Protein AF-0000000071625061 (afdb_homodimer)

Radius of gyration: 25.44 Å; Cα contacts (8 Å, |Δi|>4): 953; chains: 2; bounding box: 52×86×50 Å

Foldseek 3Di:
DQQDAAEQEAELPLVPDALVSLVVSLVVLLVLLFPPDDDVNHTDFDDPVRLDQRSQWHWYWYDYPPFIKIFTAGSHQRDTAKMAGPVQLEIEGEPPHDPCCVVRPSPVRPHYEYADADLPCVGLDDLVPAQEASVLLVVLRVVVVPDDDNYDDNSPSRNSSRCCQSGRVVSVDVVSVVVRSVRHDPFQQVVQCVVCQQVLLVQCVPDDVQFGPWDWGAGRRRHIDIDTGCVVCVVVDDDHDDPDD/DQQDAAEQEAELPLVPDALVSLVVSLVVLLVLLFPPDDDVNHTDFDDPVRLDQRSQWHWYWYDYPPFIKIFTAGSHQRDTAKMAGPVQLEIEGEPPHDPCCVVRPSPVRPHYEYADADLDCVGLDDLVPAQEASVLLVVLRVVVVPDDDNYDDNSPSRNSSRCCQSGRVVSVDVVSVVVRNVRHDPFQQVVQCVVCQQVLLVQQVPDDVQFGPWDWGAGRRRHIDIDTGCVVCVVVDDDHDDPDD

Nearest PDB structures (foldseek):
  2vlc-assembly1_A  TM=6.638E-01  e=2.719E-19  Cinnamomum camphora
  3hiw-assembly2_B  TM=6.096E-01  e=1.445E-15  Saponaria officinalis
  3hiq-assembly2_B  TM=6.136E-01  e=1.376E-14  Saponaria officinalis
  1lpd-assembly1_A  TM=6.163E-01  e=3.402E-12  Dianthus caryophyllus
  8sz2-assembly1_B  TM=5.599E-01  e=1.782E-09  Escherichia coli O104:H4

Sequence (490 aa):
MQASYSTVVFNTKFNDVSVGSYQAFMQSLRRELSSGITSYDIPLLRKKSEAIKDKQFVYVRLENQSFKITFAVSTLNCYMIAYQVDAEKRCYFFKEAPPEAKTLLFKESTRRVNVNLSTNYNNLGNRENVNLGFKSLDNSLEAFKRFDSENPTNELRRILIVVSQMVAEAARSKYIQQKIEWKGFDSGDILSYENKWEDLSKAIQNSKDGSFPKIQLQNEDYSVRYVSKVADVKNDTALLLNIAAMQASYSTVVFNTKFNDVSVGSYQAFMQSLRRELSSGITSYDIPLLRKKSEAIKDKQFVYVRLENQSFKITFAVSTLNCYMIAYQVDAEKRCYFFKEAPPEAKTLLFKESTRRVNVNLSTNYNNLGNRENVNLGFKSLDNSLEAFKRFDSENPTNELRRILIVVSQMVAEAARSKYIQQKIEWKGFDSGDILSYENKWEDLSKAIQNSKDGSFPKIQLQNEDYSVRYVSKVADVKNDTALLLNIAA

Solvent-accessible surface area (backbone atoms only — not comparable to full-atom values): 25691 Å² total; per-residue (Å²): 126,83,66,71,52,55,72,42,69,40,67,33,37,53,92,74,51,44,66,65,58,51,50,51,36,43,51,53,46,42,58,71,34,36,55,83,46,61,53,94,84,28,34,20,23,23,31,74,91,64,37,50,82,50,46,32,40,35,34,41,33,44,26,46,99,86,40,46,39,37,30,36,25,32,23,51,72,43,45,67,26,29,40,26,37,54,93,72,28,33,32,37,32,29,64,71,40,54,80,62,45,72,72,64,46,70,74,80,40,80,39,81,42,68,30,78,42,48,82,47,54,91,66,42,47,71,70,58,77,52,71,66,27,44,57,46,53,37,55,33,49,61,54,59,63,69,58,83,63,48,70,75,46,73,66,56,28,50,40,46,51,42,48,42,46,70,44,36,44,22,42,35,15,42,48,46,34,52,51,42,54,54,44,37,37,69,24,28,33,54,53,29,53,64,73,35,40,62,60,49,21,50,40,56,70,66,29,61,95,45,34,35,79,73,42,79,38,28,36,60,83,53,46,78,41,74,41,40,39,43,82,77,42,50,83,37,44,43,44,25,50,39,77,65,131,127,82,65,70,52,55,72,41,67,41,67,32,38,54,92,74,51,45,67,65,58,51,49,50,37,44,52,52,45,44,60,72,35,36,55,82,46,60,53,95,84,28,33,20,24,23,32,75,91,63,38,49,81,51,46,32,40,36,34,40,33,44,28,46,98,87,41,47,38,35,30,34,25,32,22,52,74,44,45,66,26,30,41,26,39,55,92,72,28,33,32,39,32,30,63,71,39,52,81,64,46,71,73,63,45,70,74,80,41,80,41,81,41,68,29,78,42,46,81,48,54,90,66,40,46,70,71,61,75,53,70,66,27,44,57,46,53,37,55,33,49,61,53,57,64,70,58,85,63,48,70,75,47,73,65,56,28,50,41,48,50,42,48,41,46,71,44,36,45,22,41,35,16,42,48,45,36,52,51,42,54,52,43,37,38,68,22,28,32,52,52,30,52,63,72,34,40,63,59,48,20,50,38,56,69,66,30,60,94,45,34,37,79,73,40,80,38,27,36,60,83,54,46,78,42,74,43,39,40,41,82,76,43,50,82,37,43,44,44,26,50,38,77,65,128

Organism: Cannabis sativa (NCBI:txid3483)

Structure (mmCIF, N/CA/C/O backbone):
data_AF-0000000071625061-model_v1
#
loop_
_entity.id
_entity.type
_entity.pdbx_description
1 polymer 'rRNA N-glycosylase'
#
loop_
_atom_site.group_PDB
_atom_site.id
_atom_site.type_symbol
_atom_site.label_atom_id
_atom_site.label_alt_id
_atom_site.label_comp_id
_atom_site.label_asym_id
_atom_site.label_entity_id
_atom_site.label_seq_id
_atom_site.pdbx_PDB_ins_code
_atom_site.Cartn_x
_atom_site.Cartn_y
_atom_site.Cartn_z
_atom_site.occupancy
_atom_site.B_iso_or_equiv
_atom_site.auth_seq_id
_atom_site.auth_comp_id
_atom_site.auth_asym_id
_atom_site.auth_atom_id
_atom_site.pdbx_PDB_model_num
ATOM 1 N N . MET A 1 1 ? -9.992 42.781 9.312 1 34.5 1 MET A N 1
ATOM 2 C CA . MET A 1 1 ? -9.836 41.969 8.109 1 34.5 1 MET A CA 1
ATOM 3 C C . MET A 1 1 ? -9.844 40.5 8.453 1 34.5 1 MET A C 1
ATOM 5 O O . MET A 1 1 ? -9.164 40.062 9.383 1 34.5 1 MET A O 1
ATOM 9 N N . GLN A 1 2 ? -10.945 39.75 8.227 1 43.78 2 GLN A N 1
ATOM 10 C CA . GLN A 1 2 ? -11.125 38.375 8.641 1 43.78 2 GLN A CA 1
ATOM 11 C C . GLN A 1 2 ? -9.938 37.5 8.211 1 43.78 2 GLN A C 1
ATOM 13 O O . GLN A 1 2 ? -9.484 37.594 7.066 1 43.78 2 GLN A O 1
ATOM 18 N N . ALA A 1 3 ? -9.094 37.188 9.188 1 51.88 3 ALA A N 1
ATOM 19 C CA . ALA A 1 3 ? -7.883 36.438 8.898 1 51.88 3 ALA A CA 1
ATOM 20 C C . ALA A 1 3 ? -8.18 35.281 7.938 1 51.88 3 ALA A C 1
ATOM 22 O O . ALA A 1 3 ? -9.133 34.531 8.141 1 51.88 3 ALA A O 1
ATOM 23 N N . SER A 1 4 ? -7.746 35.438 6.609 1 79.06 4 SER A N 1
ATOM 24 C CA . SER A 1 4 ? -7.953 34.375 5.617 1 79.06 4 SER A CA 1
ATOM 25 C C . SER A 1 4 ? -6.785 33.406 5.602 1 79.06 4 SER A C 1
ATOM 27 O O . SER A 1 4 ? -5.629 33.812 5.484 1 79.06 4 SER A O 1
ATOM 29 N N . TYR A 1 5 ? -7.039 32.188 6.062 1 91.69 5 TYR A N 1
ATOM 30 C CA . TYR A 1 5 ? -6.008 31.156 6.066 1 91.69 5 TYR A CA 1
ATOM 31 C C . TYR A 1 5 ? -5.773 30.625 4.66 1 91.69 5 TYR A C 1
ATOM 33 O O . TYR A 1 5 ? -6.711 30.516 3.865 1 91.69 5 TYR A O 1
ATOM 41 N N . SER A 1 6 ? -4.48 30.453 4.402 1 94 6 SER A N 1
ATOM 42 C CA . SER A 1 6 ? -4.168 29.781 3.139 1 94 6 SER A CA 1
ATOM 43 C C . SER A 1 6 ? -4.836 28.422 3.049 1 94 6 SER A C 1
ATOM 45 O O . SER A 1 6 ? -5.02 27.75 4.062 1 94 6 SER A O 1
ATOM 47 N N . THR A 1 7 ? -5.227 28.141 1.824 1 96.5 7 THR A N 1
ATOM 48 C CA . THR A 1 7 ? -5.883 26.859 1.593 1 96.5 7 THR A CA 1
ATOM 49 C C . THR A 1 7 ? -5.121 26.047 0.555 1 96.5 7 THR A C 1
ATOM 51 O O . THR A 1 7 ? -4.84 26.531 -0.542 1 96.5 7 THR A O 1
ATOM 54 N N . VAL A 1 8 ? -4.754 24.859 0.945 1 97.88 8 VAL A N 1
ATOM 55 C CA . VAL A 1 8 ? -4.188 23.891 0.015 1 97.88 8 VAL A CA 1
ATOM 56 C C . VAL A 1 8 ? -5.246 22.844 -0.356 1 97.88 8 VAL A C 1
ATOM 58 O O . VAL A 1 8 ? -5.922 22.297 0.518 1 97.88 8 VAL A O 1
ATOM 61 N N . VAL A 1 9 ? -5.348 22.578 -1.664 1 97.56 9 VAL A N 1
ATOM 62 C CA . VAL A 1 9 ? -6.438 21.734 -2.135 1 97.56 9 VAL A CA 1
ATOM 63 C C . VAL A 1 9 ? -5.875 20.453 -2.729 1 97.56 9 VAL A C 1
ATOM 65 O O . VAL A 1 9 ? -4.871 20.469 -3.443 1 97.56 9 VAL A O 1
ATOM 68 N N . PHE A 1 10 ? -6.535 19.344 -2.385 1 97.44 10 PHE A N 1
ATOM 69 C CA . PHE A 1 10 ? -6.227 18.062 -3.012 1 97.44 10 PHE A CA 1
ATOM 70 C C . PHE A 1 10 ? -7.492 17.406 -3.551 1 97.44 10 PHE A C 1
ATOM 72 O O . PHE A 1 10 ? -8.445 17.188 -2.805 1 97.44 10 PHE A O 1
ATOM 79 N N . ASN A 1 11 ? -7.461 17.141 -4.824 1 95.62 11 ASN A N 1
ATOM 80 C CA . ASN A 1 11 ? -8.531 16.359 -5.438 1 95.62 11 ASN A CA 1
ATOM 81 C C . ASN A 1 11 ? -8.359 14.867 -5.184 1 95.62 11 ASN A C 1
ATOM 83 O O . ASN A 1 11 ? -7.422 14.25 -5.688 1 95.62 11 ASN A O 1
ATOM 87 N N . THR A 1 12 ? -9.328 14.258 -4.465 1 92.12 12 THR A N 1
ATOM 88 C CA . THR A 1 12 ? -9.172 12.883 -4.02 1 92.12 12 THR A CA 1
ATOM 89 C C . THR A 1 12 ? -9.836 11.914 -5 1 92.12 12 THR A C 1
ATOM 91 O O . THR A 1 12 ? -9.742 10.695 -4.836 1 92.12 12 THR A O 1
ATOM 94 N N . LYS A 1 13 ? -10.523 12.477 -5.996 1 85.12 13 LYS A N 1
ATOM 95 C CA . LYS A 1 13 ? -11.18 11.57 -6.934 1 85.12 13 LYS A CA 1
ATOM 96 C C . LYS A 1 13 ? -10.195 10.516 -7.453 1 85.12 13 LYS A C 1
ATOM 98 O O . LYS A 1 13 ? -9.258 10.844 -8.172 1 85.12 13 LYS A O 1
ATOM 103 N N . PHE A 1 14 ? -10.492 9.312 -7.125 1 72.12 14 PHE A N 1
ATOM 104 C CA . PHE A 1 14 ? -9.531 8.227 -7.262 1 72.12 14 PHE A CA 1
ATOM 105 C C . PHE A 1 14 ? -9.039 8.117 -8.703 1 72.12 14 PHE A C 1
ATOM 107 O O . PHE A 1 14 ? -7.844 7.984 -8.945 1 72.12 14 PHE A O 1
ATOM 114 N N . ASN A 1 15 ? -9.906 8.281 -9.648 1 64.94 15 ASN A N 1
ATOM 115 C CA . ASN A 1 15 ? -9.523 8.125 -11.047 1 64.94 15 ASN A CA 1
ATOM 116 C C . ASN A 1 15 ? -8.711 9.312 -11.547 1 64.94 15 ASN A C 1
ATOM 118 O O . ASN A 1 15 ? -8.078 9.242 -12.602 1 64.94 15 ASN A O 1
ATOM 122 N N . ASP A 1 16 ? -8.625 10.375 -10.75 1 76.06 16 ASP A N 1
ATOM 123 C CA . ASP A 1 16 ? -7.938 11.594 -11.164 1 76.06 16 ASP A CA 1
ATOM 124 C C . ASP A 1 16 ? -6.637 11.773 -10.383 1 76.06 16 ASP A C 1
ATOM 126 O O . ASP A 1 16 ? -5.832 12.656 -10.711 1 76.06 16 ASP A O 1
ATOM 130 N N . VAL A 1 17 ? -6.477 10.93 -9.391 1 80.06 17 VAL A N 1
ATOM 131 C CA . VAL A 1 17 ? -5.309 11.109 -8.531 1 80.06 17 VAL A CA 1
ATOM 132 C C . VAL A 1 17 ? -4.09 10.453 -9.18 1 80.06 17 VAL A C 1
ATOM 134 O O . VAL A 1 17 ? -4.199 9.375 -9.773 1 80.06 17 VAL A O 1
ATOM 137 N N . SER A 1 18 ? -2.969 11.07 -9.109 1 73.88 18 SER A N 1
ATOM 138 C CA . SER A 1 18 ? -1.673 10.547 -9.531 1 73.88 18 SER A CA 1
ATOM 139 C C . SER A 1 18 ? -0.603 10.797 -8.477 1 73.88 18 SER A C 1
ATOM 141 O O . SER A 1 18 ? -0.803 11.602 -7.566 1 73.88 18 SER A O 1
ATOM 143 N N . VAL A 1 19 ? 0.445 10.102 -8.609 1 75 19 VAL A N 1
ATOM 144 C CA . VAL A 1 19 ? 1.595 10.359 -7.75 1 75 19 VAL A CA 1
ATOM 145 C C . VAL A 1 19 ? 2.008 11.828 -7.859 1 75 19 VAL A C 1
ATOM 147 O O . VAL A 1 19 ? 2.273 12.477 -6.848 1 75 19 VAL A O 1
ATOM 150 N N . GLY A 1 20 ? 1.967 12.352 -9.039 1 80.19 20 GLY A N 1
ATOM 151 C CA . GLY A 1 20 ? 2.34 13.742 -9.273 1 80.19 20 GLY A CA 1
ATOM 152 C C . GLY A 1 20 ? 1.429 14.727 -8.57 1 80.19 20 GLY A C 1
ATOM 153 O O . GLY A 1 20 ? 1.899 15.695 -7.969 1 80.19 20 GLY A O 1
ATOM 154 N N . SER A 1 21 ? 0.156 14.492 -8.672 1 86.25 21 SER A N 1
ATOM 155 C CA . SER A 1 21 ? -0.773 15.406 -8.023 1 86.25 21 SER A CA 1
ATOM 156 C C . SER A 1 21 ? -0.628 15.359 -6.504 1 86.25 21 SER A C 1
ATOM 158 O O . SER A 1 21 ? -0.777 16.375 -5.824 1 86.25 21 SER A O 1
ATOM 160 N N . TYR A 1 22 ? -0.347 14.172 -6.035 1 90.69 22 TYR A N 1
ATOM 161 C CA . TYR A 1 22 ? -0.143 14.039 -4.598 1 90.69 22 TYR A CA 1
ATOM 162 C C . TYR A 1 22 ? 1.153 14.711 -4.164 1 90.69 22 TYR A C 1
ATOM 164 O O . TYR A 1 22 ? 1.2 15.367 -3.121 1 90.69 22 TYR A O 1
ATOM 172 N N . GLN A 1 23 ? 2.133 14.594 -4.91 1 87.62 23 GLN A N 1
ATOM 173 C CA . GLN A 1 23 ? 3.4 15.258 -4.617 1 87.62 23 GLN A CA 1
ATOM 174 C C . GLN A 1 23 ? 3.248 16.781 -4.656 1 87.62 23 GLN A C 1
ATOM 176 O O . GLN A 1 23 ? 3.809 17.484 -3.814 1 87.62 23 GLN A O 1
ATOM 181 N N . ALA A 1 24 ? 2.514 17.25 -5.602 1 91.31 24 ALA A N 1
ATOM 182 C CA . ALA A 1 24 ? 2.252 18.688 -5.684 1 91.31 24 ALA A CA 1
ATOM 183 C C . ALA A 1 24 ? 1.479 19.172 -4.461 1 91.31 24 ALA A C 1
ATOM 185 O O . ALA A 1 24 ? 1.764 20.234 -3.926 1 91.31 24 ALA A O 1
ATOM 186 N N . PHE A 1 25 ? 0.585 18.391 -4.125 1 97.06 25 PHE A N 1
ATOM 187 C CA . PHE A 1 25 ? -0.185 18.688 -2.924 1 97.06 25 PHE A CA 1
ATOM 188 C C . PHE A 1 25 ? 0.724 18.766 -1.703 1 97.06 25 PHE A C 1
ATOM 190 O O . PHE A 1 25 ? 0.664 19.719 -0.934 1 97.06 25 PHE A O 1
ATOM 197 N N . MET A 1 26 ? 1.58 17.781 -1.522 1 95.5 26 MET A N 1
ATOM 198 C CA . MET A 1 26 ? 2.496 17.75 -0.386 1 95.5 26 MET A CA 1
ATOM 199 C C . MET A 1 26 ? 3.447 18.938 -0.409 1 95.5 26 MET A C 1
ATOM 201 O O . MET A 1 26 ? 3.717 19.547 0.63 1 95.5 26 MET A O 1
ATOM 205 N N . GLN A 1 27 ? 3.906 19.266 -1.53 1 94.31 27 GLN A N 1
ATOM 206 C CA . GLN A 1 27 ? 4.812 20.406 -1.661 1 94.31 27 GLN A CA 1
ATOM 207 C C . GLN A 1 27 ? 4.121 21.703 -1.26 1 94.31 27 GLN A C 1
ATOM 209 O O . GLN A 1 27 ? 4.703 22.531 -0.548 1 94.31 27 GLN A O 1
ATOM 214 N N . SER A 1 28 ? 2.939 21.875 -1.746 1 97.31 28 SER A N 1
ATOM 215 C CA . SER A 1 28 ? 2.174 23.078 -1.398 1 97.31 28 SER A CA 1
ATOM 216 C C . SER A 1 28 ? 1.916 23.141 0.102 1 97.31 28 SER A C 1
ATOM 218 O O . SER A 1 28 ? 2.064 24.203 0.712 1 97.31 28 SER A O 1
ATOM 220 N N . LEU A 1 29 ? 1.566 22.062 0.638 1 97.94 29 LEU A N 1
ATOM 221 C CA . LEU A 1 29 ? 1.272 22.031 2.066 1 97.94 29 LEU A CA 1
ATOM 222 C C . LEU A 1 29 ? 2.52 22.344 2.885 1 97.94 29 LEU A C 1
ATOM 224 O O . LEU A 1 29 ? 2.465 23.156 3.82 1 97.94 29 LEU A O 1
ATOM 228 N N . ARG A 1 30 ? 3.623 21.781 2.523 1 96.62 30 ARG A N 1
ATOM 229 C CA . ARG A 1 30 ? 4.875 22.031 3.232 1 96.62 30 ARG A CA 1
ATOM 230 C C . ARG A 1 30 ? 5.285 23.484 3.141 1 96.62 30 ARG A C 1
ATOM 232 O O . ARG A 1 30 ? 5.797 24.062 4.109 1 96.62 30 ARG A O 1
ATOM 239 N N . ARG A 1 31 ? 5.039 24.047 2.039 1 96.5 31 ARG A N 1
ATOM 240 C CA . ARG A 1 31 ? 5.363 25.453 1.864 1 96.5 31 ARG A CA 1
ATOM 241 C C . ARG A 1 31 ? 4.551 26.328 2.818 1 96.5 31 ARG A C 1
ATOM 243 O O . ARG A 1 31 ? 5.086 27.25 3.43 1 96.5 31 ARG A O 1
ATOM 250 N N . GLU A 1 32 ? 3.33 26.016 2.945 1 96.44 32 GLU A N 1
ATOM 251 C CA . GLU A 1 32 ? 2.449 26.812 3.801 1 96.44 32 GLU A CA 1
ATOM 252 C C . GLU A 1 32 ? 2.77 26.594 5.277 1 96.44 32 GLU A C 1
ATOM 254 O O . GLU A 1 32 ? 2.598 27.5 6.098 1 96.44 32 GLU A O 1
ATOM 259 N N . LEU A 1 33 ? 3.258 25.438 5.59 1 96.56 33 LEU A N 1
ATOM 260 C CA . LEU A 1 33 ? 3.504 25.078 6.98 1 96.56 33 LEU A CA 1
ATOM 261 C C . LEU A 1 33 ? 4.875 25.562 7.434 1 96.56 33 LEU A C 1
ATOM 263 O O . LEU A 1 33 ? 5.102 25.781 8.625 1 96.56 33 LEU A O 1
ATOM 267 N N . SER A 1 34 ? 5.723 25.75 6.527 1 95.25 34 SER A N 1
ATOM 268 C CA . SER A 1 34 ? 7.113 26.062 6.824 1 95.25 34 SER A CA 1
ATOM 269 C C . SER A 1 34 ? 7.246 27.453 7.43 1 95.25 34 SER A C 1
ATOM 271 O O . SER A 1 34 ? 6.547 28.391 7.02 1 95.25 34 SER A O 1
ATOM 273 N N . SER A 1 35 ? 8.203 27.594 8.336 1 94.44 35 SER A N 1
ATOM 274 C CA . SER A 1 35 ? 8.516 28.891 8.93 1 94.44 35 SER A CA 1
ATOM 275 C C . SER A 1 35 ? 9.438 29.703 8.023 1 94.44 35 SER A C 1
ATOM 277 O O . SER A 1 35 ? 9.602 30.906 8.219 1 94.44 35 SER A O 1
ATOM 279 N N . GLY A 1 36 ? 10.023 29.078 7.035 1 93.06 36 GLY A N 1
ATOM 280 C CA . GLY A 1 36 ? 11.047 29.719 6.219 1 93.06 36 GLY A CA 1
ATOM 281 C C . GLY A 1 36 ? 12.453 29.484 6.73 1 93.06 36 GLY A C 1
ATOM 282 O O . GLY A 1 36 ? 13.43 29.781 6.039 1 93.06 36 GLY A O 1
ATOM 283 N N . ILE A 1 37 ? 12.547 28.953 7.91 1 92.75 37 ILE A N 1
ATOM 284 C CA . ILE A 1 37 ? 13.836 28.609 8.508 1 92.75 37 ILE A CA 1
ATOM 285 C C . ILE A 1 37 ? 14.117 27.125 8.328 1 92.75 37 ILE A C 1
ATOM 287 O O . ILE A 1 37 ? 13.188 26.312 8.281 1 92.75 37 ILE A O 1
ATOM 291 N N . THR A 1 38 ? 15.375 26.75 8.172 1 94.12 38 THR A N 1
ATOM 292 C CA . THR A 1 38 ? 15.734 25.344 7.988 1 94.12 38 THR A CA 1
ATOM 293 C C . THR A 1 38 ? 16.797 24.922 9 1 94.12 38 THR A C 1
ATOM 295 O O . THR A 1 38 ? 17.5 25.766 9.562 1 94.12 38 THR A O 1
ATOM 298 N N . SER A 1 39 ? 16.812 23.734 9.359 1 92.69 39 SER A N 1
ATOM 299 C CA . SER A 1 39 ? 17.906 23.031 10.016 1 92.69 39 SER A CA 1
ATOM 300 C C . SER A 1 39 ? 18.438 21.906 9.148 1 92.69 39 SER A C 1
ATOM 302 O O . SER A 1 39 ? 17.688 20.969 8.805 1 92.69 39 SER A O 1
ATOM 304 N N . TYR A 1 40 ? 19.75 21.984 8.68 1 91.12 40 TYR A N 1
ATOM 305 C CA . TYR A 1 40 ? 20.344 21.031 7.758 1 91.12 40 TYR A CA 1
ATOM 306 C C . TYR A 1 40 ? 19.5 20.891 6.5 1 91.12 40 TYR A C 1
ATOM 308 O O . TYR A 1 40 ? 19.25 19.766 6.043 1 91.12 40 TYR A O 1
ATOM 316 N N . ASP A 1 41 ? 18.922 22.016 6.074 1 89.5 41 ASP A N 1
ATOM 317 C CA . ASP A 1 41 ? 18.172 22.125 4.824 1 89.5 41 ASP A CA 1
ATOM 318 C C . ASP A 1 41 ? 16.812 21.453 4.941 1 89.5 41 ASP A C 1
ATOM 320 O O . ASP A 1 41 ? 16.172 21.141 3.93 1 89.5 41 ASP A O 1
ATOM 324 N N . ILE A 1 42 ? 16.391 21.109 6.172 1 92.12 42 ILE A N 1
ATOM 325 C CA . ILE A 1 42 ? 15.039 20.641 6.418 1 92.12 42 ILE A CA 1
ATOM 326 C C . ILE A 1 42 ? 14.203 21.781 7.016 1 92.12 42 ILE A C 1
ATOM 328 O O . ILE A 1 42 ? 14.57 22.344 8.047 1 92.12 42 ILE A O 1
ATOM 332 N N . PRO A 1 43 ? 13.148 22.156 6.387 1 94.81 43 PRO A N 1
ATOM 333 C CA . PRO A 1 43 ? 12.344 23.266 6.902 1 94.81 43 PRO A CA 1
ATOM 334 C C . PRO A 1 43 ? 11.773 22.984 8.297 1 94.81 43 PRO A C 1
ATOM 336 O O . PRO A 1 43 ? 11.375 21.859 8.586 1 94.81 43 PRO A O 1
ATOM 339 N N . LEU A 1 44 ? 11.734 24.016 9.133 1 95.06 44 LEU A N 1
ATOM 340 C CA . LEU A 1 44 ? 11.086 23.984 10.445 1 95.06 44 LEU A CA 1
ATOM 341 C C . LEU A 1 44 ? 9.648 24.484 10.352 1 95.06 44 LEU A C 1
ATOM 343 O O . LEU A 1 44 ? 9.359 25.422 9.594 1 95.06 44 LEU A O 1
ATOM 347 N N . LEU A 1 45 ? 8.836 23.828 11.141 1 96.19 45 LEU A N 1
ATOM 348 C CA . LEU A 1 45 ? 7.52 24.422 11.375 1 96.19 45 LEU A CA 1
ATOM 349 C C . LEU A 1 45 ? 7.645 25.734 12.156 1 96.19 45 LEU A C 1
ATOM 351 O O . LEU A 1 45 ? 8.742 26.094 12.586 1 96.19 45 LEU A O 1
ATOM 355 N N . ARG A 1 46 ? 6.547 26.422 12.273 1 94.25 46 ARG A N 1
ATOM 356 C CA . ARG A 1 46 ? 6.547 27.703 12.969 1 94.25 46 ARG A CA 1
ATOM 357 C C . ARG A 1 46 ? 6.652 27.5 14.477 1 94.25 46 ARG A C 1
ATOM 359 O O . ARG A 1 46 ? 6.195 26.5 15.016 1 94.25 46 ARG A O 1
ATOM 366 N N . LYS A 1 47 ? 7.293 28.422 15.094 1 92.12 47 LYS A N 1
ATOM 367 C CA . LYS A 1 47 ? 7.238 28.469 16.547 1 92.12 47 LYS A CA 1
ATOM 368 C C . LYS A 1 47 ? 5.984 29.188 17.047 1 92.12 47 LYS A C 1
ATOM 370 O O . LYS A 1 47 ? 5.328 29.891 16.281 1 92.12 47 LYS A O 1
ATOM 375 N N . LYS A 1 48 ? 5.758 28.984 18.281 1 88.38 48 LYS A N 1
ATOM 376 C CA . LYS A 1 48 ? 4.531 29.531 18.875 1 88.38 48 LYS A CA 1
ATOM 377 C C . LYS A 1 48 ? 4.469 31.047 18.719 1 88.38 48 LYS A C 1
ATOM 379 O O . LYS A 1 48 ? 3.406 31.609 18.422 1 88.38 48 LYS A O 1
ATOM 384 N N . SER A 1 49 ? 5.562 31.703 18.828 1 89.25 49 SER A N 1
ATOM 385 C CA . SER A 1 49 ? 5.617 33.156 18.766 1 89.25 49 SER A CA 1
ATOM 386 C C . SER A 1 49 ? 5.348 33.656 17.344 1 89.25 49 SER A C 1
ATOM 388 O O . SER A 1 49 ? 4.961 34.812 17.156 1 89.25 49 SER A O 1
ATOM 390 N N . GLU A 1 50 ? 5.527 32.781 16.391 1 87.56 50 GLU A N 1
ATOM 391 C CA . GLU A 1 50 ? 5.336 33.156 14.984 1 87.56 50 GLU A CA 1
ATOM 392 C C . GLU A 1 50 ? 3.941 32.781 14.5 1 87.56 50 GLU A C 1
ATOM 394 O O . GLU A 1 50 ? 3.457 33.312 13.5 1 87.56 50 GLU A O 1
ATOM 399 N N . ALA A 1 51 ? 3.439 31.766 15.125 1 88.25 51 ALA A N 1
ATOM 400 C CA . ALA A 1 51 ? 2.131 31.25 14.742 1 88.25 51 ALA A CA 1
ATOM 401 C C . ALA A 1 51 ? 1.006 32.094 15.336 1 88.25 51 ALA A C 1
ATOM 403 O O . ALA A 1 51 ? 0.332 31.656 16.281 1 88.25 51 ALA A O 1
ATOM 404 N N . ILE A 1 52 ? 0.799 33.281 14.781 1 85.38 52 ILE A N 1
ATOM 405 C CA . ILE A 1 52 ? -0.206 34.219 15.281 1 85.38 52 ILE A CA 1
ATOM 406 C C . ILE A 1 52 ? -1.183 34.562 14.164 1 85.38 52 ILE A C 1
ATOM 408 O O . ILE A 1 52 ? -0.798 34.625 13 1 85.38 52 ILE A O 1
ATOM 412 N N . LYS A 1 53 ? -2.506 34.781 14.539 1 81.31 53 LYS A N 1
ATOM 413 C CA . LYS A 1 53 ? -3.57 35.219 13.641 1 81.31 53 LYS A CA 1
ATOM 414 C C . LYS A 1 53 ? -3.66 34.312 12.414 1 81.31 53 LYS A C 1
ATOM 416 O O . LYS A 1 53 ? -3.781 33.094 12.547 1 81.31 53 LYS A O 1
ATOM 421 N N . ASP A 1 54 ? -3.281 34.812 11.258 1 85.31 54 ASP A N 1
ATOM 422 C CA . ASP A 1 54 ? -3.51 34.125 9.992 1 85.31 54 ASP A CA 1
ATOM 423 C C . ASP A 1 54 ? -2.398 33.125 9.719 1 85.31 54 ASP A C 1
ATOM 425 O O . ASP A 1 54 ? -2.441 32.375 8.719 1 85.31 54 ASP A O 1
ATOM 429 N N . LYS A 1 55 ? -1.477 32.906 10.695 1 90.81 55 LYS A N 1
ATOM 430 C CA . LYS A 1 55 ? -0.371 31.984 10.492 1 90.81 55 LYS A CA 1
ATOM 431 C C . LYS A 1 55 ? -0.486 30.781 11.43 1 90.81 55 LYS A C 1
ATOM 433 O O . LYS A 1 55 ? 0.401 29.938 11.461 1 90.81 55 LYS A O 1
ATOM 438 N N . GLN A 1 56 ? -1.54 30.781 12.125 1 94.31 56 GLN A N 1
ATOM 439 C CA . GLN A 1 56 ? -1.704 29.719 13.117 1 94.31 56 GLN A CA 1
ATOM 440 C C . GLN A 1 56 ? -2.129 28.406 12.461 1 94.31 56 GLN A C 1
ATOM 442 O O . GLN A 1 56 ? -1.808 27.328 12.961 1 94.31 56 GLN A O 1
ATOM 447 N N . PHE A 1 57 ? -2.844 28.609 11.391 1 96.38 57 PHE A N 1
ATOM 448 C CA . PHE A 1 57 ? -3.439 27.438 10.773 1 96.38 57 PHE A CA 1
ATOM 449 C C . PHE A 1 57 ? -3.301 27.5 9.258 1 96.38 57 PHE A C 1
ATOM 451 O O . PHE A 1 57 ? -3.066 28.562 8.688 1 96.38 57 PHE A O 1
ATOM 458 N N . VAL A 1 58 ? -3.35 26.375 8.68 1 96.94 58 VAL A N 1
ATOM 459 C CA . VAL A 1 58 ? -3.51 26.188 7.238 1 96.94 58 VAL A CA 1
ATOM 460 C C . VAL A 1 58 ? -4.742 25.344 6.953 1 96.94 58 VAL A C 1
ATOM 462 O O . VAL A 1 58 ? -5 24.359 7.652 1 96.94 58 VAL A O 1
ATOM 465 N N . TYR A 1 59 ? -5.516 25.766 6 1 97.31 59 TYR A N 1
ATOM 466 C CA . TYR A 1 59 ? -6.629 24.938 5.562 1 97.31 59 TYR A CA 1
ATOM 467 C C . TYR A 1 59 ? -6.172 23.906 4.531 1 97.31 59 TYR A C 1
ATOM 469 O O . TYR A 1 59 ? -5.426 24.234 3.605 1 97.31 59 TYR A O 1
ATOM 477 N N . VAL A 1 60 ? -6.574 22.672 4.77 1 98.12 60 VAL A N 1
ATOM 478 C CA . VAL A 1 60 ? -6.43 21.594 3.791 1 98.12 60 VAL A CA 1
ATOM 479 C C . VAL A 1 60 ? -7.805 21.141 3.314 1 98.12 60 VAL A C 1
ATOM 481 O O . VAL A 1 60 ? -8.578 20.562 4.086 1 98.12 60 VAL A O 1
ATOM 484 N N . ARG A 1 61 ? -8.016 21.391 2.061 1 98.06 61 ARG A N 1
ATOM 485 C CA . ARG A 1 61 ? -9.297 20.984 1.496 1 98.06 61 ARG A CA 1
ATOM 486 C C . ARG A 1 61 ? -9.148 19.719 0.652 1 98.06 61 ARG A C 1
ATOM 488 O O . ARG A 1 61 ? -8.406 19.719 -0.332 1 98.06 61 ARG A O 1
ATOM 495 N N . LEU A 1 62 ? -9.789 18.656 1.068 1 97.88 62 LEU A N 1
ATOM 496 C CA . LEU A 1 62 ? -9.938 17.422 0.31 1 97.88 62 LEU A CA 1
ATOM 497 C C . LEU A 1 62 ? -11.289 17.375 -0.396 1 97.88 62 LEU A C 1
ATOM 499 O O . LEU A 1 62 ? -12.328 17.547 0.239 1 97.88 62 LEU A O 1
ATOM 503 N N . GLU A 1 63 ? -11.188 17.156 -1.694 1 96.81 63 GLU A N 1
ATOM 504 C CA . GLU A 1 63 ? -12.469 17.219 -2.391 1 96.81 63 GLU A CA 1
ATOM 505 C C . GLU A 1 63 ? -12.516 16.25 -3.561 1 96.81 63 GLU A C 1
ATOM 507 O O . GLU A 1 63 ? -11.469 15.852 -4.086 1 96.81 63 GLU A O 1
ATOM 512 N N . ASN A 1 64 ? -13.648 15.719 -3.805 1 93.12 64 ASN A N 1
ATOM 513 C CA . ASN A 1 64 ? -13.969 15.016 -5.043 1 93.12 64 ASN A CA 1
ATOM 514 C C . ASN A 1 64 ? -15.242 15.562 -5.68 1 93.12 64 ASN A C 1
ATOM 516 O O . ASN A 1 64 ? -15.625 16.703 -5.43 1 93.12 64 ASN A O 1
ATOM 520 N N . GLN A 1 65 ? -15.867 14.844 -6.59 1 89.94 65 GLN A N 1
ATOM 521 C CA . GLN A 1 65 ? -17.016 15.367 -7.336 1 89.94 65 GLN A CA 1
ATOM 522 C C . GLN A 1 65 ? -18.219 15.57 -6.422 1 89.94 65 GLN A C 1
ATOM 524 O O . GLN A 1 65 ? -19.062 16.438 -6.684 1 89.94 65 GLN A O 1
ATOM 529 N N . SER A 1 66 ? -18.25 14.914 -5.258 1 92.06 66 SER A N 1
ATOM 530 C CA . SER A 1 66 ? -19.469 14.875 -4.445 1 92.06 66 SER A CA 1
ATOM 531 C C . SER A 1 66 ? -19.25 15.547 -3.096 1 92.06 66 SER A C 1
ATOM 533 O O . SER A 1 66 ? -20.188 16.078 -2.494 1 92.06 66 SER A O 1
ATOM 535 N N . PHE A 1 67 ? -18.031 15.547 -2.641 1 93.88 67 PHE A N 1
ATOM 536 C CA . PHE A 1 67 ? -17.781 15.938 -1.256 1 93.88 67 PHE A CA 1
ATOM 537 C C . PHE A 1 67 ? -16.609 16.891 -1.159 1 93.88 67 PHE A C 1
ATOM 539 O O . PHE A 1 67 ? -15.641 16.781 -1.911 1 93.88 67 PHE A O 1
ATOM 546 N N . LYS A 1 68 ? -16.781 17.859 -0.271 1 96.56 68 LYS A N 1
ATOM 547 C CA . LYS A 1 68 ? -15.727 18.812 0.069 1 96.56 68 LYS A CA 1
ATOM 548 C C . LYS A 1 68 ? -15.57 18.938 1.581 1 96.56 68 LYS A C 1
ATOM 550 O O . LYS A 1 68 ? -16.5 19.359 2.275 1 96.56 68 LYS A O 1
ATOM 555 N N . ILE A 1 69 ? -14.406 18.516 2.094 1 97.44 69 ILE A N 1
ATOM 556 C CA . ILE A 1 69 ? -14.086 18.578 3.514 1 97.44 69 ILE A CA 1
ATOM 557 C C . ILE A 1 69 ? -12.828 19.422 3.719 1 97.44 69 ILE A C 1
ATOM 559 O O . ILE A 1 69 ? -11.789 19.172 3.1 1 97.44 69 ILE A O 1
ATOM 563 N N . THR A 1 70 ? -12.93 20.406 4.559 1 97.69 70 THR A N 1
ATOM 564 C CA . THR A 1 70 ? -11.781 21.25 4.844 1 97.69 70 THR A CA 1
ATOM 565 C C . THR A 1 70 ? -11.281 21.031 6.27 1 97.69 70 THR A C 1
ATOM 567 O O . THR A 1 70 ? -12.055 21.141 7.227 1 97.69 70 THR A O 1
ATOM 570 N N . PHE A 1 71 ? -10 20.719 6.34 1 97.56 71 PHE A N 1
ATOM 571 C CA . PHE A 1 71 ? -9.359 20.562 7.641 1 97.56 71 PHE A CA 1
ATOM 572 C C . PHE A 1 71 ? -8.555 21.797 8 1 97.56 71 PHE A C 1
ATOM 574 O O . PHE A 1 71 ? -7.965 22.438 7.129 1 97.56 71 PHE A O 1
ATOM 581 N N . ALA A 1 72 ? -8.625 22.141 9.242 1 97.5 72 ALA A N 1
ATOM 582 C CA . ALA A 1 72 ? -7.664 23.109 9.781 1 97.5 72 ALA A CA 1
ATOM 583 C C . ALA A 1 72 ? -6.465 22.391 10.406 1 97.5 72 ALA A C 1
ATOM 585 O O . ALA A 1 72 ? -6.625 21.562 11.305 1 97.5 72 ALA A O 1
ATOM 586 N N . VAL A 1 73 ? -5.328 22.75 9.922 1 96.88 73 VAL A N 1
ATOM 587 C CA . VAL A 1 73 ? -4.09 22.125 10.359 1 96.88 73 VAL A CA 1
ATOM 588 C C . VAL A 1 73 ? -3.219 23.125 11.102 1 96.88 73 VAL A C 1
ATOM 590 O O . VAL A 1 73 ? -3.027 24.25 10.633 1 96.88 73 VAL A O 1
ATOM 593 N N . SER A 1 74 ? -2.699 22.781 12.242 1 95.94 74 SER A N 1
ATOM 594 C CA . SER A 1 74 ? -1.833 23.656 13.023 1 95.94 74 SER A CA 1
ATOM 595 C C . SER A 1 74 ? -0.466 23.812 12.367 1 95.94 74 SER A C 1
ATOM 597 O O . SER A 1 74 ? 0.151 22.828 11.961 1 95.94 74 SER A O 1
ATOM 599 N N . THR A 1 75 ? 0.028 25 12.305 1 95.88 75 THR A N 1
ATOM 600 C CA . THR A 1 75 ? 1.343 25.25 11.727 1 95.88 75 THR A CA 1
ATOM 601 C C . THR A 1 75 ? 2.445 24.969 12.742 1 95.88 75 THR A C 1
ATOM 603 O O . THR A 1 75 ? 3.631 25 12.406 1 95.88 75 THR A O 1
ATOM 606 N N . LEU A 1 76 ? 2.047 24.625 13.953 1 93.19 76 LEU A N 1
ATOM 607 C CA . LEU A 1 76 ? 3.01 24.328 15.008 1 93.19 76 LEU A CA 1
ATOM 608 C C . LEU A 1 76 ? 3.496 22.891 14.906 1 93.19 76 LEU A C 1
ATOM 610 O O . LEU A 1 76 ? 4.664 22.609 15.188 1 93.19 76 LEU A O 1
ATOM 614 N N . ASN A 1 77 ? 2.59 22.016 14.523 1 92.75 77 ASN A N 1
ATOM 615 C CA . ASN A 1 77 ? 2.945 20.609 14.625 1 92.75 77 ASN A CA 1
ATOM 616 C C . ASN A 1 77 ? 2.201 19.766 13.586 1 92.75 77 ASN A C 1
ATOM 618 O O . ASN A 1 77 ? 2.24 18.547 13.633 1 92.75 77 ASN A O 1
ATOM 622 N N . CYS A 1 78 ? 1.432 20.312 12.703 1 93.56 78 CYS A N 1
ATOM 623 C CA . CYS A 1 78 ? 0.703 19.672 11.609 1 93.56 78 CYS A CA 1
ATOM 624 C C . CYS A 1 78 ? -0.496 18.891 12.133 1 93.56 78 CYS A C 1
ATOM 626 O O . CYS A 1 78 ? -1.084 18.094 11.406 1 93.56 78 CYS A O 1
ATOM 628 N N . TYR A 1 79 ? -0.914 19.141 13.344 1 91.06 79 TYR A N 1
ATOM 629 C CA . TYR A 1 79 ? -2.068 18.438 13.867 1 91.06 79 TYR A CA 1
ATOM 630 C C . TYR A 1 79 ? -3.359 18.938 13.234 1 91.06 79 TYR A C 1
AT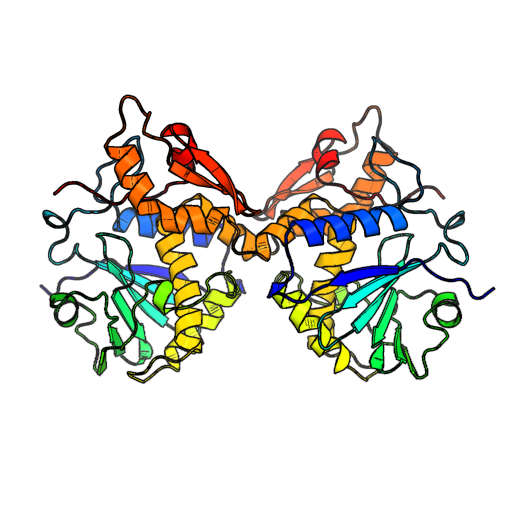OM 632 O O . TYR A 1 79 ? -3.514 20.141 12.992 1 91.06 79 TYR A O 1
ATOM 640 N N . MET A 1 80 ? -4.215 18.016 13.055 1 93.25 80 MET A N 1
ATOM 641 C CA . MET A 1 80 ? -5.566 18.391 12.656 1 93.25 80 MET A CA 1
ATOM 642 C C . MET A 1 80 ? -6.352 18.938 13.852 1 93.25 80 MET A C 1
ATOM 644 O O . MET A 1 80 ? -6.527 18.234 14.852 1 93.25 80 MET A O 1
ATOM 648 N N . ILE A 1 81 ? -6.891 20.125 13.656 1 96 81 ILE A N 1
ATOM 649 C CA . ILE A 1 81 ? -7.516 20.859 14.758 1 96 81 ILE A CA 1
ATOM 650 C C . ILE A 1 81 ? -9.031 20.766 14.633 1 96 81 ILE A C 1
ATOM 652 O O . ILE A 1 81 ? -9.742 20.703 15.641 1 96 81 ILE A O 1
ATOM 656 N N . ALA A 1 82 ? -9.461 20.797 13.453 1 96.88 82 ALA A N 1
ATOM 657 C CA . ALA A 1 82 ? -10.883 20.828 13.133 1 96.88 82 ALA A CA 1
ATOM 658 C C . ALA A 1 82 ? -11.117 20.469 11.664 1 96.88 82 ALA A C 1
ATOM 660 O O . ALA A 1 82 ? -10.18 20.438 10.867 1 96.88 82 ALA A O 1
ATOM 661 N N . TYR A 1 83 ? -12.359 20.062 11.375 1 96.81 83 TYR A N 1
ATOM 662 C CA . TYR A 1 83 ? -12.734 19.953 9.969 1 96.81 83 TYR A CA 1
ATOM 663 C C . TYR A 1 83 ? -14.141 20.484 9.734 1 96.81 83 TYR A C 1
ATOM 665 O O . TYR A 1 83 ? -14.922 20.641 10.68 1 96.81 83 TYR A O 1
ATOM 673 N N . GLN A 1 84 ? -14.383 20.844 8.508 1 96.56 84 GLN A N 1
ATOM 674 C CA . GLN A 1 84 ? -15.695 21.344 8.078 1 96.56 84 GLN A CA 1
ATOM 675 C C . GLN A 1 84 ? -16.219 20.547 6.895 1 96.56 84 GLN A C 1
ATOM 677 O O . GLN A 1 84 ? -15.477 20.219 5.969 1 96.56 84 GLN A O 1
ATOM 682 N N . VAL A 1 85 ? -17.422 20.141 7.055 1 95.69 85 VAL A N 1
ATOM 683 C CA . VAL A 1 85 ? -18.188 19.703 5.883 1 95.69 85 VAL A CA 1
ATOM 684 C C . VAL A 1 85 ? -18.719 20.922 5.129 1 95.69 85 VAL A C 1
ATOM 686 O O . VAL A 1 85 ? -19.703 21.531 5.543 1 95.69 85 VAL A O 1
ATOM 689 N N . ASP A 1 86 ? -18.172 21.188 4.008 1 94.69 86 ASP A N 1
ATOM 690 C CA . ASP A 1 86 ? -18.297 22.5 3.402 1 94.69 86 ASP A CA 1
ATOM 691 C C . ASP A 1 86 ? -19.719 22.75 2.914 1 94.69 86 ASP A C 1
ATOM 693 O O . ASP A 1 86 ? -20.266 23.844 3.107 1 94.69 86 ASP A O 1
ATOM 697 N N . ALA A 1 87 ? -20.25 21.766 2.322 1 91.69 87 ALA A N 1
ATOM 698 C CA . ALA A 1 87 ? -21.594 21.922 1.754 1 91.69 87 ALA A CA 1
ATOM 699 C C . ALA A 1 87 ? -22.609 22.266 2.836 1 91.69 87 ALA A C 1
ATOM 701 O O . ALA A 1 87 ? -23.562 23.031 2.592 1 91.69 87 ALA A O 1
ATOM 702 N N . GLU A 1 88 ? -22.344 21.859 4.035 1 91.62 88 GLU A N 1
ATOM 703 C CA . GLU A 1 88 ? -23.328 22.016 5.113 1 91.62 88 GLU A CA 1
ATOM 704 C C . GLU A 1 88 ? -22.891 23.109 6.082 1 91.62 88 GLU A C 1
ATOM 706 O O . GLU A 1 88 ? -23.625 23.438 7.02 1 91.62 88 GLU A O 1
ATOM 711 N N . LYS A 1 89 ? -21.734 23.625 5.957 1 92.38 89 LYS A N 1
ATOM 712 C CA . LYS A 1 89 ? -21.141 24.625 6.855 1 92.38 89 LYS A CA 1
ATOM 713 C C . LYS A 1 89 ? -21.172 24.141 8.305 1 92.38 89 LYS A C 1
ATOM 715 O O . LYS A 1 89 ? -21.547 24.891 9.203 1 92.38 89 LYS A O 1
ATOM 720 N N . ARG A 1 90 ? -20.922 22.938 8.516 1 95.38 90 ARG A N 1
ATOM 721 C CA . ARG A 1 90 ? -20.781 22.312 9.828 1 95.38 90 ARG A CA 1
ATOM 722 C C . ARG A 1 90 ? -19.312 22.016 10.125 1 95.38 90 ARG A C 1
ATOM 724 O O . ARG A 1 90 ? -18.625 21.391 9.32 1 95.38 90 ARG A O 1
ATOM 731 N N . CYS A 1 91 ? -18.938 22.5 11.219 1 96.19 91 CYS A N 1
ATOM 732 C CA . CYS A 1 91 ? -17.547 22.25 11.539 1 96.19 91 CYS A CA 1
ATOM 733 C C . CYS A 1 91 ? -17.406 21.531 12.875 1 96.19 91 CYS A C 1
ATOM 735 O O . CYS A 1 91 ? -18.312 21.609 13.719 1 96.19 91 CYS A O 1
ATOM 737 N N . TYR A 1 92 ? -16.406 20.812 13.016 1 96.31 92 TYR A N 1
ATOM 738 C CA . TYR A 1 92 ? -16.109 19.953 14.156 1 96.31 92 TYR A CA 1
ATOM 739 C C . TYR A 1 92 ? -14.711 20.219 14.703 1 96.31 92 TYR A C 1
ATOM 741 O O . TYR A 1 92 ? -13.734 20.234 13.953 1 96.31 92 TYR A O 1
ATOM 749 N N . PHE A 1 93 ? -14.68 20.484 15.969 1 96.5 93 PHE A N 1
ATOM 750 C CA . PHE A 1 93 ? -13.406 20.766 16.625 1 96.5 93 PHE A CA 1
ATOM 751 C C . PHE A 1 93 ? -12.969 19.594 17.484 1 96.5 93 PHE A C 1
ATOM 753 O O . PHE A 1 93 ? -13.758 19.031 18.25 1 96.5 93 PHE A O 1
ATOM 760 N N . PHE A 1 94 ? -11.711 19.234 17.266 1 95.25 94 PHE A N 1
ATOM 761 C CA . PHE A 1 94 ? -11.148 18.141 18.047 1 95.25 94 PHE A CA 1
ATOM 762 C C . PHE A 1 94 ? -10.625 18.641 19.391 1 95.25 94 PHE A C 1
ATOM 764 O O . PHE A 1 94 ? -10.594 19.844 19.641 1 95.25 94 PHE A O 1
ATOM 771 N N . LYS A 1 95 ? -10.203 17.734 20.234 1 91.56 95 LYS A N 1
ATOM 772 C CA . LYS A 1 95 ? -9.742 18.062 21.578 1 91.56 95 LYS A CA 1
ATOM 773 C C . LYS A 1 95 ? -8.445 18.875 21.531 1 91.56 95 LYS A C 1
ATOM 775 O O . LYS A 1 95 ? -8.133 19.625 22.453 1 91.56 95 LYS A O 1
ATOM 780 N N . GLU A 1 96 ? -7.707 18.734 20.391 1 90.44 96 GLU A N 1
ATOM 781 C CA . GLU A 1 96 ? -6.434 19.422 20.219 1 90.44 96 GLU A CA 1
ATOM 782 C C . GLU A 1 96 ? -6.641 20.906 19.906 1 90.44 96 GLU A C 1
ATOM 784 O O . GLU A 1 96 ? -5.695 21.703 19.969 1 90.44 96 GLU A O 1
ATOM 789 N N . ALA A 1 97 ? -7.828 21.297 19.656 1 94.12 97 ALA A N 1
ATOM 790 C CA . ALA A 1 97 ? -8.07 22.672 19.25 1 94.12 97 ALA A CA 1
ATOM 791 C C . ALA A 1 97 ? -7.824 23.641 20.406 1 94.12 97 ALA A C 1
ATOM 793 O O . ALA A 1 97 ? -8.43 23.516 21.484 1 94.12 97 ALA A O 1
ATOM 794 N N . PRO A 1 98 ? -6.934 24.578 20.156 1 91.31 98 PRO A N 1
ATOM 795 C CA . PRO A 1 98 ? -6.797 25.609 21.188 1 91.31 98 PRO A CA 1
ATOM 796 C C . PRO A 1 98 ? -8.031 26.5 21.297 1 91.31 98 PRO A C 1
ATOM 798 O O . PRO A 1 98 ? -8.836 26.562 20.375 1 91.31 98 PRO A O 1
ATOM 801 N N . PRO A 1 99 ? -8.148 27.172 22.375 1 89.31 99 PRO A N 1
ATOM 802 C CA . PRO A 1 99 ? -9.359 27.953 22.625 1 89.31 99 PRO A CA 1
ATOM 803 C C . PRO A 1 99 ? -9.633 28.984 21.516 1 89.31 99 PRO A C 1
ATOM 805 O O . PRO A 1 99 ? -10.789 29.203 21.141 1 89.31 99 PRO A O 1
ATOM 808 N N . GLU A 1 100 ? -8.641 29.531 21 1 90.75 100 GLU A N 1
ATOM 809 C CA . GLU A 1 100 ? -8.828 30.594 20 1 90.75 100 GLU A CA 1
ATOM 810 C C . GLU A 1 100 ? -9.289 30.031 18.672 1 90.75 100 GLU A C 1
ATOM 812 O O . GLU A 1 100 ? -9.805 30.766 17.828 1 90.75 100 GLU A O 1
ATOM 817 N N . ALA A 1 101 ? -9.078 28.734 18.406 1 93.25 101 ALA A N 1
ATOM 818 C CA . ALA A 1 101 ? -9.43 28.125 17.125 1 93.25 101 ALA A CA 1
ATOM 819 C C . ALA A 1 101 ? -10.922 28.266 16.844 1 93.25 101 ALA A C 1
ATOM 821 O O . ALA A 1 101 ? -11.32 28.5 15.695 1 93.25 101 ALA A O 1
ATOM 822 N N . LYS A 1 102 ? -11.695 28.219 17.844 1 91.75 102 LYS A N 1
ATOM 823 C CA . LYS A 1 102 ? -13.148 28.25 17.672 1 91.75 102 LYS A CA 1
ATOM 824 C C . LYS A 1 102 ? -13.617 29.609 17.188 1 91.75 102 LYS A C 1
ATOM 826 O O . LYS A 1 102 ? -14.641 29.719 16.5 1 91.75 102 LYS A O 1
ATOM 831 N N . THR A 1 103 ? -12.867 30.594 17.547 1 90.75 103 THR A N 1
ATOM 832 C CA . THR A 1 103 ? -13.25 31.938 17.109 1 90.75 103 THR A CA 1
ATOM 833 C C . THR A 1 103 ? -12.602 32.281 15.781 1 90.75 103 THR A C 1
ATOM 835 O O . THR A 1 103 ? -13.156 33.062 15 1 90.75 103 THR A O 1
ATOM 838 N N . LEU A 1 104 ? -11.539 31.625 15.508 1 92.88 104 LEU A N 1
ATOM 839 C CA . LEU A 1 104 ? -10.742 32.031 14.352 1 92.88 104 LEU A CA 1
ATOM 840 C C . LEU A 1 104 ? -11.117 31.188 13.125 1 92.88 104 LEU A C 1
ATOM 842 O O . LEU A 1 104 ? -11.016 31.672 11.992 1 92.88 104 LEU A O 1
ATOM 846 N N . LEU A 1 105 ? -11.516 29.953 13.344 1 95.19 105 LEU A N 1
ATOM 847 C CA . LEU A 1 105 ? -11.68 29.016 12.234 1 95.19 105 LEU A CA 1
ATOM 848 C C . LEU A 1 105 ? -13.141 28.938 11.805 1 95.19 105 LEU A C 1
ATOM 850 O O . LEU A 1 105 ? -14.039 29.031 12.641 1 95.19 105 LEU A O 1
ATOM 854 N N . PHE A 1 106 ? -13.32 28.75 10.531 1 94.88 106 PHE A N 1
ATOM 855 C CA . PHE A 1 106 ? -14.609 28.453 9.93 1 94.88 106 PHE A CA 1
ATOM 856 C C . PHE A 1 106 ? -15.672 29.438 10.422 1 94.88 106 PHE A C 1
ATOM 858 O O . PHE A 1 106 ? -16.75 29.031 10.875 1 94.88 106 PHE A O 1
ATOM 865 N N . LYS A 1 107 ? -15.469 30.672 10.266 1 92 107 LYS A N 1
ATOM 866 C CA . LYS A 1 107 ? -16.297 31.734 10.828 1 92 107 LYS A CA 1
ATOM 867 C C . LYS A 1 107 ? -17.688 31.75 10.195 1 92 107 LYS A C 1
ATOM 869 O O . LYS A 1 107 ? -18.656 32.156 10.828 1 92 107 LYS A O 1
ATOM 874 N N . GLU A 1 108 ? -17.797 31.188 9.039 1 90.94 108 GLU A N 1
ATOM 875 C CA . GLU A 1 108 ? -19.062 31.234 8.328 1 90.94 108 GLU A CA 1
ATOM 876 C C . GLU A 1 108 ? -19.906 30 8.625 1 90.94 108 GLU A C 1
ATOM 878 O O . GLU A 1 108 ? -21.016 29.859 8.117 1 90.94 108 GLU A O 1
ATOM 883 N N . SER A 1 109 ? -19.312 29.125 9.406 1 92.62 109 SER A N 1
ATOM 884 C CA . SER A 1 109 ? -20.047 27.906 9.695 1 92.62 109 SER A CA 1
ATOM 885 C C . SER A 1 109 ? -21.312 28.172 10.492 1 92.62 109 SER A C 1
ATOM 887 O O . SER A 1 109 ? -21.328 29.062 11.359 1 92.62 109 SER A O 1
ATOM 889 N N . THR A 1 110 ? -22.359 27.406 10.266 1 91.19 110 THR A N 1
ATOM 890 C CA . THR A 1 110 ? -23.641 27.609 10.914 1 91.19 110 THR A CA 1
ATOM 891 C C . THR A 1 110 ? -23.797 26.656 12.102 1 91.19 110 THR A C 1
ATOM 893 O O . THR A 1 110 ? -24.656 26.875 12.969 1 91.19 110 THR A O 1
ATOM 896 N N . ARG A 1 111 ? -23.141 25.578 12.062 1 92.94 111 ARG A N 1
ATOM 897 C CA . ARG A 1 111 ? -23.141 24.594 13.141 1 92.94 111 ARG A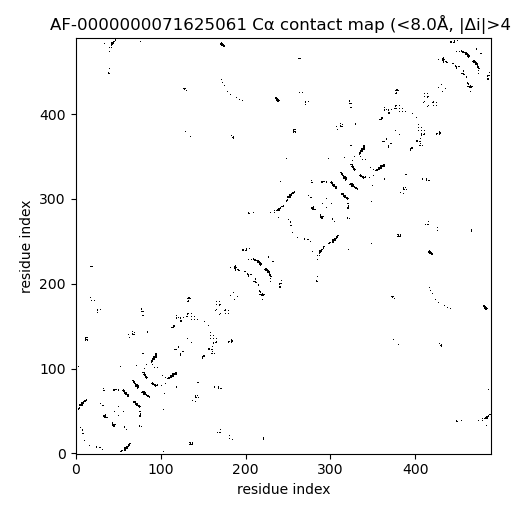 CA 1
ATOM 898 C C . ARG A 1 111 ? -21.719 24.25 13.562 1 92.94 111 ARG A C 1
ATOM 900 O O . ARG A 1 111 ? -20.891 23.859 12.727 1 92.94 111 ARG A O 1
ATOM 907 N N . ARG A 1 112 ? -21.453 24.422 14.828 1 94.25 112 ARG A N 1
ATOM 908 C CA . ARG A 1 112 ? -20.125 24.188 15.391 1 94.25 112 ARG A CA 1
ATOM 909 C C . ARG A 1 112 ? -20.188 23.141 16.5 1 94.25 112 ARG A C 1
ATOM 911 O O . ARG A 1 112 ? -20.938 23.312 17.469 1 94.25 112 ARG A O 1
ATOM 918 N N . VAL A 1 113 ? -19.484 22.078 16.312 1 94.06 113 VAL A N 1
ATOM 919 C CA . VAL A 1 113 ? -19.578 20.938 17.234 1 94.06 113 VAL A CA 1
ATOM 920 C C . VAL A 1 113 ? -18.203 20.656 17.828 1 94.06 113 VAL A C 1
ATOM 922 O O . VAL A 1 113 ? -17.203 20.641 17.109 1 94.06 113 VAL A O 1
ATOM 925 N N . ASN A 1 114 ? -18.172 20.5 19.125 1 93.19 114 ASN A N 1
ATOM 926 C CA . ASN A 1 114 ? -17 19.953 19.766 1 93.19 114 ASN A CA 1
ATOM 927 C C . ASN A 1 114 ? -17.047 18.422 19.844 1 93.19 114 ASN A C 1
ATOM 929 O O . ASN A 1 114 ? -17.859 17.859 20.578 1 93.19 114 ASN A O 1
ATOM 933 N N . VAL A 1 115 ? -16.141 17.875 19.094 1 92.44 115 VAL A N 1
ATOM 934 C CA . VAL A 1 115 ? -16.125 16.422 19.078 1 92.44 115 VAL A CA 1
ATOM 935 C C . VAL A 1 115 ? -15.289 15.898 20.25 1 92.44 115 VAL A C 1
ATOM 937 O O . VAL A 1 115 ? -14.172 16.359 20.484 1 92.44 115 VAL A O 1
ATOM 940 N N . ASN A 1 116 ? -15.773 15.039 21 1 88.38 116 ASN A N 1
ATOM 941 C CA . ASN A 1 116 ? -15.039 14.414 22.094 1 88.38 116 ASN A CA 1
ATOM 942 C C . ASN A 1 116 ? -14.031 13.391 21.578 1 88.38 116 ASN A C 1
ATOM 944 O O . ASN A 1 116 ? -14.094 12.211 21.922 1 88.38 116 ASN A O 1
ATOM 948 N N . LEU A 1 117 ? -13.203 13.898 20.734 1 91.62 117 LEU A N 1
ATOM 949 C CA . LEU A 1 117 ? -12.234 13.008 20.109 1 91.62 117 LEU A CA 1
ATOM 950 C C . LEU A 1 117 ? -10.891 13.703 19.938 1 91.62 117 LEU A C 1
ATOM 952 O O . LEU A 1 117 ? -10.82 14.828 19.438 1 91.62 117 LEU A O 1
ATOM 956 N N . SER A 1 118 ? -9.867 12.992 20.422 1 90.38 118 SER A N 1
ATOM 957 C CA . SER A 1 118 ? -8.492 13.398 20.156 1 90.38 118 SER A CA 1
ATOM 958 C C . SER A 1 118 ? -7.969 12.75 18.875 1 90.38 118 SER A C 1
ATOM 960 O O . SER A 1 118 ? -8.234 11.578 18.609 1 90.38 118 SER A O 1
ATOM 962 N N . THR A 1 119 ? -7.148 13.5 18.094 1 88.69 119 THR A N 1
ATOM 963 C CA . THR A 1 119 ? -6.598 12.969 16.859 1 88.69 119 THR A CA 1
ATOM 964 C C . THR A 1 119 ? -5.297 12.219 17.109 1 88.69 119 THR A C 1
ATOM 966 O O . THR A 1 119 ? -4.652 11.734 16.188 1 88.69 119 THR A O 1
ATOM 969 N N . ASN A 1 120 ? -5.008 12.18 18.359 1 83 120 ASN A N 1
ATOM 970 C CA . ASN A 1 120 ? -3.893 11.32 18.75 1 83 120 ASN A CA 1
ATOM 971 C C . ASN A 1 120 ? -4.203 9.844 18.484 1 83 120 ASN A C 1
ATOM 973 O O . ASN A 1 120 ? -5.316 9.383 18.766 1 83 120 ASN A O 1
ATOM 977 N N . TYR A 1 121 ? -3.197 9.133 18.031 1 78.12 121 TYR A N 1
ATOM 978 C CA . TYR A 1 121 ? -3.416 7.75 17.609 1 78.12 121 TYR A CA 1
ATOM 979 C C . TYR A 1 121 ? -3.807 6.875 18.797 1 78.12 121 TYR A C 1
ATOM 981 O O . TYR A 1 121 ? -4.461 5.844 18.625 1 78.12 121 TYR A O 1
ATOM 989 N N . ASN A 1 122 ? -3.393 7.293 20 1 76.31 122 ASN A N 1
ATOM 990 C CA . ASN A 1 122 ? -3.832 6.559 21.188 1 76.31 122 ASN A CA 1
ATOM 991 C C . ASN A 1 122 ? -5.352 6.574 21.328 1 76.31 122 ASN A C 1
ATOM 993 O O . ASN A 1 122 ? -5.941 5.633 21.859 1 76.31 122 ASN A O 1
ATOM 997 N N . ASN A 1 123 ? -5.93 7.562 20.766 1 79.69 123 ASN A N 1
ATOM 998 C CA . ASN A 1 123 ? -7.379 7.73 20.859 1 79.69 123 ASN A CA 1
ATOM 999 C C . ASN A 1 123 ? -8.078 7.277 19.578 1 79.69 123 ASN A C 1
ATOM 1001 O O . ASN A 1 123 ? -9.234 6.867 19.609 1 79.69 123 ASN A O 1
ATOM 1005 N N . LEU A 1 124 ? -7.438 7.332 18.469 1 83.88 124 LEU A N 1
ATOM 1006 C CA . LEU A 1 124 ? -8.062 6.996 17.203 1 83.88 124 LEU A CA 1
ATOM 1007 C C . LEU A 1 124 ? -8.078 5.488 16.984 1 83.88 124 LEU A C 1
ATOM 1009 O O . LEU A 1 124 ? -9.039 4.949 16.422 1 83.88 124 LEU A O 1
ATOM 1013 N N . GLY A 1 125 ? -7.09 4.777 17.516 1 72.88 125 GLY A N 1
ATOM 1014 C CA . GLY A 1 125 ? -7.031 3.334 17.359 1 72.88 125 GLY A CA 1
ATOM 1015 C C . GLY A 1 125 ? -5.777 2.863 16.641 1 72.88 125 GLY A C 1
ATOM 1016 O O . GLY A 1 125 ? -4.797 3.602 16.547 1 72.88 125 GLY A O 1
ATOM 1017 N N . ASN A 1 126 ? -5.91 1.648 16.203 1 65.38 126 ASN A N 1
ATOM 1018 C CA . ASN A 1 126 ? -4.73 1 15.641 1 65.38 126 ASN A CA 1
ATOM 1019 C C . ASN A 1 126 ? -4.512 1.391 14.188 1 65.38 126 ASN A C 1
ATOM 1021 O O . ASN A 1 126 ? -5.316 1.044 13.32 1 65.38 126 ASN A O 1
ATOM 1025 N N . ARG A 1 127 ? -3.363 2.059 13.852 1 71.94 127 ARG A N 1
ATOM 1026 C CA . ARG A 1 127 ? -2.998 2.539 12.523 1 71.94 127 ARG A CA 1
ATOM 1027 C C . ARG A 1 127 ? -2.748 1.374 11.57 1 71.94 127 ARG A C 1
ATOM 1029 O O . ARG A 1 127 ? -2.896 1.518 10.352 1 71.94 127 ARG A O 1
ATOM 1036 N N . GLU A 1 128 ? -2.473 0.29 12.195 1 60.91 128 GLU A N 1
ATOM 1037 C CA . GLU A 1 128 ? -2.082 -0.851 11.375 1 60.91 128 GLU A CA 1
ATOM 1038 C C . GLU A 1 128 ? -3.297 -1.499 10.711 1 60.91 128 GLU A C 1
ATOM 1040 O O . GLU A 1 128 ? -3.156 -2.264 9.758 1 60.91 128 GLU A O 1
ATOM 1045 N N . ASN A 1 129 ? -4.426 -1.093 11.164 1 59.28 129 ASN A N 1
ATOM 1046 C CA . ASN A 1 129 ? -5.641 -1.747 10.68 1 59.28 129 ASN A CA 1
ATOM 1047 C C . ASN A 1 129 ? -6.387 -0.875 9.68 1 59.28 129 ASN A C 1
ATOM 1049 O O . ASN A 1 129 ? -7.559 -1.113 9.391 1 59.28 129 ASN A O 1
ATOM 1053 N N . VAL A 1 130 ? -5.715 0.087 9.242 1 67 130 VAL A N 1
ATOM 1054 C CA . VAL A 1 130 ? -6.391 1.01 8.336 1 67 130 VAL A CA 1
ATOM 1055 C C . VAL A 1 130 ? -5.766 0.921 6.941 1 67 130 VAL A C 1
ATOM 1057 O O . VAL A 1 130 ? -4.543 0.842 6.812 1 67 130 VAL A O 1
ATOM 1060 N N . ASN A 1 131 ? -6.617 0.792 5.965 1 63.78 131 ASN A N 1
ATOM 1061 C CA . ASN A 1 131 ? -6.16 0.798 4.578 1 63.78 131 ASN A CA 1
ATOM 1062 C C . ASN A 1 131 ? -5.84 2.211 4.102 1 63.78 131 ASN A C 1
ATOM 1064 O O . ASN A 1 131 ? -6.73 3.059 4.012 1 63.78 131 ASN A O 1
ATOM 1068 N N . LEU A 1 132 ? -4.574 2.408 3.896 1 73.44 132 LEU A N 1
ATOM 1069 C CA . LEU A 1 132 ? -4.18 3.693 3.33 1 73.44 132 LEU A CA 1
ATOM 1070 C C . LEU A 1 132 ? -4.258 3.664 1.808 1 73.44 132 LEU A C 1
ATOM 1072 O O . LEU A 1 132 ? -4.453 2.602 1.212 1 73.44 132 LEU A O 1
ATOM 1076 N N . GLY A 1 133 ? -4.223 4.875 1.248 1 76.69 133 GLY A N 1
ATOM 1077 C CA . GLY A 1 133 ? -4.262 4.984 -0.202 1 76.69 133 GLY A CA 1
ATOM 1078 C C . GLY A 1 133 ? -5.324 5.945 -0.698 1 76.69 133 GLY A C 1
ATOM 1079 O O . GLY A 1 133 ? -6.215 6.344 0.059 1 76.69 133 GLY A O 1
ATOM 1080 N N . PHE A 1 134 ? -5.266 6.137 -1.917 1 79.69 134 PHE A N 1
ATOM 1081 C CA . PHE A 1 134 ? -6.055 7.219 -2.486 1 79.69 134 PHE A CA 1
ATOM 1082 C C . PHE A 1 134 ? -7.527 6.828 -2.572 1 79.69 134 PHE A C 1
ATOM 1084 O O . PHE A 1 134 ? -8.406 7.676 -2.412 1 79.69 134 PHE A O 1
ATOM 1091 N N . LYS A 1 135 ? -7.738 5.582 -2.816 1 74.44 135 LYS A N 1
ATOM 1092 C CA . LYS A 1 135 ? -9.133 5.145 -2.805 1 74.44 135 LYS A CA 1
ATOM 1093 C C . LYS A 1 135 ? -9.734 5.289 -1.412 1 74.44 135 LYS A C 1
ATOM 1095 O O . LYS A 1 135 ? -10.875 5.734 -1.271 1 74.44 135 LYS A O 1
ATOM 1100 N N . SER A 1 136 ? -8.953 4.82 -0.424 1 79.44 136 SER A N 1
ATOM 1101 C CA . SER A 1 136 ? -9.398 4.949 0.96 1 79.44 136 SER A CA 1
ATOM 1102 C C . SER A 1 136 ? -9.648 6.406 1.327 1 79.44 136 SER A C 1
ATOM 1104 O O . SER A 1 136 ? -10.625 6.719 2.008 1 79.44 136 SER A O 1
ATOM 1106 N N . LEU A 1 137 ? -8.773 7.297 0.849 1 88.5 137 LEU A N 1
ATOM 1107 C CA . LEU A 1 137 ? -8.93 8.719 1.122 1 88.5 137 LEU A CA 1
ATOM 1108 C C . LEU A 1 137 ? -10.195 9.258 0.459 1 88.5 137 LEU A C 1
ATOM 1110 O O . LEU A 1 137 ? -10.953 10.008 1.079 1 88.5 137 LEU A O 1
ATOM 1114 N N . ASP A 1 138 ? -10.406 8.82 -0.729 1 87.12 138 ASP A N 1
ATOM 1115 C CA . ASP A 1 138 ? -11.586 9.266 -1.465 1 87.12 138 ASP A CA 1
ATOM 1116 C C . ASP A 1 138 ? -12.867 8.82 -0.763 1 87.12 138 ASP A C 1
ATOM 1118 O O . ASP A 1 138 ? -13.781 9.617 -0.566 1 87.12 138 ASP A O 1
ATOM 1122 N N . ASN A 1 139 ? -12.883 7.594 -0.303 1 81.44 139 ASN A N 1
ATOM 1123 C CA . ASN A 1 139 ? -14.047 7.035 0.379 1 81.44 139 ASN A CA 1
ATOM 1124 C C . ASN A 1 139 ? -14.273 7.699 1.731 1 81.44 139 ASN A C 1
ATOM 1126 O O . ASN A 1 139 ? -15.414 7.789 2.199 1 81.44 139 ASN A O 1
ATOM 1130 N N . SER A 1 140 ? -13.203 8.133 2.33 1 88.25 140 SER A N 1
ATOM 1131 C CA . SER A 1 140 ? -13.289 8.742 3.654 1 88.25 140 SER A CA 1
ATOM 1132 C C . SER A 1 140 ? -14.141 10.008 3.625 1 88.25 140 SER A C 1
ATOM 1134 O O . SER A 1 140 ? -14.82 10.32 4.605 1 88.25 140 SER A O 1
ATOM 1136 N N . LEU A 1 141 ? -14.172 10.742 2.508 1 92.94 141 LEU A N 1
ATOM 1137 C CA . LEU A 1 141 ? -14.867 12.023 2.453 1 92.94 141 LEU A CA 1
ATOM 1138 C C . LEU A 1 141 ? -16.359 11.836 2.66 1 92.94 141 LEU A C 1
ATOM 1140 O O . LEU A 1 141 ? -17 12.617 3.367 1 92.94 141 LEU A O 1
ATOM 1144 N N . GLU A 1 142 ? -16.875 10.766 2.074 1 87.69 142 GLU A N 1
ATOM 1145 C CA . GLU A 1 142 ? -18.281 10.484 2.281 1 87.69 142 GLU A CA 1
ATOM 1146 C C . GLU A 1 142 ? -18.578 10.195 3.752 1 87.69 142 GLU A C 1
ATOM 1148 O O . GLU A 1 142 ? -19.625 10.609 4.27 1 87.69 142 GLU A O 1
ATOM 1153 N N . ALA A 1 143 ? -17.688 9.547 4.359 1 85.88 143 ALA A N 1
ATOM 1154 C CA . ALA A 1 143 ? -17.875 9.164 5.758 1 85.88 143 ALA A CA 1
ATOM 1155 C C . ALA A 1 143 ? -17.875 10.391 6.668 1 85.88 143 ALA A C 1
ATOM 1157 O O . ALA A 1 143 ? -18.625 10.453 7.641 1 85.88 143 ALA A O 1
ATOM 1158 N N . PHE A 1 144 ? -17.078 11.398 6.383 1 93.06 144 PHE A N 1
ATOM 1159 C CA . PHE A 1 144 ? -17.078 12.633 7.16 1 93.06 144 PHE A CA 1
ATOM 1160 C C . PHE A 1 144 ? -18.422 13.328 7.09 1 93.06 144 PHE A C 1
ATOM 1162 O O . PHE A 1 144 ? -18.891 13.883 8.078 1 93.06 144 PHE A O 1
ATOM 1169 N N . LYS A 1 145 ? -18.953 13.258 5.953 1 88.19 145 LYS A N 1
ATOM 1170 C CA . LYS A 1 145 ? -20.25 13.906 5.746 1 88.19 145 LYS A CA 1
ATOM 1171 C C . LYS A 1 145 ? -21.328 13.25 6.602 1 88.19 145 LYS A C 1
ATOM 1173 O O . LYS A 1 145 ? -22.219 13.93 7.109 1 88.19 145 LYS A O 1
ATOM 1178 N N . ARG A 1 146 ? -21.203 12.039 6.918 1 85.19 146 ARG A N 1
ATOM 1179 C CA . ARG A 1 146 ? -22.234 11.289 7.621 1 85.19 146 ARG A CA 1
ATOM 1180 C C . ARG A 1 146 ? -22.172 11.531 9.125 1 85.19 146 ARG A C 1
ATOM 1182 O O . ARG A 1 146 ? -23.141 11.328 9.836 1 85.19 146 ARG A O 1
ATOM 1189 N N . PHE A 1 147 ? -21.062 11.969 9.445 1 85.19 147 PHE A N 1
ATOM 1190 C CA . PHE A 1 147 ? -20.922 12.195 10.883 1 85.19 147 PHE A CA 1
ATOM 1191 C C . PHE A 1 147 ? -21.609 13.492 11.297 1 85.19 147 PHE A C 1
ATOM 1193 O O . PHE A 1 147 ? -21.391 14.539 10.672 1 85.19 147 PHE A O 1
ATOM 1200 N N . ASP A 1 148 ? -22.438 13.438 12.328 1 78.81 148 ASP A N 1
ATOM 1201 C CA . ASP A 1 148 ? -23.156 14.648 12.727 1 78.81 148 ASP A CA 1
ATOM 1202 C C . ASP A 1 148 ? -23.344 14.711 14.242 1 78.81 148 ASP A C 1
ATOM 1204 O O . ASP A 1 148 ? -24.234 15.383 14.742 1 78.81 148 ASP A O 1
ATOM 1208 N N . SER A 1 149 ? -22.484 13.992 14.914 1 76.19 149 SER A N 1
ATOM 1209 C CA . SER A 1 149 ? -22.672 13.945 16.359 1 76.19 149 SER A CA 1
ATOM 1210 C C . SER A 1 149 ? -21.391 14.336 17.094 1 76.19 149 SER A C 1
ATOM 1212 O O . SER A 1 149 ? -20.328 14.492 16.469 1 76.19 149 SER A O 1
ATOM 1214 N N . GLU A 1 150 ? -21.656 14.555 18.422 1 81.88 150 GLU A N 1
ATOM 1215 C CA . GLU A 1 150 ? -20.516 14.828 19.312 1 81.88 150 GLU A CA 1
ATOM 1216 C C . GLU A 1 150 ? -19.766 13.547 19.656 1 81.88 150 GLU A C 1
ATOM 1218 O O . GLU A 1 150 ? -18.594 13.602 20.031 1 81.88 150 GLU A O 1
ATOM 1223 N N . ASN A 1 151 ? -20.484 12.484 19.531 1 82.31 151 ASN A N 1
ATOM 1224 C CA . ASN A 1 151 ? -19.859 11.219 19.906 1 82.31 151 ASN A CA 1
ATOM 1225 C C . ASN A 1 151 ? -19.266 10.5 18.688 1 82.31 151 ASN A C 1
ATOM 1227 O O . ASN A 1 151 ? -20 10.086 17.797 1 82.31 151 ASN A O 1
ATOM 1231 N N . PRO A 1 152 ? -17.984 10.359 18.797 1 85.06 152 PRO A N 1
ATOM 1232 C CA . PRO A 1 152 ? -17.312 9.797 17.625 1 85.06 152 PRO A CA 1
ATOM 1233 C C . PRO A 1 152 ? -17.625 8.312 17.422 1 85.06 152 PRO A C 1
ATOM 1235 O O . PRO A 1 152 ? -17.75 7.562 18.391 1 85.06 152 PRO A O 1
ATOM 1238 N N . THR A 1 153 ? -17.797 8 16.234 1 84.25 153 THR A N 1
ATOM 1239 C CA . THR A 1 153 ? -17.969 6.605 15.844 1 84.25 153 THR A CA 1
ATOM 1240 C C . THR A 1 153 ? -16.625 5.969 15.523 1 84.25 153 THR A C 1
ATOM 1242 O O . THR A 1 153 ? -15.625 6.672 15.344 1 84.25 153 THR A O 1
ATOM 1245 N N . ASN A 1 154 ? -16.672 4.652 15.469 1 79.5 154 ASN A N 1
ATOM 1246 C CA . ASN A 1 154 ? -15.461 3.953 15.039 1 79.5 154 ASN A CA 1
ATOM 1247 C C . ASN A 1 154 ? -15.086 4.312 13.602 1 79.5 154 ASN A C 1
ATOM 1249 O O . ASN A 1 154 ? -13.906 4.363 13.258 1 79.5 154 ASN A O 1
ATOM 1253 N N . GLU A 1 155 ? -16.047 4.535 12.844 1 82.5 155 GLU A N 1
ATOM 1254 C CA . GLU A 1 155 ? -15.805 4.918 11.453 1 82.5 155 GLU A CA 1
ATOM 1255 C C . GLU A 1 155 ? -15.078 6.258 11.375 1 82.5 155 GLU A C 1
ATOM 1257 O O . GLU A 1 155 ? -14.125 6.406 10.602 1 82.5 155 GLU A O 1
ATOM 1262 N N . LEU A 1 156 ? -15.531 7.215 12.164 1 89.62 156 LEU A N 1
ATOM 1263 C CA . LEU A 1 156 ? -14.859 8.516 12.172 1 89.62 156 LEU A CA 1
ATOM 1264 C C . LEU A 1 156 ? -13.406 8.367 12.586 1 89.62 156 LEU A C 1
ATOM 1266 O O . LEU A 1 156 ? -12.516 8.992 12 1 89.62 156 LEU A O 1
ATOM 1270 N N . ARG A 1 157 ? -13.18 7.539 13.57 1 86.88 157 ARG A N 1
ATOM 1271 C CA . ARG A 1 157 ? -11.812 7.297 14.023 1 86.88 157 ARG A CA 1
ATOM 1272 C C . ARG A 1 157 ? -10.945 6.746 12.891 1 86.88 157 ARG A C 1
ATOM 1274 O O . ARG A 1 157 ? -9.836 7.227 12.656 1 86.88 157 ARG A O 1
ATOM 1281 N N . ARG A 1 158 ? -11.469 5.84 12.172 1 82.5 158 ARG A N 1
ATOM 1282 C CA . ARG A 1 158 ? -10.734 5.188 11.102 1 82.5 158 ARG A CA 1
ATOM 1283 C C . ARG A 1 158 ? -10.398 6.172 9.984 1 82.5 158 ARG A C 1
ATOM 1285 O O . ARG A 1 158 ? -9.273 6.203 9.484 1 82.5 158 ARG A O 1
ATOM 1292 N N . ILE A 1 159 ? -11.367 6.918 9.625 1 88.38 159 ILE A N 1
ATOM 1293 C CA . ILE A 1 159 ? -11.133 7.797 8.484 1 88.38 159 ILE A CA 1
ATOM 1294 C C . ILE A 1 159 ? -10.211 8.945 8.898 1 88.38 159 ILE A C 1
ATOM 1296 O O . ILE A 1 159 ? -9.438 9.453 8.086 1 88.38 159 ILE A O 1
ATOM 1300 N N . LEU A 1 160 ? -10.227 9.297 10.172 1 92.38 160 LEU A N 1
ATOM 1301 C CA . LEU A 1 160 ? -9.289 10.305 10.656 1 92.38 160 LEU A CA 1
ATOM 1302 C C . LEU A 1 160 ? -7.859 9.781 10.633 1 92.38 160 LEU A C 1
ATOM 1304 O O . LEU A 1 160 ? -6.922 10.531 10.367 1 92.38 160 LEU A O 1
ATOM 1308 N N . ILE A 1 161 ? -7.727 8.484 10.898 1 87.88 161 ILE A N 1
ATOM 1309 C CA . ILE A 1 161 ? -6.402 7.879 10.781 1 87.88 161 ILE A CA 1
ATOM 1310 C C . ILE A 1 161 ? -5.91 7.98 9.344 1 87.88 161 ILE A C 1
ATOM 1312 O O . ILE A 1 161 ? -4.758 8.352 9.102 1 87.88 161 ILE A O 1
ATOM 1316 N N . VAL A 1 162 ? -6.762 7.711 8.406 1 86.5 162 VAL A N 1
ATOM 1317 C CA . VAL A 1 162 ? -6.398 7.785 6.992 1 86.5 162 VAL A CA 1
ATOM 1318 C C . VAL A 1 162 ? -5.922 9.195 6.656 1 86.5 162 VAL A C 1
ATOM 1320 O O . VAL A 1 162 ? -4.828 9.375 6.117 1 86.5 162 VAL A O 1
ATOM 1323 N N . VAL A 1 163 ? -6.664 10.164 7.051 1 92.88 163 VAL A N 1
ATOM 1324 C CA . VAL A 1 163 ? -6.348 11.555 6.711 1 92.88 163 VAL A CA 1
ATOM 1325 C C . VAL A 1 163 ? -5.09 11.992 7.457 1 92.88 163 VAL A C 1
ATOM 1327 O O . VAL A 1 163 ? -4.227 12.664 6.887 1 92.88 163 VAL A O 1
ATOM 1330 N N . SER A 1 164 ? -4.988 11.641 8.695 1 92.81 164 SER A N 1
ATOM 1331 C CA . SER A 1 164 ? -3.814 12.023 9.469 1 92.81 164 SER A CA 1
ATOM 1332 C C . SER A 1 164 ? -2.533 11.492 8.828 1 92.81 164 SER A C 1
ATOM 1334 O O . SER A 1 164 ? -1.544 12.219 8.727 1 92.81 164 SER A O 1
ATOM 1336 N N . GLN A 1 165 ? -2.6 10.289 8.406 1 89.44 165 GLN A N 1
ATOM 1337 C CA . GLN A 1 165 ? -1.411 9.688 7.809 1 89.44 165 GLN A CA 1
ATOM 1338 C C . GLN A 1 165 ? -1.133 10.281 6.43 1 89.44 165 GLN A C 1
ATOM 1340 O O . GLN A 1 165 ? 0.012 10.609 6.105 1 89.44 165 GLN A O 1
ATOM 1345 N N . MET A 1 166 ? -2.15 10.477 5.668 1 91.06 166 MET A N 1
ATOM 1346 C CA . MET A 1 166 ? -1.977 10.859 4.27 1 91.06 166 MET A CA 1
ATOM 1347 C C . MET A 1 166 ? -1.735 12.359 4.137 1 91.06 166 MET A C 1
ATOM 1349 O O . MET A 1 166 ? -1.31 12.828 3.08 1 91.06 166 MET A O 1
ATOM 1353 N N . VAL A 1 167 ? -2.021 13.117 5.191 1 94.5 167 VAL A N 1
ATOM 1354 C CA . VAL A 1 167 ? -1.837 14.562 5.133 1 94.5 167 VAL A CA 1
ATOM 1355 C C . VAL A 1 167 ? -0.762 14.992 6.133 1 94.5 167 VAL A C 1
ATOM 1357 O O . VAL A 1 167 ? 0.371 15.289 5.746 1 94.5 167 VAL A O 1
ATOM 1360 N N . ALA A 1 168 ? -1.021 14.805 7.418 1 94.44 168 ALA A N 1
ATOM 1361 C CA . ALA A 1 168 ? -0.127 15.32 8.453 1 94.44 168 ALA A CA 1
ATOM 1362 C C . ALA A 1 168 ? 1.191 14.555 8.469 1 94.44 168 ALA A C 1
ATOM 1364 O O . ALA A 1 168 ? 2.268 15.156 8.398 1 94.44 168 ALA A O 1
ATOM 1365 N N . GLU A 1 169 ? 1.085 13.195 8.539 1 93.38 169 GLU A N 1
ATOM 1366 C CA . GLU A 1 169 ? 2.301 12.391 8.617 1 93.38 169 GLU A CA 1
ATOM 1367 C C . GLU A 1 169 ? 3.111 12.5 7.324 1 93.38 169 GLU A C 1
ATOM 1369 O O . GLU A 1 169 ? 4.34 12.586 7.363 1 93.38 169 GLU A O 1
ATOM 1374 N N . ALA A 1 170 ? 2.393 12.461 6.223 1 92.75 170 ALA A N 1
ATOM 1375 C CA . ALA A 1 170 ? 3.07 12.602 4.938 1 92.75 170 ALA A CA 1
ATOM 1376 C C . ALA A 1 170 ? 3.715 13.977 4.805 1 92.75 170 ALA A C 1
ATOM 1378 O O . ALA A 1 170 ? 4.773 14.117 4.184 1 92.75 170 ALA A O 1
ATOM 1379 N N . ALA A 1 171 ? 3.111 14.984 5.355 1 96 171 ALA A N 1
ATOM 1380 C CA . ALA A 1 171 ? 3.705 16.328 5.348 1 96 171 ALA A CA 1
ATOM 1381 C C . ALA A 1 171 ? 4.992 16.359 6.16 1 96 171 ALA A C 1
ATOM 1383 O O . ALA A 1 171 ? 5.953 17.031 5.793 1 96 171 ALA A O 1
ATOM 1384 N N . ARG A 1 172 ? 5.027 15.609 7.219 1 94.56 172 ARG A N 1
ATOM 1385 C CA . ARG A 1 172 ? 6.168 15.609 8.125 1 94.56 172 ARG A CA 1
ATOM 1386 C C . ARG A 1 172 ? 7.32 14.781 7.559 1 94.56 172 ARG A C 1
ATOM 1388 O O . ARG A 1 172 ? 8.484 15.062 7.84 1 94.56 172 ARG A O 1
ATOM 1395 N N . SER A 1 173 ? 6.914 13.75 6.746 1 93 173 SER A N 1
ATOM 1396 C CA . SER A 1 173 ? 7.918 12.766 6.367 1 93 173 SER A CA 1
ATOM 1397 C C . SER A 1 173 ? 7.828 12.43 4.879 1 93 173 SER A C 1
ATOM 1399 O O . SER A 1 173 ? 6.801 11.93 4.41 1 93 173 SER A O 1
ATOM 1401 N N . LYS A 1 174 ? 8.977 12.57 4.199 1 90.12 174 LYS A N 1
ATOM 1402 C CA . LYS A 1 174 ? 9.055 12.156 2.799 1 90.12 174 LYS A CA 1
ATOM 1403 C C . LYS A 1 174 ? 8.945 10.641 2.662 1 90.12 174 LYS A C 1
ATOM 1405 O O . LYS A 1 174 ? 8.398 10.141 1.682 1 90.12 174 LYS A O 1
ATOM 1410 N N . TYR A 1 175 ? 9.477 10.023 3.633 1 85 175 TYR A N 1
ATOM 1411 C CA . TYR A 1 175 ? 9.438 8.562 3.629 1 85 175 TYR A CA 1
ATOM 1412 C C . TYR A 1 175 ? 8 8.055 3.654 1 85 175 TYR A C 1
ATOM 1414 O O . TYR A 1 175 ? 7.633 7.18 2.867 1 85 175 TYR A O 1
ATOM 1422 N N . ILE A 1 176 ? 7.219 8.602 4.531 1 84.94 176 ILE A N 1
ATOM 1423 C CA . ILE A 1 176 ? 5.824 8.188 4.664 1 84.94 176 ILE A CA 1
ATOM 1424 C C . ILE A 1 176 ? 5.055 8.562 3.4 1 84.94 176 ILE A C 1
ATOM 1426 O O . ILE A 1 176 ? 4.266 7.762 2.893 1 84.94 176 ILE A O 1
ATOM 1430 N N . GLN A 1 177 ? 5.348 9.742 2.928 1 87.38 177 GLN A N 1
ATOM 1431 C CA . GLN A 1 177 ? 4.727 10.141 1.667 1 87.38 177 GLN A CA 1
ATOM 1432 C C . GLN A 1 177 ? 4.996 9.109 0.574 1 87.38 177 GLN A C 1
ATOM 1434 O O . GLN A 1 177 ? 4.07 8.68 -0.12 1 87.38 177 GLN A O 1
ATOM 1439 N N . GLN A 1 178 ? 6.176 8.703 0.399 1 78.88 178 GLN A N 1
ATOM 1440 C CA . GLN A 1 178 ? 6.566 7.758 -0.644 1 78.88 178 GLN A CA 1
ATOM 1441 C C . GLN A 1 178 ? 5.891 6.406 -0.443 1 78.88 178 GLN A C 1
ATOM 1443 O O . GLN A 1 178 ? 5.449 5.777 -1.408 1 78.88 178 GLN A O 1
ATOM 1448 N N . LYS A 1 179 ? 5.844 6.07 0.81 1 75.12 179 LYS A N 1
ATOM 1449 C CA . LYS A 1 179 ? 5.195 4.801 1.113 1 75.12 179 LYS A CA 1
ATOM 1450 C C . LYS A 1 179 ? 3.717 4.836 0.737 1 75.12 179 LYS A C 1
ATOM 1452 O O . LYS A 1 179 ? 3.178 3.852 0.224 1 75.12 179 LYS A O 1
ATOM 1457 N N . ILE A 1 180 ? 3.07 5.906 1.025 1 77.56 180 ILE A N 1
ATOM 1458 C CA . ILE A 1 180 ? 1.662 6.09 0.691 1 77.56 180 ILE A CA 1
ATOM 1459 C C . ILE A 1 180 ? 1.485 6.074 -0.825 1 77.56 180 ILE A C 1
ATOM 1461 O O . ILE A 1 180 ? 0.541 5.473 -1.34 1 77.56 180 ILE A O 1
ATOM 1465 N N . GLU A 1 181 ? 2.342 6.77 -1.482 1 73.69 181 GLU A N 1
ATOM 1466 C CA . GLU A 1 181 ? 2.299 6.805 -2.941 1 73.69 181 GLU A CA 1
ATOM 1467 C C . GLU A 1 181 ? 2.395 5.402 -3.531 1 73.69 181 GLU A C 1
ATOM 1469 O O . GLU A 1 181 ? 1.705 5.082 -4.5 1 73.69 181 GLU A O 1
ATOM 1474 N N . TRP A 1 182 ? 3.109 4.715 -2.801 1 63.22 182 TRP A N 1
ATOM 1475 C CA . TRP A 1 182 ? 3.318 3.348 -3.266 1 63.22 182 TRP A CA 1
ATOM 1476 C C . TRP A 1 182 ? 2.088 2.486 -2.998 1 63.22 182 TRP A C 1
ATOM 1478 O O . TRP A 1 182 ? 1.756 1.604 -3.793 1 63.22 182 TRP A O 1
ATOM 1488 N N . LYS A 1 183 ? 1.486 2.699 -1.803 1 60.12 183 LYS A N 1
ATOM 1489 C CA . LYS A 1 183 ? 0.318 1.915 -1.412 1 60.12 183 LYS A CA 1
ATOM 1490 C C . LYS A 1 183 ? -0.862 2.189 -2.34 1 60.12 183 LYS A C 1
ATOM 1492 O O . LYS A 1 183 ? -1.71 1.318 -2.549 1 60.12 183 LYS A O 1
ATOM 1497 N N . GLY A 1 184 ? -1.119 3.314 -2.719 1 54.34 184 GLY A N 1
ATOM 1498 C CA . GLY A 1 184 ? -2.32 3.738 -3.422 1 54.34 184 GLY A CA 1
ATOM 1499 C C . GLY A 1 184 ? -2.352 3.291 -4.871 1 54.34 184 GLY A C 1
ATOM 1500 O O . GLY A 1 184 ? -3.404 3.322 -5.512 1 54.34 184 GLY A O 1
ATOM 1501 N N . PHE A 1 185 ? -1.35 3.15 -5.562 1 48.19 185 PHE A N 1
ATOM 1502 C CA . PHE A 1 185 ? -1.456 2.965 -7.004 1 48.19 185 PHE A CA 1
ATOM 1503 C C . PHE A 1 185 ? -0.837 1.638 -7.426 1 48.19 185 PHE A C 1
ATOM 1505 O O . PHE A 1 185 ? 0.182 1.219 -6.875 1 48.19 185 PHE A O 1
ATOM 1512 N N . ASP A 1 186 ? -1.73 0.735 -7.828 1 54.97 186 ASP A N 1
ATOM 1513 C CA . ASP A 1 186 ? -1.007 -0.085 -8.797 1 54.97 186 ASP A CA 1
ATOM 1514 C C . ASP A 1 186 ? -0.109 0.776 -9.68 1 54.97 186 ASP A C 1
ATOM 1516 O O . ASP A 1 186 ? -0.521 1.842 -10.141 1 54.97 186 ASP A O 1
ATOM 1520 N N . SER A 1 187 ? 1.14 0.705 -9.43 1 62.66 187 SER A N 1
ATOM 1521 C CA . SER A 1 187 ? 2.137 1.569 -10.055 1 62.66 187 SER A CA 1
ATOM 1522 C C . SER A 1 187 ? 2.66 0.962 -11.352 1 62.66 187 SER A C 1
ATOM 1524 O O . SER A 1 187 ? 2.521 -0.241 -11.578 1 62.66 187 SER A O 1
ATOM 1526 N N . GLY A 1 188 ? 2.773 1.825 -12.352 1 69.5 188 GLY A N 1
ATOM 1527 C CA . GLY A 1 188 ? 3.318 1.439 -13.641 1 69.5 188 GLY A CA 1
ATOM 1528 C C . GLY A 1 188 ? 4.363 0.346 -13.547 1 69.5 188 GLY A C 1
ATOM 1529 O O . GLY A 1 188 ? 4.43 -0.535 -14.406 1 69.5 188 GLY A O 1
ATOM 1530 N N . ASP A 1 189 ? 5.027 0.351 -12.461 1 80.25 189 ASP A N 1
ATOM 1531 C CA . ASP A 1 189 ? 6.098 -0.63 -12.297 1 80.25 189 ASP A CA 1
ATOM 1532 C C . ASP A 1 189 ? 5.527 -2.033 -12.094 1 80.25 189 ASP A C 1
ATOM 1534 O O . ASP A 1 189 ? 5.898 -2.967 -12.812 1 80.25 189 ASP A O 1
ATOM 1538 N N . ILE A 1 190 ? 4.516 -2.143 -11.258 1 80 190 ILE A N 1
ATOM 1539 C CA . ILE A 1 190 ? 3.902 -3.439 -10.992 1 80 190 ILE A CA 1
ATOM 1540 C C . ILE A 1 190 ? 3.242 -3.969 -12.258 1 80 190 ILE A C 1
ATOM 1542 O O . ILE A 1 190 ? 3.492 -5.105 -12.672 1 80 190 ILE A O 1
ATOM 1546 N N . LEU A 1 191 ? 2.539 -3.096 -12.891 1 80.25 191 LEU A N 1
ATOM 1547 C CA . LEU A 1 191 ? 1.828 -3.498 -14.102 1 80.25 191 LEU A CA 1
ATOM 1548 C C . LEU A 1 191 ? 2.805 -3.961 -15.18 1 80.25 191 LEU A C 1
ATOM 1550 O O . LEU A 1 191 ? 2.557 -4.957 -15.859 1 80.25 191 LEU A O 1
ATOM 1554 N N . SER A 1 192 ? 3.814 -3.238 -15.344 1 87.06 192 SER A N 1
ATOM 1555 C CA . SER A 1 192 ? 4.742 -3.584 -16.422 1 87.06 192 SER A CA 1
ATOM 1556 C C . SER A 1 192 ? 5.457 -4.898 -16.125 1 87.06 192 SER A C 1
ATOM 1558 O O . SER A 1 192 ? 5.707 -5.691 -17.047 1 87.06 192 SER A O 1
ATOM 1560 N N . TYR A 1 193 ? 5.762 -5.188 -14.859 1 88.69 193 TYR A N 1
ATOM 1561 C CA . TYR A 1 193 ? 6.363 -6.473 -14.508 1 88.69 193 TYR A CA 1
ATOM 1562 C C . TYR A 1 193 ? 5.379 -7.613 -14.742 1 88.69 193 TYR A C 1
ATOM 1564 O O . TYR A 1 193 ? 5.773 -8.703 -15.172 1 88.69 193 TYR A O 1
ATOM 1572 N N . GLU A 1 194 ? 4.125 -7.367 -14.484 1 88.06 194 GLU A N 1
ATOM 1573 C CA . GLU A 1 194 ? 3.113 -8.391 -14.742 1 88.06 194 GLU A CA 1
ATOM 1574 C C . GLU A 1 194 ? 2.961 -8.656 -16.234 1 88.06 194 GLU A C 1
ATOM 1576 O O . GLU A 1 194 ? 3.012 -9.812 -16.672 1 88.06 194 GLU A O 1
ATOM 1581 N N . ASN A 1 195 ? 2.902 -7.578 -17 1 86.62 195 ASN A N 1
ATOM 1582 C CA . ASN A 1 195 ? 2.582 -7.668 -18.406 1 86.62 195 ASN A CA 1
ATOM 1583 C C . ASN A 1 195 ? 3.777 -8.156 -19.234 1 86.62 195 ASN A C 1
ATOM 1585 O O . ASN A 1 195 ? 3.605 -8.766 -20.281 1 86.62 195 ASN A O 1
ATOM 1589 N N . LYS A 1 196 ? 4.902 -7.898 -18.703 1 91.62 196 LYS A N 1
ATOM 1590 C CA . LYS A 1 196 ? 6.094 -8.211 -19.484 1 91.62 196 LYS A CA 1
ATOM 1591 C C . LYS A 1 196 ? 6.801 -9.445 -18.938 1 91.62 196 LYS A C 1
ATOM 1593 O O . LYS A 1 196 ? 7.926 -9.75 -19.344 1 91.62 196 LYS A O 1
ATOM 1598 N N . TRP A 1 197 ? 6.148 -10.117 -18.031 1 93.69 197 TRP A N 1
ATOM 1599 C CA . TRP A 1 197 ? 6.785 -11.281 -17.422 1 93.69 197 TRP A CA 1
ATOM 1600 C C . TRP A 1 197 ? 7.168 -12.305 -18.484 1 93.69 197 TRP A C 1
ATOM 1602 O O . TRP A 1 197 ? 8.273 -12.852 -18.453 1 93.69 197 TRP A O 1
ATOM 1612 N N . GLU A 1 198 ? 6.285 -12.633 -19.469 1 91.69 198 GLU A N 1
ATOM 1613 C CA . GLU A 1 198 ? 6.59 -13.594 -20.516 1 91.69 198 GLU A CA 1
ATOM 1614 C C . GLU A 1 198 ? 7.719 -13.086 -21.406 1 91.69 198 GLU A C 1
ATOM 1616 O O . GLU A 1 198 ? 8.633 -13.836 -21.75 1 91.69 198 GLU A O 1
ATOM 1621 N N . ASP A 1 199 ? 7.605 -11.805 -21.75 1 93.81 199 ASP A N 1
ATOM 1622 C CA . ASP A 1 199 ? 8.648 -11.203 -22.578 1 93.81 199 ASP A CA 1
ATOM 1623 C C . ASP A 1 199 ? 10.008 -11.266 -21.875 1 93.81 199 ASP A C 1
ATOM 1625 O O . ASP A 1 199 ? 11.016 -11.609 -22.5 1 93.81 199 ASP A O 1
ATOM 1629 N N . LEU A 1 200 ? 10.023 -10.945 -20.594 1 94.25 200 LEU A N 1
ATOM 1630 C CA . LEU A 1 200 ? 11.25 -10.984 -19.812 1 94.25 200 LEU A CA 1
ATOM 1631 C C . LEU A 1 200 ? 11.781 -12.406 -19.703 1 94.25 200 LEU A C 1
ATOM 1633 O O . LEU A 1 200 ? 12.992 -12.633 -19.797 1 94.25 200 LEU A O 1
ATOM 1637 N N . SER A 1 201 ? 10.867 -13.336 -19.531 1 94.88 201 SER A N 1
ATOM 1638 C CA . SER A 1 201 ? 11.266 -14.734 -19.453 1 94.88 201 SER A CA 1
ATOM 1639 C C . SER A 1 201 ? 11.984 -15.172 -20.734 1 94.88 201 SER A C 1
ATOM 1641 O O . SER A 1 201 ? 13.047 -15.789 -20.672 1 94.88 201 SER A O 1
ATOM 1643 N N . LYS A 1 202 ? 11.43 -14.82 -21.875 1 95.31 202 LYS A N 1
ATOM 1644 C CA . LYS A 1 202 ? 12.016 -15.156 -23.172 1 95.31 202 LYS A CA 1
ATOM 1645 C C . LYS A 1 202 ? 13.359 -14.453 -23.359 1 95.31 202 LYS A C 1
ATOM 1647 O O . LYS A 1 202 ? 14.336 -15.07 -23.797 1 95.31 202 LYS A O 1
ATOM 1652 N N . ALA A 1 203 ? 13.375 -13.133 -23.031 1 95.62 203 ALA A N 1
ATOM 1653 C CA . ALA A 1 203 ? 14.57 -12.328 -23.219 1 95.62 203 ALA A CA 1
ATOM 1654 C C . ALA A 1 203 ? 15.734 -12.867 -22.391 1 95.62 203 ALA A C 1
ATOM 1656 O O . ALA A 1 203 ? 16.859 -12.977 -22.875 1 95.62 203 ALA A O 1
ATOM 1657 N N . ILE A 1 204 ? 15.547 -13.227 -21.156 1 94.56 204 ILE A N 1
ATOM 1658 C CA . ILE A 1 204 ? 16.578 -13.711 -20.25 1 94.56 204 ILE A CA 1
ATOM 1659 C C . ILE A 1 204 ? 17.109 -15.055 -20.734 1 94.56 204 ILE A C 1
ATOM 1661 O O . ILE A 1 204 ? 18.328 -15.25 -20.844 1 94.56 204 ILE A O 1
ATOM 1665 N N . GLN A 1 205 ? 16.234 -15.938 -21.141 1 95.44 205 GLN A N 1
ATOM 1666 C CA . GLN A 1 205 ? 16.625 -17.281 -21.562 1 95.44 205 GLN A CA 1
ATOM 1667 C C . GLN A 1 205 ? 17.375 -17.25 -22.891 1 95.44 205 GLN A C 1
ATOM 1669 O O . GLN A 1 205 ? 18.25 -18.078 -23.141 1 95.44 205 GLN A O 1
ATOM 1674 N N . ASN A 1 206 ? 17.062 -16.234 -23.672 1 96.31 206 ASN A N 1
ATOM 1675 C CA . ASN A 1 206 ? 17.688 -16.141 -25 1 96.31 206 ASN A CA 1
ATOM 1676 C C . ASN A 1 206 ? 18.844 -15.141 -24.984 1 96.31 206 ASN A C 1
ATOM 1678 O O . ASN A 1 206 ? 19.406 -14.836 -26.047 1 96.31 206 ASN A O 1
ATOM 1682 N N . SER A 1 207 ? 19.094 -14.617 -23.828 1 94.75 207 SER A N 1
ATOM 1683 C CA . SER A 1 207 ? 20.078 -13.539 -23.766 1 94.75 207 SER A CA 1
ATOM 1684 C C . SER A 1 207 ? 21.469 -14.039 -24.141 1 94.75 207 SER A C 1
ATOM 1686 O O . SER A 1 207 ? 21.781 -15.227 -23.969 1 94.75 207 SER A O 1
ATOM 1688 N N . LYS A 1 208 ? 22.234 -13.133 -24.797 1 95.69 208 LYS A N 1
ATOM 1689 C CA . LYS A 1 208 ? 23.641 -13.367 -25.078 1 95.69 208 LYS A CA 1
ATOM 1690 C C . LYS A 1 208 ? 24.531 -12.648 -24.078 1 95.69 208 LYS A C 1
ATOM 1692 O O . LYS A 1 208 ? 24.625 -11.414 -24.094 1 95.69 208 LYS A O 1
ATOM 1697 N N . ASP A 1 209 ? 25.203 -13.352 -23.281 1 95.31 209 ASP A N 1
ATOM 1698 C CA . ASP A 1 209 ? 26.062 -12.82 -22.234 1 95.31 209 ASP A CA 1
ATOM 1699 C C . ASP A 1 209 ? 25.312 -11.828 -21.344 1 95.31 209 ASP A C 1
ATOM 1701 O O . ASP A 1 209 ? 25.828 -10.766 -21.016 1 95.31 209 ASP A O 1
ATOM 1705 N N . GLY A 1 210 ? 24 -12.141 -21.141 1 94.38 210 GLY A N 1
ATOM 1706 C CA . GLY A 1 210 ? 23.219 -11.336 -20.203 1 94.38 210 GLY A CA 1
ATOM 1707 C C . GLY A 1 210 ? 22.562 -10.141 -20.859 1 94.38 210 GLY A C 1
ATOM 1708 O O . GLY A 1 210 ? 21.844 -9.383 -20.203 1 94.38 210 GLY A O 1
ATOM 1709 N N . SER A 1 211 ? 22.828 -9.969 -22.141 1 96.81 211 SER A N 1
ATOM 1710 C CA . SER A 1 211 ? 22.219 -8.844 -22.844 1 96.81 211 SER A CA 1
ATOM 1711 C C . SER A 1 211 ? 21.094 -9.312 -23.766 1 96.81 211 SER A C 1
ATOM 1713 O O . SER A 1 211 ? 21.188 -10.375 -24.375 1 96.81 211 SER A O 1
ATOM 1715 N N . PHE A 1 212 ? 20.031 -8.57 -23.828 1 96.88 212 PHE A N 1
ATOM 1716 C CA . PHE A 1 212 ? 18.906 -8.867 -24.703 1 96.88 212 PHE A CA 1
ATOM 1717 C C . PHE A 1 212 ? 18.312 -7.59 -25.297 1 96.88 212 PHE A C 1
ATOM 1719 O O . PHE A 1 212 ? 18.641 -6.488 -24.844 1 96.88 212 PHE A O 1
ATOM 1726 N N . PRO A 1 213 ? 17.484 -7.664 -26.391 1 96.25 213 PRO A N 1
ATOM 1727 C CA . PRO A 1 213 ? 16.828 -6.477 -26.922 1 96.25 213 PRO A CA 1
ATOM 1728 C C . PRO A 1 213 ? 16 -5.734 -25.875 1 96.25 213 PRO A C 1
ATOM 1730 O O . PRO A 1 213 ? 15.383 -6.367 -25.016 1 96.25 213 PRO A O 1
ATOM 1733 N N . LYS A 1 214 ? 16.016 -4.5 -26.016 1 96.44 214 LYS A N 1
ATOM 1734 C CA . LYS A 1 214 ? 15.391 -3.654 -25 1 96.44 214 LYS A CA 1
ATOM 1735 C C . LYS A 1 214 ? 13.922 -4.027 -24.812 1 96.44 214 LYS A C 1
ATOM 1737 O O . LYS A 1 214 ? 13.211 -4.281 -25.781 1 96.44 214 LYS A O 1
ATOM 1742 N N . ILE A 1 215 ? 13.492 -4.172 -23.594 1 95.19 215 ILE A N 1
ATOM 1743 C CA . ILE A 1 215 ? 12.102 -4.375 -23.188 1 95.19 215 ILE A CA 1
ATOM 1744 C C . ILE A 1 215 ? 11.609 -3.15 -22.422 1 95.19 215 ILE A C 1
ATOM 1746 O O . ILE A 1 215 ? 12.336 -2.609 -21.578 1 95.19 215 ILE A O 1
ATOM 1750 N N . GLN A 1 216 ? 10.484 -2.729 -22.797 1 94.12 216 GLN A N 1
ATOM 1751 C CA . GLN A 1 216 ? 9.898 -1.558 -22.156 1 94.12 216 GLN A CA 1
ATOM 1752 C C . GLN A 1 216 ? 9.227 -1.934 -20.828 1 94.12 216 GLN A C 1
ATOM 1754 O O . GLN A 1 216 ? 8.359 -2.811 -20.797 1 94.12 216 GLN A O 1
ATOM 1759 N N . LEU A 1 217 ? 9.672 -1.355 -19.734 1 92.19 217 LEU A N 1
ATOM 1760 C CA . LEU A 1 217 ? 9.008 -1.363 -18.438 1 92.19 217 LEU A CA 1
ATOM 1761 C C . LEU A 1 217 ? 8.57 0.044 -18.031 1 92.19 217 LEU A C 1
ATOM 1763 O O . LEU A 1 217 ? 8.695 0.982 -18.828 1 92.19 217 LEU A O 1
ATOM 1767 N N . GLN A 1 218 ? 7.898 0.139 -16.922 1 82 218 GLN A N 1
ATOM 1768 C CA . GLN A 1 218 ? 7.445 1.445 -16.453 1 82 218 GLN A CA 1
ATOM 1769 C C . GLN A 1 218 ? 7.883 1.696 -15.008 1 82 218 GLN A C 1
ATOM 1771 O O . GLN A 1 218 ? 8.078 0.752 -14.242 1 82 218 GLN A O 1
ATOM 1776 N N . ASN A 1 219 ? 8.109 2.939 -14.773 1 75.62 219 ASN A N 1
ATOM 1777 C CA . ASN A 1 219 ? 8.289 3.379 -13.391 1 75.62 219 ASN A CA 1
ATOM 1778 C C . ASN A 1 219 ? 6.953 3.521 -12.672 1 75.62 219 ASN A C 1
ATOM 1780 O O . ASN A 1 219 ? 5.895 3.326 -13.266 1 75.62 219 ASN A O 1
ATOM 1784 N N . GLU A 1 220 ? 6.992 3.748 -11.453 1 67.88 220 GLU A N 1
ATOM 1785 C CA . GLU A 1 220 ? 5.789 3.877 -10.641 1 67.88 220 GLU A CA 1
ATOM 1786 C C . GLU A 1 220 ? 4.836 4.922 -11.211 1 67.88 220 GLU A C 1
ATOM 1788 O O . GLU A 1 220 ? 3.617 4.75 -11.172 1 67.88 220 GLU A O 1
ATOM 1793 N N . ASP A 1 221 ? 5.395 5.949 -11.836 1 58.97 221 ASP A N 1
ATOM 1794 C CA . ASP A 1 221 ? 4.594 7.043 -12.375 1 58.97 221 ASP A CA 1
ATOM 1795 C C . ASP A 1 221 ? 4.223 6.785 -13.836 1 58.97 221 ASP A C 1
ATOM 1797 O O . ASP A 1 221 ? 3.873 7.715 -14.562 1 58.97 221 ASP A O 1
ATOM 1801 N N . TYR A 1 222 ? 4.434 5.605 -14.297 1 67.81 222 TYR A N 1
ATOM 1802 C CA . TYR A 1 222 ? 4.035 5.125 -15.617 1 67.81 222 TYR A CA 1
ATOM 1803 C C . TYR A 1 222 ? 4.98 5.641 -16.688 1 67.81 222 TYR A C 1
ATOM 1805 O O . TYR A 1 222 ? 4.773 5.391 -17.875 1 67.81 222 TYR A O 1
ATOM 1813 N N . SER A 1 223 ? 5.98 6.41 -16.219 1 72.5 223 SER A N 1
ATOM 1814 C CA . SER A 1 223 ? 6.984 6.766 -17.219 1 72.5 223 SER A CA 1
ATOM 1815 C C . SER A 1 223 ? 7.742 5.531 -17.703 1 72.5 223 SER A C 1
ATOM 1817 O O . SER A 1 223 ? 7.93 4.578 -16.953 1 72.5 223 SER A O 1
ATOM 1819 N N . VAL A 1 224 ? 8.117 5.605 -18.938 1 83.5 224 VAL A N 1
ATOM 1820 C CA . VAL A 1 224 ? 8.711 4.445 -19.594 1 83.5 224 VAL A CA 1
ATOM 1821 C C . VAL A 1 224 ? 10.18 4.32 -19.203 1 83.5 224 VAL A C 1
ATOM 1823 O O . VAL A 1 224 ? 10.891 5.324 -19.109 1 83.5 224 VAL A O 1
ATOM 1826 N N . ARG A 1 225 ? 10.578 3.141 -18.891 1 88.94 225 ARG A N 1
ATOM 1827 C CA . ARG A 1 225 ? 11.992 2.793 -18.766 1 88.94 225 ARG A CA 1
ATOM 1828 C C . ARG A 1 225 ? 12.312 1.521 -19.531 1 88.94 225 ARG A C 1
ATOM 1830 O O . ARG A 1 225 ? 11.43 0.695 -19.781 1 88.94 225 ARG A O 1
ATOM 1837 N N . TYR A 1 226 ? 13.578 1.4 -19.984 1 93.12 226 TYR A N 1
ATOM 1838 C CA . TYR A 1 226 ? 13.977 0.227 -20.75 1 93.12 226 TYR A CA 1
ATOM 1839 C C . TYR A 1 226 ? 14.984 -0.612 -19.984 1 93.12 226 TYR A C 1
ATOM 1841 O O . TYR A 1 226 ? 15.805 -0.076 -19.234 1 93.12 226 TYR A O 1
ATOM 1849 N N . VAL A 1 227 ? 14.852 -1.881 -20.141 1 94.12 227 VAL A N 1
ATOM 1850 C CA . VAL A 1 227 ? 15.859 -2.811 -19.641 1 94.12 227 VAL A CA 1
ATOM 1851 C C . VAL A 1 227 ? 16.406 -3.664 -20.781 1 94.12 227 VAL A C 1
ATOM 1853 O O . VAL A 1 227 ? 15.664 -4.012 -21.703 1 94.12 227 VAL A O 1
ATOM 1856 N N . SER A 1 228 ? 17.734 -3.938 -20.719 1 96.06 228 SER A N 1
ATOM 1857 C CA . SER A 1 228 ? 18.328 -4.715 -21.812 1 96.06 228 SER A CA 1
ATOM 1858 C C . SER A 1 228 ? 19.391 -5.684 -21.281 1 96.06 228 SER A C 1
ATOM 1860 O O . SER A 1 228 ? 20.094 -6.328 -22.047 1 96.06 228 SER A O 1
ATOM 1862 N N . LYS A 1 229 ? 19.562 -5.754 -20.047 1 95.56 229 LYS A N 1
ATOM 1863 C CA . LYS A 1 229 ? 20.484 -6.684 -19.406 1 95.56 229 LYS A CA 1
ATOM 1864 C C . LYS A 1 229 ? 19.781 -7.512 -18.328 1 95.56 229 LYS A C 1
ATOM 1866 O O . LYS A 1 229 ? 18.922 -6.996 -17.609 1 95.56 229 LYS A O 1
ATOM 1871 N N . VAL A 1 230 ? 20.141 -8.805 -18.234 1 95.38 230 VAL A N 1
ATOM 1872 C CA . VAL A 1 230 ? 19.609 -9.672 -17.188 1 95.38 230 VAL A CA 1
ATOM 1873 C C . VAL A 1 230 ? 19.844 -9.039 -15.828 1 95.38 230 VAL A C 1
ATOM 1875 O O . VAL A 1 230 ? 18.969 -9.094 -14.953 1 95.38 230 VAL A O 1
ATOM 1878 N N . ALA A 1 231 ? 20.938 -8.359 -15.617 1 90.56 231 ALA A N 1
ATOM 1879 C CA . ALA A 1 231 ? 21.312 -7.746 -14.344 1 90.56 231 ALA A CA 1
ATOM 1880 C C . ALA A 1 231 ? 20.297 -6.68 -13.938 1 90.56 231 ALA A C 1
ATOM 1882 O O . ALA A 1 231 ? 20.094 -6.434 -12.742 1 90.56 231 ALA A O 1
ATOM 1883 N N . ASP A 1 232 ? 19.609 -6.07 -14.875 1 89.12 232 ASP A N 1
ATOM 1884 C CA . ASP A 1 232 ? 18.641 -5.004 -14.617 1 89.12 232 ASP A CA 1
ATOM 1885 C C . ASP A 1 232 ? 17.391 -5.547 -13.938 1 89.12 232 ASP A C 1
ATOM 1887 O O . ASP A 1 232 ? 16.672 -4.801 -13.266 1 89.12 232 ASP A O 1
ATOM 1891 N N . VAL A 1 233 ? 17.125 -6.902 -14.141 1 91.38 233 VAL A N 1
ATOM 1892 C CA . VAL A 1 233 ? 15.812 -7.383 -13.727 1 91.38 233 VAL A CA 1
ATOM 1893 C C . VAL A 1 233 ? 15.969 -8.648 -12.891 1 91.38 233 VAL A C 1
ATOM 1895 O O . VAL A 1 233 ? 14.992 -9.172 -12.352 1 91.38 233 VAL A O 1
ATOM 1898 N N . LYS A 1 234 ? 17.203 -9.156 -12.742 1 92 234 LYS A N 1
ATOM 1899 C CA . LYS A 1 234 ? 17.438 -10.43 -12.07 1 92 234 LYS A CA 1
ATOM 1900 C C . LYS A 1 234 ? 16.891 -10.414 -10.648 1 92 234 LYS A C 1
ATOM 1902 O O . LYS A 1 234 ? 16.203 -11.352 -10.234 1 92 234 LYS A O 1
ATOM 1907 N N . ASN A 1 235 ? 17.094 -9.289 -9.93 1 87.5 235 ASN A N 1
ATOM 1908 C CA . ASN A 1 235 ? 16.703 -9.211 -8.531 1 87.5 235 ASN A CA 1
ATOM 1909 C C . ASN A 1 235 ? 15.195 -8.977 -8.383 1 87.5 235 ASN A C 1
ATOM 1911 O O . ASN A 1 235 ? 14.641 -9.156 -7.305 1 87.5 235 ASN A O 1
ATOM 1915 N N . ASP A 1 236 ? 14.547 -8.625 -9.469 1 89.88 236 ASP A N 1
ATOM 1916 C CA . ASP A 1 236 ? 13.109 -8.336 -9.445 1 89.88 236 ASP A CA 1
ATOM 1917 C C . ASP A 1 236 ? 12.297 -9.555 -9.867 1 89.88 236 ASP A C 1
ATOM 1919 O O . ASP A 1 236 ? 11.078 -9.578 -9.703 1 89.88 236 ASP A O 1
ATOM 1923 N N . THR A 1 237 ? 12.992 -10.562 -10.5 1 93.25 237 THR A N 1
ATOM 1924 C CA . THR A 1 237 ? 12.32 -11.711 -11.094 1 93.25 237 THR A CA 1
ATOM 1925 C C . THR A 1 237 ? 12.516 -12.953 -10.227 1 93.25 237 THR A C 1
ATOM 1927 O O . THR A 1 237 ? 13.641 -13.258 -9.812 1 93.25 237 THR A O 1
ATOM 1930 N N . ALA A 1 238 ? 11.414 -13.594 -9.945 1 94.88 238 ALA A N 1
ATOM 1931 C CA . ALA A 1 238 ? 11.5 -14.734 -9.047 1 94.88 238 ALA A CA 1
ATOM 1932 C C . ALA A 1 238 ? 11.414 -16.047 -9.812 1 94.88 238 ALA A C 1
ATOM 1934 O O . ALA A 1 238 ? 12.141 -17 -9.508 1 94.88 238 ALA A O 1
ATOM 1935 N N . LEU A 1 239 ? 10.492 -16.172 -10.805 1 96.12 239 LEU A N 1
ATOM 1936 C CA . LEU A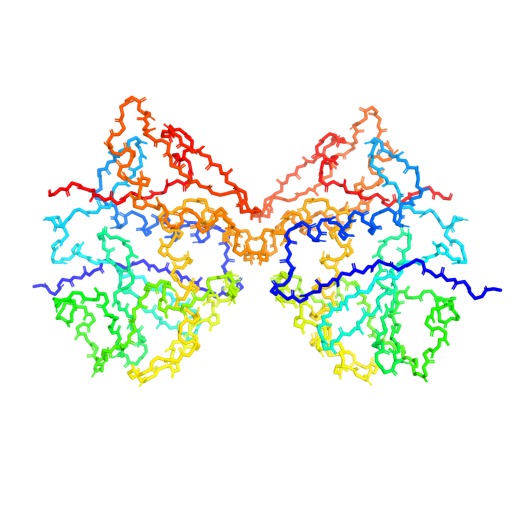 1 239 ? 10.297 -17.344 -11.664 1 96.12 239 LEU A CA 1
ATOM 1937 C C . LEU A 1 239 ? 10.172 -16.922 -13.125 1 96.12 239 LEU A C 1
ATOM 1939 O O . LEU A 1 239 ? 9.547 -15.906 -13.438 1 96.12 239 LEU A O 1
ATOM 1943 N N . LEU A 1 240 ? 10.75 -17.703 -13.93 1 94.56 240 LEU A N 1
ATOM 1944 C CA . LEU A 1 240 ? 10.633 -17.484 -15.367 1 94.56 240 LEU A CA 1
ATOM 1945 C C . LEU A 1 240 ? 9.711 -18.516 -16.016 1 94.56 240 LEU A C 1
ATOM 1947 O O . LEU A 1 240 ? 9.719 -19.688 -15.625 1 94.56 240 LEU A O 1
ATOM 1951 N N . LEU A 1 241 ? 8.945 -17.984 -16.953 1 94.19 241 LEU A N 1
ATOM 1952 C CA . LEU A 1 241 ? 8.266 -18.922 -17.859 1 94.19 241 LEU A CA 1
ATOM 1953 C C . LEU A 1 241 ? 9.281 -19.781 -18.609 1 94.19 241 LEU A C 1
ATOM 1955 O O . LEU A 1 241 ? 10.297 -19.281 -19.094 1 94.19 241 LEU A O 1
ATOM 1959 N N . ASN A 1 242 ? 9.086 -21.078 -18.625 1 94.69 242 ASN A N 1
ATOM 1960 C CA . ASN A 1 242 ? 9.938 -21.969 -19.406 1 94.69 242 ASN A CA 1
ATOM 1961 C C . ASN A 1 242 ? 9.555 -21.953 -20.875 1 94.69 242 ASN A C 1
ATOM 1963 O O . ASN A 1 242 ? 8.5 -22.484 -21.25 1 94.69 242 ASN A O 1
ATOM 1967 N N . ILE A 1 243 ? 10.344 -21.375 -21.672 1 89.25 243 ILE A N 1
ATOM 1968 C CA . ILE A 1 243 ? 9.961 -21.172 -23.062 1 89.25 243 ILE A CA 1
ATOM 1969 C C . ILE A 1 243 ? 10.406 -22.375 -23.891 1 89.25 243 ILE A C 1
ATOM 1971 O O . ILE A 1 243 ? 10.133 -22.438 -25.094 1 89.25 243 ILE A O 1
ATOM 1975 N N . ALA A 1 244 ? 11.133 -23.266 -23.297 1 79.5 244 ALA A N 1
ATOM 1976 C CA . ALA A 1 244 ? 11.609 -24.422 -24.047 1 79.5 244 ALA A CA 1
ATOM 1977 C C . ALA A 1 244 ? 10.445 -25.328 -24.438 1 79.5 244 ALA A C 1
ATOM 1979 O O . ALA A 1 244 ? 9.492 -25.484 -23.656 1 79.5 244 ALA A O 1
ATOM 1980 N N . ALA A 1 245 ? 10.344 -25.656 -25.859 1 59 245 ALA A N 1
ATOM 1981 C CA . ALA A 1 245 ? 9.367 -26.547 -26.5 1 59 245 ALA A CA 1
ATOM 1982 C C . ALA A 1 245 ? 9.453 -27.953 -25.922 1 59 245 ALA A C 1
ATOM 1984 O O . ALA A 1 245 ? 10.523 -28.391 -25.469 1 59 245 ALA A O 1
ATOM 1985 N N . MET B 1 1 ? -2.775 -44.625 -7.629 1 34.72 1 MET B N 1
ATOM 1986 C CA . MET B 1 1 ? -2.432 -43.75 -6.5 1 34.72 1 MET B CA 1
ATOM 1987 C C . MET B 1 1 ? -2.865 -42.312 -6.758 1 34.72 1 MET B C 1
ATOM 1989 O O . MET B 1 1 ? -2.623 -41.781 -7.84 1 34.72 1 MET B O 1
ATOM 1993 N N . GLN B 1 2 ? -3.975 -41.844 -6.16 1 44.44 2 GLN B N 1
ATOM 1994 C CA . GLN B 1 2 ? -4.562 -40.531 -6.418 1 44.44 2 GLN B CA 1
ATOM 1995 C C . GLN B 1 2 ? -3.508 -39.438 -6.344 1 44.44 2 GLN B C 1
ATOM 1997 O O . GLN B 1 2 ? -2.699 -39.406 -5.414 1 44.44 2 GLN B O 1
ATOM 2002 N N . ALA B 1 3 ? -3.104 -38.969 -7.52 1 52.03 3 ALA B N 1
ATOM 2003 C CA . ALA B 1 3 ? -2.055 -37.969 -7.586 1 52.03 3 ALA B CA 1
ATOM 2004 C C . ALA B 1 3 ? -2.266 -36.875 -6.523 1 52.03 3 ALA B C 1
ATOM 2006 O O . ALA B 1 3 ? -3.369 -36.344 -6.379 1 52.03 3 ALA B O 1
ATOM 2007 N N . SER B 1 4 ? -1.417 -36.906 -5.41 1 78.81 4 SER B N 1
ATOM 2008 C CA . SER B 1 4 ? -1.504 -35.906 -4.352 1 78.81 4 SER B CA 1
ATOM 2009 C C . SER B 1 4 ? -0.632 -34.719 -4.66 1 78.81 4 SER B C 1
ATOM 2011 O O . SER B 1 4 ? 0.564 -34.844 -4.926 1 78.81 4 SER B O 1
ATOM 2013 N N . TYR B 1 5 ? -1.273 -33.594 -4.992 1 91.75 5 TYR B N 1
ATOM 2014 C CA . TYR B 1 5 ? -0.544 -32.375 -5.281 1 91.75 5 TYR B CA 1
ATOM 2015 C C . TYR B 1 5 ? -0.003 -31.75 -4 1 91.75 5 TYR B C 1
ATOM 2017 O O . TYR B 1 5 ? -0.641 -31.828 -2.949 1 91.75 5 TYR B O 1
ATOM 2025 N N . SER B 1 6 ? 1.233 -31.281 -4.145 1 93.94 6 SER B N 1
ATOM 2026 C CA . SER B 1 6 ? 1.776 -30.516 -3.021 1 93.94 6 SER B CA 1
ATOM 2027 C C . SER B 1 6 ? 0.889 -29.328 -2.676 1 93.94 6 SER B C 1
ATOM 2029 O O . SER B 1 6 ? 0.257 -28.734 -3.557 1 93.94 6 SER B O 1
ATOM 2031 N N . THR B 1 7 ? 0.848 -29.109 -1.378 1 96.44 7 THR B N 1
ATOM 2032 C CA . THR B 1 7 ? 0.031 -28 -0.905 1 96.44 7 THR B CA 1
ATOM 2033 C C . THR B 1 7 ? 0.881 -26.984 -0.133 1 96.44 7 THR B C 1
ATOM 2035 O O . THR B 1 7 ? 1.595 -27.359 0.801 1 96.44 7 THR B O 1
ATOM 2038 N N . VAL B 1 8 ? 0.849 -25.75 -0.577 1 97.88 8 VAL B N 1
ATOM 2039 C CA . VAL B 1 8 ? 1.447 -24.656 0.164 1 97.88 8 VAL B CA 1
ATOM 2040 C C . VAL B 1 8 ? 0.357 -23.859 0.884 1 97.88 8 VAL B C 1
ATOM 2042 O O . VAL B 1 8 ? -0.659 -23.5 0.283 1 97.88 8 VAL B O 1
ATOM 2045 N N . VAL B 1 9 ? 0.604 -23.578 2.164 1 97.56 9 VAL B N 1
ATOM 2046 C CA . VAL B 1 9 ? -0.445 -22.984 2.984 1 97.56 9 VAL B CA 1
ATOM 2047 C C . VAL B 1 9 ? -0.022 -21.578 3.422 1 97.56 9 VAL B C 1
ATOM 2049 O O . VAL B 1 9 ? 1.135 -21.359 3.789 1 97.56 9 VAL B O 1
ATOM 2052 N N . PHE B 1 10 ? -0.985 -20.656 3.346 1 97.38 10 PHE B N 1
ATOM 2053 C CA . PHE B 1 10 ? -0.785 -19.328 3.893 1 97.38 10 PHE B CA 1
ATOM 2054 C C . PHE B 1 10 ? -1.929 -18.938 4.824 1 97.38 10 PHE B C 1
ATOM 2056 O O . PHE B 1 10 ? -3.094 -18.953 4.426 1 97.38 10 PHE B O 1
ATOM 2063 N N . ASN B 1 11 ? -1.567 -18.641 6.031 1 95.69 11 ASN B N 1
ATOM 2064 C CA . ASN B 1 11 ? -2.537 -18.109 6.98 1 95.69 11 ASN B CA 1
ATOM 2065 C C . ASN B 1 11 ? -2.791 -16.625 6.746 1 95.69 11 ASN B C 1
ATOM 2067 O O . ASN B 1 11 ? -1.901 -15.789 6.957 1 95.69 11 ASN B O 1
ATOM 2071 N N . THR B 1 12 ? -4.047 -16.266 6.387 1 92.5 12 THR B N 1
ATOM 2072 C CA . THR B 1 12 ? -4.352 -14.898 5.969 1 92.5 12 THR B CA 1
ATOM 2073 C C . THR B 1 12 ? -4.871 -14.078 7.145 1 92.5 12 THR B C 1
ATOM 2075 O O . THR B 1 12 ? -5.113 -12.875 7.008 1 92.5 12 THR B O 1
ATOM 2078 N N . LYS B 1 13 ? -5.074 -14.734 8.289 1 85.44 13 LYS B N 1
ATOM 2079 C CA . LYS B 1 13 ? -5.582 -13.961 9.422 1 85.44 13 LYS B CA 1
ATOM 2080 C C . LYS B 1 13 ? -4.746 -12.703 9.641 1 85.44 13 LYS B C 1
ATOM 2082 O O . LYS B 1 13 ? -3.574 -12.789 10.023 1 85.44 13 LYS B O 1
ATOM 2087 N N . PHE B 1 14 ? -5.402 -11.609 9.477 1 73 14 PHE B N 1
ATOM 2088 C CA . PHE B 1 14 ? -4.707 -10.336 9.336 1 73 14 PHE B CA 1
ATOM 2089 C C . PHE B 1 14 ? -3.82 -10.07 10.547 1 73 14 PHE B C 1
ATOM 2091 O O . PHE B 1 14 ? -2.668 -9.656 10.398 1 73 14 PHE B O 1
ATOM 2098 N N . ASN B 1 15 ? -4.277 -10.398 11.711 1 65.19 15 ASN B N 1
ATOM 2099 C CA . ASN B 1 15 ? -3.521 -10.109 12.93 1 65.19 15 ASN B CA 1
ATOM 2100 C C . ASN B 1 15 ? -2.346 -11.07 13.094 1 65.19 15 ASN B C 1
ATOM 2102 O O . ASN B 1 15 ? -1.446 -10.82 13.898 1 65.19 15 ASN B O 1
ATOM 2106 N N . ASP B 1 16 ? -2.297 -12.109 12.273 1 76.5 16 ASP B N 1
ATOM 2107 C CA . ASP B 1 16 ? -1.26 -13.125 12.406 1 76.5 16 ASP B CA 1
ATOM 2108 C C . ASP B 1 16 ? -0.26 -13.039 11.25 1 76.5 16 ASP B C 1
ATOM 2110 O O . ASP B 1 16 ? 0.776 -13.703 11.273 1 76.5 16 ASP B O 1
ATOM 2114 N N . VAL B 1 17 ? -0.606 -12.219 10.297 1 80.19 17 VAL B N 1
ATOM 2115 C CA . VAL B 1 17 ? 0.241 -12.164 9.117 1 80.19 17 VAL B CA 1
ATOM 2116 C C . VAL B 1 17 ? 1.426 -11.234 9.367 1 80.19 17 VAL B C 1
ATOM 2118 O O . VAL B 1 17 ? 1.278 -10.195 10.016 1 80.19 17 VAL B O 1
ATOM 2121 N N . SER B 1 18 ? 2.568 -11.578 8.93 1 74.06 18 SER B N 1
ATOM 2122 C CA . SER B 1 18 ? 3.781 -10.766 8.945 1 74.06 18 SER B CA 1
ATOM 2123 C C . SER B 1 18 ? 4.496 -10.812 7.602 1 74.06 18 SER B C 1
ATOM 2125 O O . SER B 1 18 ? 4.211 -11.68 6.77 1 74.06 18 SER B O 1
ATOM 2127 N N . VAL B 1 19 ? 5.359 -9.898 7.426 1 75.12 19 VAL B N 1
ATOM 2128 C CA . VAL B 1 19 ? 6.211 -9.922 6.242 1 75.12 19 VAL B CA 1
ATOM 2129 C C . VAL B 1 19 ? 6.953 -11.258 6.164 1 75.12 19 VAL B C 1
ATOM 2131 O O . VAL B 1 19 ? 7.027 -11.867 5.098 1 75.12 19 VAL B O 1
ATOM 2134 N N . GLY B 1 20 ? 7.395 -11.734 7.277 1 80.31 20 GLY B N 1
ATOM 2135 C CA . GLY B 1 20 ? 8.117 -12.992 7.332 1 80.31 20 GLY B CA 1
ATOM 2136 C C . GLY B 1 20 ? 7.277 -14.18 6.906 1 80.31 20 GLY B C 1
ATOM 2137 O O . GLY B 1 20 ? 7.746 -15.039 6.152 1 80.31 20 GLY B O 1
ATOM 2138 N N . SER B 1 21 ? 6.086 -14.258 7.406 1 86.5 21 SER B N 1
ATOM 2139 C CA . SER B 1 21 ? 5.23 -15.383 7.035 1 86.5 21 SER B CA 1
ATOM 2140 C C . SER B 1 21 ? 4.879 -15.344 5.555 1 86.5 21 SER B C 1
ATOM 2142 O O . SER B 1 21 ? 4.762 -16.391 4.91 1 86.5 21 SER B O 1
ATOM 2144 N N . TYR B 1 22 ? 4.723 -14.148 5.059 1 90.81 22 TYR B N 1
ATOM 2145 C CA . TYR B 1 22 ? 4.434 -14.016 3.637 1 90.81 22 TYR B CA 1
ATOM 2146 C C . TYR B 1 22 ? 5.645 -14.398 2.795 1 90.81 22 TYR B C 1
ATOM 2148 O O . TYR B 1 22 ? 5.508 -15.062 1.766 1 90.81 22 TYR B O 1
ATOM 2156 N N . GLN B 1 23 ? 6.773 -14.039 3.213 1 87.75 23 GLN B N 1
ATOM 2157 C CA . GLN B 1 23 ? 7.996 -14.414 2.516 1 87.75 23 GLN B CA 1
ATOM 2158 C C . GLN B 1 23 ? 8.203 -15.922 2.535 1 87.75 23 GLN B C 1
ATOM 2160 O O . GLN B 1 23 ? 8.617 -16.516 1.534 1 87.75 23 GLN B O 1
ATOM 2165 N N . ALA B 1 24 ? 7.922 -16.516 3.654 1 91.5 24 ALA B N 1
ATOM 2166 C CA . ALA B 1 24 ? 8.023 -17.969 3.754 1 91.5 24 ALA B CA 1
ATOM 2167 C C . ALA B 1 24 ? 7.031 -18.656 2.816 1 91.5 24 ALA B C 1
ATOM 2169 O O . ALA B 1 24 ? 7.367 -19.656 2.172 1 91.5 24 ALA B O 1
ATOM 2170 N N . PHE B 1 25 ? 5.934 -18.109 2.803 1 97.19 25 PHE B N 1
ATOM 2171 C CA . PHE B 1 25 ? 4.91 -18.609 1.894 1 97.19 25 PHE B CA 1
ATOM 2172 C C . PHE B 1 25 ? 5.379 -18.516 0.447 1 97.19 25 PHE B C 1
ATOM 2174 O O . PHE B 1 25 ? 5.293 -19.5 -0.301 1 97.19 25 PHE B O 1
ATOM 2181 N N . MET B 1 26 ? 5.906 -17.391 0.055 1 95.5 26 MET B N 1
ATOM 2182 C CA . MET B 1 26 ? 6.383 -17.188 -1.31 1 95.5 26 MET B CA 1
ATOM 2183 C C . MET B 1 26 ? 7.535 -18.125 -1.633 1 95.5 26 MET B C 1
ATOM 2185 O O . MET B 1 26 ? 7.586 -18.703 -2.723 1 95.5 26 MET B O 1
ATOM 2189 N N . GLN B 1 27 ? 8.383 -18.312 -0.726 1 94.44 27 GLN B N 1
ATOM 2190 C CA . GLN B 1 27 ? 9.508 -19.219 -0.929 1 94.44 27 GLN B CA 1
ATOM 2191 C C . GLN B 1 27 ? 9.031 -20.656 -1.144 1 94.44 27 GLN B C 1
ATOM 2193 O O . GLN B 1 27 ? 9.531 -21.344 -2.033 1 94.44 27 GLN B O 1
ATOM 2198 N N . SER B 1 28 ? 8.125 -21.062 -0.33 1 97.31 28 SER B N 1
ATOM 2199 C CA . SER B 1 28 ? 7.574 -22.406 -0.468 1 97.31 28 SER B CA 1
ATOM 2200 C C . SER B 1 28 ? 6.883 -22.594 -1.815 1 97.31 28 SER B C 1
ATOM 2202 O O . SER B 1 28 ? 7.066 -23.609 -2.482 1 97.31 28 SER B O 1
ATOM 2204 N N . LEU B 1 29 ? 6.16 -21.641 -2.17 1 97.94 29 LEU B N 1
ATOM 2205 C CA . LEU B 1 29 ? 5.434 -21.719 -3.434 1 97.94 29 LEU B CA 1
ATOM 2206 C C . LEU B 1 29 ? 6.402 -21.781 -4.609 1 97.94 29 LEU B C 1
ATOM 2208 O O . LEU B 1 29 ? 6.242 -22.609 -5.508 1 97.94 29 LEU B O 1
ATOM 2212 N N . ARG B 1 30 ? 7.41 -20.969 -4.586 1 96.62 30 ARG B N 1
ATOM 2213 C CA . ARG B 1 30 ? 8.398 -20.938 -5.656 1 96.62 30 ARG B CA 1
ATOM 2214 C C . ARG B 1 30 ? 9.133 -22.281 -5.754 1 96.62 30 ARG B C 1
ATOM 2216 O O . ARG B 1 30 ? 9.43 -22.75 -6.852 1 96.62 30 ARG B O 1
ATOM 2223 N N . ARG B 1 31 ? 9.367 -22.828 -4.652 1 96.5 31 ARG B N 1
ATOM 2224 C CA . ARG B 1 31 ? 10.039 -24.141 -4.637 1 96.5 31 ARG B CA 1
ATOM 2225 C C . ARG B 1 31 ? 9.18 -25.203 -5.32 1 96.5 31 ARG B C 1
ATOM 2227 O O . ARG B 1 31 ? 9.688 -26 -6.102 1 96.5 31 ARG B O 1
ATOM 2234 N N . GLU B 1 32 ? 7.934 -25.172 -5.051 1 96.44 32 GLU B N 1
ATOM 2235 C CA . GLU B 1 32 ? 7.027 -26.172 -5.617 1 96.44 32 GLU B CA 1
ATOM 2236 C C . GLU B 1 32 ? 6.82 -25.938 -7.113 1 96.44 32 GLU B C 1
ATOM 2238 O O . GLU B 1 32 ? 6.609 -26.875 -7.871 1 96.44 32 GLU B O 1
ATOM 2243 N N . LEU B 1 33 ? 6.918 -24.719 -7.512 1 96.56 33 LEU B N 1
ATOM 2244 C CA . LEU B 1 33 ? 6.629 -24.375 -8.898 1 96.56 33 LEU B CA 1
ATOM 2245 C C . LEU B 1 33 ? 7.863 -24.562 -9.773 1 96.56 33 LEU B C 1
ATOM 2247 O O . LEU B 1 33 ? 7.746 -24.75 -10.984 1 96.56 33 LEU B O 1
ATOM 2251 N N . SER B 1 34 ? 8.977 -24.5 -9.18 1 95.12 34 SER B N 1
ATOM 2252 C CA . SER B 1 34 ? 10.234 -24.516 -9.914 1 95.12 34 SER B CA 1
ATOM 2253 C C . SER B 1 34 ? 10.477 -25.859 -10.586 1 95.12 34 SER B C 1
ATOM 2255 O O . SER B 1 34 ? 10.164 -26.906 -10.008 1 95.12 34 SER B O 1
ATOM 2257 N N . SER B 1 35 ? 11.102 -25.828 -11.75 1 94.5 35 SER B N 1
ATOM 2258 C CA . SER B 1 35 ? 11.492 -27.031 -12.461 1 94.5 35 SER B CA 1
ATOM 2259 C C . SER B 1 35 ? 12.805 -27.594 -11.922 1 94.5 35 SER B C 1
ATOM 2261 O O . SER B 1 35 ? 13.164 -28.734 -12.211 1 94.5 35 SER B O 1
ATOM 2263 N N . GLY B 1 36 ? 13.523 -26.812 -11.141 1 93.12 36 GLY B N 1
ATOM 2264 C CA . GLY B 1 36 ? 14.867 -27.172 -10.719 1 93.12 36 GLY B CA 1
ATOM 2265 C C . GLY B 1 36 ? 15.945 -26.656 -11.641 1 93.12 36 GLY B C 1
ATOM 2266 O O . GLY B 1 36 ? 17.141 -26.719 -11.312 1 93.12 36 GLY B O 1
ATOM 2267 N N . ILE B 1 37 ? 15.539 -26.141 -12.781 1 92.94 37 ILE B N 1
ATOM 2268 C CA . ILE B 1 37 ? 16.469 -25.547 -13.742 1 92.94 37 ILE B CA 1
ATOM 2269 C C . ILE B 1 37 ? 16.453 -24.031 -13.602 1 92.94 37 ILE B C 1
ATOM 2271 O O . ILE B 1 37 ? 15.43 -23.438 -13.242 1 92.94 37 ILE B O 1
ATOM 2275 N N . THR B 1 38 ? 17.594 -23.391 -13.836 1 94.25 38 THR B N 1
ATOM 2276 C CA . THR B 1 38 ? 17.656 -21.938 -13.719 1 94.25 38 THR B CA 1
ATOM 2277 C C . THR B 1 38 ? 18.234 -21.312 -14.992 1 94.25 3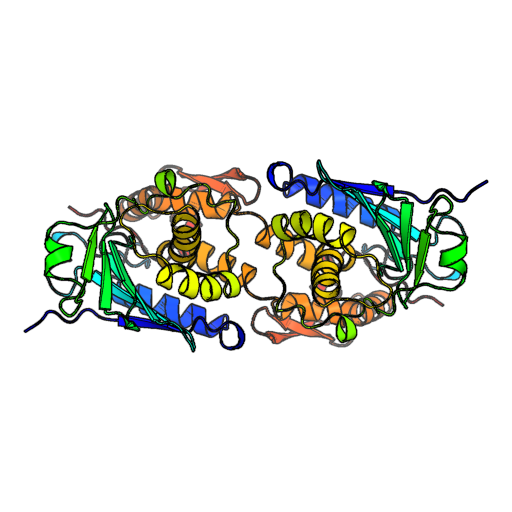8 THR B C 1
ATOM 2279 O O . THR B 1 38 ? 18.891 -22 -15.781 1 94.25 38 THR B O 1
ATOM 2282 N N . SER B 1 39 ? 17.859 -20.172 -15.312 1 92.81 39 SER B N 1
ATOM 2283 C CA . SER B 1 39 ? 18.5 -19.266 -16.25 1 92.81 39 SER B CA 1
ATOM 2284 C C . SER B 1 39 ? 19.016 -18.016 -15.555 1 92.81 39 SER B C 1
ATOM 2286 O O . SER B 1 39 ? 18.234 -17.266 -14.961 1 92.81 39 SER B O 1
ATOM 2288 N N . TYR B 1 40 ? 20.391 -17.781 -15.531 1 91.25 40 TYR B N 1
ATOM 2289 C CA . TYR B 1 40 ? 21.031 -16.688 -14.812 1 91.25 40 TYR B CA 1
ATOM 2290 C C . TYR B 1 40 ? 20.609 -16.703 -13.344 1 91.25 40 TYR B C 1
ATOM 2292 O O . TYR B 1 40 ? 20.266 -15.648 -12.789 1 91.25 40 TYR B O 1
ATOM 2300 N N . ASP B 1 41 ? 20.453 -17.906 -12.805 1 89.62 41 ASP B N 1
ATOM 2301 C CA . ASP B 1 41 ? 20.188 -18.141 -11.383 1 89.62 41 ASP B CA 1
ATOM 2302 C C . ASP B 1 41 ? 18.75 -17.797 -11.039 1 89.62 41 ASP B C 1
ATOM 2304 O O . ASP B 1 41 ? 18.406 -17.609 -9.867 1 89.62 41 ASP B O 1
ATOM 2308 N N . ILE B 1 42 ? 17.891 -17.594 -12.062 1 92.12 42 ILE B N 1
ATOM 2309 C CA . ILE B 1 42 ? 16.453 -17.453 -11.844 1 92.12 42 ILE B CA 1
ATOM 2310 C C . ILE B 1 42 ? 15.75 -18.75 -12.195 1 92.12 42 ILE B C 1
ATOM 2312 O O . ILE B 1 42 ? 15.898 -19.266 -13.312 1 92.12 42 ILE B O 1
ATOM 2316 N N . PRO B 1 43 ? 15.055 -19.344 -11.281 1 94.94 43 PRO B N 1
ATOM 2317 C CA . PRO B 1 43 ? 14.398 -20.625 -11.555 1 94.94 43 PRO B CA 1
ATOM 2318 C C . PRO B 1 43 ? 13.375 -20.531 -12.688 1 94.94 43 PRO B C 1
ATOM 2320 O O . PRO B 1 43 ? 12.664 -19.531 -12.789 1 94.94 43 PRO B O 1
ATOM 2323 N N . LEU B 1 44 ? 13.305 -21.578 -13.508 1 95.06 44 LEU B N 1
ATOM 2324 C CA . LEU B 1 44 ? 12.281 -21.719 -14.539 1 95.06 44 LEU B CA 1
ATOM 2325 C C . LEU B 1 44 ? 11.102 -22.531 -14.016 1 95.06 44 LEU B C 1
ATOM 2327 O O . LEU B 1 44 ? 11.281 -23.484 -13.242 1 95.06 44 LEU B O 1
ATOM 2331 N N . LEU B 1 45 ? 9.953 -22.109 -14.492 1 96.12 45 LEU B N 1
ATOM 2332 C CA . LEU B 1 45 ? 8.805 -22.984 -14.32 1 96.12 45 LEU B CA 1
ATOM 2333 C C . LEU B 1 45 ? 8.961 -24.25 -15.141 1 96.12 45 LEU B C 1
ATOM 2335 O O . LEU B 1 45 ? 9.914 -24.391 -15.914 1 96.12 45 LEU B O 1
ATOM 2339 N N . ARG B 1 46 ? 8.07 -25.188 -14.938 1 94.31 46 ARG B N 1
ATOM 2340 C CA . ARG B 1 46 ? 8.133 -26.453 -15.648 1 94.31 46 ARG B CA 1
ATOM 2341 C C . ARG B 1 46 ? 7.719 -26.297 -17.109 1 94.31 46 ARG B C 1
ATOM 2343 O O . ARG B 1 46 ? 6.906 -25.422 -17.422 1 94.31 46 ARG B O 1
ATOM 2350 N N . LYS B 1 47 ? 8.305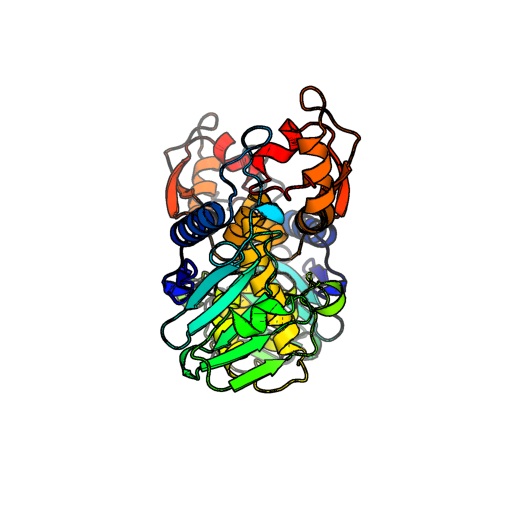 -27.078 -17.906 1 92.25 47 LYS B N 1
ATOM 2351 C CA . LYS B 1 47 ? 7.812 -27.188 -19.281 1 92.25 47 LYS B CA 1
ATOM 2352 C C . LYS B 1 47 ? 6.656 -28.172 -19.375 1 92.25 47 LYS B C 1
ATOM 2354 O O . LYS B 1 47 ? 6.449 -28.984 -18.469 1 92.25 47 LYS B O 1
ATOM 2359 N N . LYS B 1 48 ? 6.012 -28.094 -20.484 1 88.5 48 LYS B N 1
ATOM 2360 C CA . LYS B 1 48 ? 4.816 -28.906 -20.672 1 88.5 48 LYS B CA 1
ATOM 2361 C C . LYS B 1 48 ? 5.145 -30.391 -20.562 1 88.5 48 LYS B C 1
ATOM 2363 O O . LYS B 1 48 ? 4.379 -31.156 -19.969 1 88.5 48 LYS B O 1
ATOM 2368 N N . SER B 1 49 ? 6.262 -30.797 -21.031 1 89.31 49 SER B N 1
ATOM 2369 C CA . SER B 1 49 ? 6.66 -32.188 -21.047 1 89.31 49 SER B CA 1
ATOM 2370 C C . SER B 1 49 ? 6.965 -32.688 -19.641 1 89.31 49 SER B C 1
ATOM 2372 O O . SER B 1 49 ? 6.922 -33.906 -19.375 1 89.31 49 SER B O 1
ATOM 2374 N N . GLU B 1 50 ? 7.246 -31.766 -18.75 1 87.38 50 GLU B N 1
ATOM 2375 C CA . GLU B 1 50 ? 7.594 -32.125 -17.375 1 87.38 50 GLU B CA 1
ATOM 2376 C C . GLU B 1 50 ? 6.371 -32.031 -16.469 1 87.38 50 GLU B C 1
ATOM 2378 O O . GLU B 1 50 ? 6.363 -32.625 -15.383 1 87.38 50 GLU B O 1
ATOM 2383 N N . ALA B 1 51 ? 5.488 -31.203 -16.859 1 88.38 51 ALA B N 1
ATOM 2384 C CA . ALA B 1 51 ? 4.289 -30.969 -16.062 1 88.38 51 ALA B CA 1
ATOM 2385 C C . ALA B 1 51 ? 3.252 -32.062 -16.312 1 88.38 51 ALA B C 1
ATOM 2387 O O . ALA B 1 51 ? 2.238 -31.828 -16.969 1 88.38 51 ALA B O 1
ATOM 2388 N N . ILE B 1 52 ? 3.5 -33.25 -15.758 1 85.5 52 ILE B N 1
ATOM 2389 C CA . ILE B 1 52 ? 2.623 -34.375 -15.961 1 85.5 52 ILE B CA 1
ATOM 2390 C C . ILE B 1 52 ? 2.152 -34.906 -14.602 1 85.5 52 ILE B C 1
ATOM 2392 O O . ILE B 1 52 ? 2.887 -34.844 -13.617 1 85.5 52 ILE B O 1
ATOM 2396 N N . LYS B 1 53 ? 0.876 -35.438 -14.555 1 81.19 53 LYS B N 1
ATOM 2397 C CA . LYS B 1 53 ? 0.268 -36.062 -13.391 1 81.19 53 LYS B CA 1
ATOM 2398 C C . LYS B 1 53 ? 0.362 -35.156 -12.164 1 81.19 53 LYS B C 1
ATOM 2400 O O . LYS B 1 53 ? -0.066 -34 -12.211 1 81.19 53 LYS B O 1
ATOM 2405 N N . ASP B 1 54 ? 1.187 -35.531 -11.188 1 85.25 54 ASP B N 1
ATOM 2406 C CA . ASP B 1 54 ? 1.21 -34.844 -9.898 1 85.25 54 ASP B CA 1
ATOM 2407 C C . ASP B 1 54 ? 2.094 -33.594 -9.945 1 85.25 54 ASP B C 1
ATOM 2409 O O . ASP B 1 54 ? 2.211 -32.875 -8.961 1 85.25 54 ASP B O 1
ATOM 2413 N N . LYS B 1 55 ? 2.59 -33.25 -11.156 1 90.81 55 LYS B N 1
ATOM 2414 C CA . LYS B 1 55 ? 3.467 -32.094 -11.281 1 90.81 55 LYS B CA 1
ATOM 2415 C C . LYS B 1 55 ? 2.799 -30.969 -12.086 1 90.81 55 LYS B C 1
ATOM 2417 O O . LYS B 1 55 ? 3.42 -29.953 -12.375 1 90.81 55 LYS B O 1
ATOM 2422 N N . GLN B 1 56 ? 1.601 -31.219 -12.414 1 94.31 56 GLN B N 1
ATOM 2423 C CA . GLN B 1 56 ? 0.903 -30.266 -13.266 1 94.31 56 GLN B CA 1
ATOM 2424 C C . GLN B 1 56 ? 0.424 -29.062 -12.461 1 94.31 56 GLN B C 1
ATOM 2426 O O . GLN B 1 56 ? 0.32 -27.953 -12.992 1 94.31 56 GLN B O 1
ATOM 2431 N N . PHE B 1 57 ? 0.152 -29.375 -11.227 1 96.38 57 PHE B N 1
ATOM 2432 C CA . PHE B 1 57 ? -0.463 -28.344 -10.406 1 96.38 57 PHE B CA 1
ATOM 2433 C C . PHE B 1 57 ? 0.154 -28.312 -9.008 1 96.38 57 PHE B C 1
ATOM 2435 O O . PHE B 1 57 ? 0.788 -29.281 -8.586 1 96.38 57 PHE B O 1
ATOM 2442 N N . VAL B 1 58 ? 0.044 -27.203 -8.398 1 96.94 58 VAL B N 1
ATOM 2443 C CA . VAL B 1 58 ? 0.312 -27.016 -6.98 1 96.94 58 VAL B CA 1
ATOM 2444 C C . VAL B 1 58 ? -0.927 -26.453 -6.293 1 96.94 58 VAL B C 1
ATOM 2446 O O . VAL B 1 58 ? -1.598 -25.562 -6.832 1 96.94 58 VAL B O 1
ATOM 2449 N N . TYR B 1 59 ? -1.242 -27 -5.164 1 97.31 59 TYR B N 1
ATOM 2450 C CA . TYR B 1 59 ? -2.32 -26.422 -4.371 1 97.31 59 TYR B CA 1
ATOM 2451 C C . TYR B 1 59 ? -1.802 -25.281 -3.494 1 97.31 59 TYR B C 1
ATOM 2453 O O . TYR B 1 59 ? -0.754 -25.406 -2.855 1 97.31 59 TYR B O 1
ATOM 2461 N N . VAL B 1 60 ? -2.52 -24.172 -3.553 1 98.12 60 VAL B N 1
ATOM 2462 C CA . VAL B 1 60 ? -2.312 -23.062 -2.633 1 98.12 60 VAL B CA 1
ATOM 2463 C C . VAL B 1 60 ? -3.537 -22.891 -1.734 1 98.12 60 VAL B C 1
ATOM 2465 O O . VAL B 1 60 ? -4.617 -22.531 -2.205 1 98.12 60 VAL B O 1
ATOM 2468 N N . ARG B 1 61 ? -3.291 -23.156 -0.473 1 98.06 61 ARG B N 1
ATOM 2469 C CA . ARG B 1 61 ? -4.391 -23.016 0.476 1 98.06 61 ARG B CA 1
ATOM 2470 C C . ARG B 1 61 ? -4.266 -21.734 1.276 1 98.06 61 ARG B C 1
ATOM 2472 O O . ARG B 1 61 ? -3.271 -21.516 1.975 1 98.06 61 ARG B O 1
ATOM 2479 N N . LEU B 1 62 ? -5.219 -20.859 1.118 1 97.81 62 LEU B N 1
ATOM 2480 C CA . LEU B 1 62 ? -5.391 -19.656 1.931 1 97.81 62 LEU B CA 1
ATOM 2481 C C . LEU B 1 62 ? -6.426 -19.891 3.027 1 97.81 62 LEU B C 1
ATOM 2483 O O . LEU B 1 62 ? -7.551 -20.312 2.746 1 97.81 62 LEU B O 1
ATOM 2487 N N . GLU B 1 63 ? -5.992 -19.609 4.25 1 96.88 63 GLU B N 1
ATOM 2488 C CA . GLU B 1 63 ? -6.941 -19.922 5.309 1 96.88 63 GLU B CA 1
ATOM 2489 C C . GLU B 1 63 ? -6.832 -18.938 6.465 1 96.88 63 GLU B C 1
ATOM 2491 O O . GLU B 1 63 ? -5.793 -18.312 6.652 1 96.88 63 GLU B O 1
ATOM 2496 N N . ASN B 1 64 ? -7.91 -18.672 7.066 1 93.25 64 ASN B N 1
ATOM 2497 C CA . ASN B 1 64 ? -7.977 -18 8.367 1 93.25 64 ASN B CA 1
ATOM 2498 C C . ASN B 1 64 ? -8.836 -18.797 9.352 1 93.25 64 ASN B C 1
ATOM 2500 O O . ASN B 1 64 ? -9.023 -20 9.195 1 93.25 64 ASN B O 1
ATOM 2504 N N . GLN B 1 65 ? -9.297 -18.203 10.438 1 89.94 65 GLN B N 1
ATOM 2505 C CA . GLN B 1 65 ? -10 -18.938 11.484 1 89.94 65 GLN B CA 1
ATOM 2506 C C . GLN B 1 65 ? -11.352 -19.438 10.984 1 89.94 65 GLN B C 1
ATOM 2508 O O . GLN B 1 65 ? -11.859 -20.453 11.461 1 89.94 65 GLN B O 1
ATOM 2513 N N . SER B 1 66 ? -11.898 -18.859 9.914 1 92.19 66 SER B N 1
ATOM 2514 C CA . SER B 1 66 ? -13.281 -19.109 9.523 1 92.19 66 SER B CA 1
ATOM 2515 C C . SER B 1 66 ? -13.352 -19.781 8.148 1 92.19 66 SER B C 1
ATOM 2517 O O . SER B 1 66 ? -14.289 -20.516 7.855 1 92.19 66 SER B O 1
ATOM 2519 N N . PHE B 1 67 ? -12.367 -19.516 7.344 1 93.88 67 PHE B N 1
ATOM 2520 C CA . PHE B 1 67 ? -12.492 -19.891 5.941 1 93.88 67 PHE B CA 1
ATOM 2521 C C . PHE B 1 67 ? -11.219 -20.562 5.449 1 93.88 67 PHE B C 1
ATOM 2523 O O . PHE B 1 67 ? -10.117 -20.203 5.871 1 93.88 67 PHE B O 1
ATOM 2530 N N . LYS B 1 68 ? -11.43 -21.578 4.621 1 96.62 68 LYS B N 1
ATOM 2531 C CA . LYS B 1 68 ? -10.359 -22.281 3.936 1 96.62 68 LYS B CA 1
ATOM 2532 C C . LYS B 1 68 ? -10.656 -22.422 2.445 1 96.62 68 LYS B C 1
ATOM 2534 O O . LYS B 1 68 ? -11.641 -23.062 2.061 1 96.62 68 LYS B O 1
ATOM 2539 N N . ILE B 1 69 ? -9.844 -21.766 1.607 1 97.44 69 ILE B N 1
ATOM 2540 C CA . ILE B 1 69 ? -9.977 -21.812 0.155 1 97.44 69 ILE B CA 1
ATOM 2541 C C . ILE B 1 69 ? -8.688 -22.359 -0.466 1 97.44 69 ILE B C 1
ATOM 2543 O O . ILE B 1 69 ? -7.598 -21.844 -0.195 1 97.44 69 ILE B O 1
ATOM 2547 N N . THR B 1 70 ? -8.828 -23.375 -1.259 1 97.75 70 THR B N 1
ATOM 2548 C CA . THR B 1 70 ? -7.668 -23.953 -1.928 1 97.75 70 THR B CA 1
ATOM 2549 C C . THR B 1 70 ? -7.711 -23.656 -3.426 1 97.75 70 THR B C 1
ATOM 2551 O O . THR B 1 70 ? -8.695 -23.969 -4.094 1 97.75 70 THR B O 1
ATOM 2554 N N . PHE B 1 71 ? -6.625 -23.078 -3.895 1 97.56 71 PHE B N 1
ATOM 2555 C CA . PHE B 1 71 ? -6.477 -22.828 -5.32 1 97.56 71 PHE B CA 1
ATOM 2556 C C . PHE B 1 71 ? -5.57 -23.859 -5.965 1 97.56 71 PHE B C 1
ATOM 2558 O O . PHE B 1 71 ? -4.609 -24.328 -5.348 1 97.56 71 PHE B O 1
ATOM 2565 N N . ALA B 1 72 ? -5.93 -24.25 -7.129 1 97.44 72 ALA B N 1
ATOM 2566 C CA . ALA B 1 72 ? -5.004 -25 -7.977 1 97.44 72 ALA B CA 1
ATOM 2567 C C . ALA B 1 72 ? -4.246 -24.062 -8.922 1 97.44 72 ALA B C 1
ATOM 2569 O O . ALA B 1 72 ? -4.859 -23.328 -9.695 1 97.44 72 ALA B O 1
ATOM 2570 N N . VAL B 1 73 ? -2.973 -24.141 -8.836 1 96.88 73 VAL B N 1
ATOM 2571 C CA . VAL B 1 73 ? -2.104 -23.266 -9.609 1 96.88 73 VAL B CA 1
ATOM 2572 C C . VAL B 1 73 ? -1.314 -24.094 -10.625 1 96.88 73 VAL B C 1
ATOM 2574 O O . VAL B 1 73 ? -0.743 -25.125 -10.289 1 96.88 73 VAL B O 1
ATOM 2577 N N . SER B 1 74 ? -1.278 -23.672 -11.859 1 95.88 74 SER B N 1
ATOM 2578 C CA . SER B 1 74 ? -0.534 -24.375 -12.914 1 95.88 74 SER B CA 1
ATOM 2579 C C . SER B 1 74 ? 0.97 -24.203 -12.727 1 95.88 74 SER B C 1
ATOM 2581 O O . SER B 1 74 ? 1.452 -23.094 -12.492 1 95.88 74 SER B O 1
ATOM 2583 N N . THR B 1 75 ? 1.711 -25.25 -12.867 1 95.94 75 THR B N 1
ATOM 2584 C CA . THR B 1 75 ? 3.162 -25.188 -12.734 1 95.94 75 THR B CA 1
ATOM 2585 C C . THR B 1 75 ? 3.801 -24.688 -14.031 1 95.94 75 THR B C 1
ATOM 2587 O O . THR B 1 75 ? 5.008 -24.438 -14.078 1 95.94 75 THR B O 1
ATOM 2590 N N . LEU B 1 76 ? 2.975 -24.5 -15.055 1 93.06 76 LEU B N 1
ATOM 2591 C CA . LEU B 1 76 ? 3.471 -24.031 -16.344 1 93.06 76 LEU B CA 1
ATOM 2592 C C . LEU B 1 76 ? 3.633 -22.516 -16.359 1 93.06 76 LEU B C 1
ATOM 2594 O O . LEU B 1 76 ? 4.559 -22 -16.969 1 93.06 76 LEU B O 1
ATOM 2598 N N . ASN B 1 77 ? 2.729 -21.844 -15.672 1 92.62 77 ASN B N 1
ATOM 2599 C CA . ASN B 1 77 ? 2.717 -20.406 -15.828 1 92.62 77 ASN B CA 1
ATOM 2600 C C . ASN B 1 77 ? 2.176 -19.703 -14.578 1 92.62 77 ASN B C 1
ATOM 2602 O O . ASN B 1 77 ? 1.93 -18.5 -14.586 1 92.62 77 ASN B O 1
ATOM 2606 N N . CYS B 1 78 ? 1.865 -20.375 -13.516 1 93.44 78 CYS B N 1
ATOM 2607 C CA . CYS B 1 78 ? 1.407 -19.875 -12.219 1 93.44 78 CYS B CA 1
ATOM 2608 C C . CYS B 1 78 ? -0.033 -19.391 -12.305 1 93.44 78 CYS B C 1
ATOM 2610 O O . CYS B 1 78 ? -0.507 -18.688 -11.406 1 93.44 78 CYS B O 1
ATOM 2612 N N . TYR B 1 79 ? -0.754 -19.766 -13.32 1 90.94 79 TYR B N 1
ATOM 2613 C CA . TYR B 1 79 ? -2.143 -19.328 -13.43 1 90.94 79 TYR B CA 1
ATOM 2614 C C . TYR B 1 79 ? -3.027 -20.094 -12.445 1 90.94 79 TYR B C 1
ATOM 2616 O O . TYR B 1 79 ? -2.834 -21.281 -12.219 1 90.94 79 TYR B O 1
ATOM 2624 N N . MET B 1 80 ? -3.961 -19.391 -11.977 1 93.19 80 MET B N 1
ATOM 2625 C CA . MET B 1 80 ? -5 -20.047 -11.188 1 93.19 80 MET B CA 1
ATOM 2626 C C . MET B 1 80 ? -5.98 -20.781 -12.094 1 93.19 80 MET B C 1
ATOM 2628 O O . MET B 1 80 ? -6.602 -20.172 -12.969 1 93.19 80 MET B O 1
ATOM 2632 N N . ILE B 1 81 ? -6.16 -22.047 -11.789 1 96 81 ILE B N 1
ATOM 2633 C CA . ILE B 1 81 ? -6.922 -22.938 -12.664 1 96 81 ILE B CA 1
ATOM 2634 C C . ILE B 1 81 ? -8.305 -23.188 -12.062 1 96 81 ILE B C 1
ATOM 2636 O O . ILE B 1 81 ? -9.289 -23.312 -12.797 1 96 81 ILE B O 1
ATOM 2640 N N . ALA B 1 82 ? -8.328 -23.266 -10.805 1 96.94 82 ALA B N 1
ATOM 2641 C CA . ALA B 1 82 ? -9.539 -23.594 -10.055 1 96.94 82 ALA B CA 1
ATOM 2642 C C . ALA B 1 82 ? -9.375 -23.266 -8.57 1 96.94 82 ALA B C 1
ATOM 2644 O O . ALA B 1 82 ? -8.258 -22.984 -8.117 1 96.94 82 ALA B O 1
ATOM 2645 N N . TYR B 1 83 ? -10.516 -23.141 -7.902 1 96.88 83 TYR B N 1
ATOM 2646 C CA . TYR B 1 83 ? -10.445 -23.062 -6.445 1 96.88 83 TYR B CA 1
ATOM 2647 C C . TYR B 1 83 ? -11.555 -23.891 -5.805 1 96.88 83 TYR B C 1
ATOM 2649 O O . TYR B 1 83 ? -12.531 -24.25 -6.465 1 96.88 83 TYR B O 1
ATOM 2657 N N . GLN B 1 84 ? -11.312 -24.25 -4.574 1 96.69 84 GLN B N 1
ATOM 2658 C CA . GLN B 1 84 ? -12.281 -25.016 -3.783 1 96.69 84 GLN B CA 1
ATOM 2659 C C . GLN B 1 84 ? -12.578 -24.312 -2.461 1 96.69 84 GLN B C 1
ATOM 2661 O O . GLN B 1 84 ? -11.664 -23.812 -1.797 1 96.69 84 GLN B O 1
ATOM 2666 N N . VAL B 1 85 ? -13.82 -24.188 -2.221 1 95.94 85 VAL B N 1
ATOM 2667 C CA . VAL B 1 85 ? -14.25 -23.891 -0.857 1 95.94 85 VAL B CA 1
ATOM 2668 C C . VAL B 1 85 ? -14.234 -25.172 -0.021 1 95.94 85 VAL B C 1
ATOM 2670 O O . VAL B 1 85 ? -15.133 -26 -0.135 1 95.94 85 VAL B O 1
ATOM 2673 N N . ASP B 1 86 ? -13.312 -25.266 0.866 1 94.88 86 ASP B N 1
ATOM 2674 C CA . ASP B 1 86 ? -12.953 -26.562 1.428 1 94.88 86 ASP B CA 1
ATOM 2675 C C . ASP B 1 86 ? -14.062 -27.109 2.33 1 94.88 86 ASP B C 1
ATOM 2677 O O . ASP B 1 86 ? -14.383 -28.297 2.283 1 94.88 86 ASP B O 1
ATOM 2681 N N . ALA B 1 87 ? -14.602 -26.219 3.09 1 91.88 87 ALA B N 1
ATOM 2682 C CA . ALA B 1 87 ? -15.617 -26.656 4.039 1 91.88 87 ALA B CA 1
ATOM 2683 C C . ALA B 1 87 ? -16.828 -27.266 3.318 1 91.88 87 ALA B C 1
ATOM 2685 O O . ALA B 1 87 ? -17.438 -28.219 3.811 1 91.88 87 ALA B O 1
ATOM 2686 N N . GLU B 1 88 ? -17.047 -26.844 2.121 1 91.75 88 GLU B N 1
ATOM 2687 C CA . GLU B 1 88 ? -18.25 -27.25 1.396 1 91.75 88 GLU B CA 1
ATOM 2688 C C . GLU B 1 88 ? -17.922 -28.25 0.299 1 91.75 88 GLU B C 1
ATOM 2690 O O . GLU B 1 88 ? -18.812 -28.766 -0.375 1 91.75 88 GLU B O 1
ATOM 2695 N N . LYS B 1 89 ? -16.688 -28.5 0.045 1 92.56 89 LYS B N 1
ATOM 2696 C CA . LYS B 1 89 ? -16.203 -29.375 -1.025 1 92.56 89 LYS B CA 1
ATOM 2697 C C . LYS B 1 89 ? -16.797 -28.953 -2.373 1 92.56 89 LYS B C 1
ATOM 2699 O O . LYS B 1 89 ? -17.25 -29.812 -3.139 1 92.56 89 LYS B O 1
ATOM 2704 N N . ARG B 1 90 ? -16.891 -27.734 -2.605 1 95.62 90 ARG B N 1
ATOM 2705 C CA . ARG B 1 90 ? -17.312 -27.141 -3.875 1 95.62 90 ARG B CA 1
ATOM 2706 C C . ARG B 1 90 ? -16.125 -26.531 -4.609 1 95.62 90 ARG B C 1
ATOM 2708 O O . ARG B 1 90 ? -15.375 -25.75 -4.035 1 95.62 90 ARG B O 1
ATOM 2715 N N . CYS B 1 91 ? -16.016 -26.969 -5.797 1 96.31 91 CYS B N 1
ATOM 2716 C CA . CYS B 1 91 ? -14.883 -26.422 -6.527 1 96.31 91 CYS B CA 1
ATOM 2717 C C . CYS B 1 91 ? -15.336 -25.734 -7.812 1 96.31 91 CYS B C 1
ATOM 2719 O O . CYS B 1 91 ? -16.422 -26.031 -8.328 1 96.31 91 CYS B O 1
ATOM 2721 N N . TYR B 1 92 ? -14.602 -24.812 -8.227 1 96.44 92 TYR B N 1
ATOM 2722 C CA . TYR B 1 92 ? -14.883 -23.938 -9.367 1 96.44 92 TYR B CA 1
ATOM 2723 C C . TYR B 1 92 ? -13.703 -23.922 -10.336 1 96.44 92 TYR B C 1
ATOM 2725 O O . TYR B 1 92 ? -12.562 -23.703 -9.938 1 96.44 92 TYR B O 1
ATOM 2733 N N . PHE B 1 93 ? -14 -24.219 -11.555 1 96.62 93 PHE B N 1
ATOM 2734 C CA . PHE B 1 93 ? -12.977 -24.234 -12.594 1 96.62 93 PHE B CA 1
ATOM 2735 C C . PHE B 1 93 ? -13.094 -23 -13.492 1 96.62 93 PHE B C 1
ATOM 2737 O O . PHE B 1 93 ? -14.188 -22.672 -13.953 1 96.62 93 PHE B O 1
ATOM 2744 N N . PHE B 1 94 ? -11.945 -22.391 -13.672 1 95.31 94 PHE B N 1
ATOM 2745 C CA . PHE B 1 94 ? -11.914 -21.219 -14.539 1 95.31 94 PHE B CA 1
ATOM 2746 C C . PHE B 1 94 ? -11.734 -21.625 -16 1 95.31 94 PHE B C 1
ATOM 2748 O O . PHE B 1 94 ? -11.523 -22.797 -16.297 1 95.31 94 PHE B O 1
ATOM 2755 N N . LYS B 1 95 ? -11.812 -20.672 -16.891 1 91.5 95 LYS B N 1
ATOM 2756 C CA . LYS B 1 95 ? -11.727 -20.953 -18.328 1 91.5 95 LYS B CA 1
ATOM 2757 C C . LYS B 1 95 ? -10.336 -21.438 -18.719 1 91.5 95 LYS B C 1
ATOM 2759 O O . LYS B 1 95 ? -10.172 -22.141 -19.719 1 91.5 95 LYS B O 1
ATOM 2764 N N . GLU B 1 96 ? -9.328 -21.125 -17.859 1 90.44 96 GLU B N 1
ATOM 2765 C CA . GLU B 1 96 ? -7.945 -21.5 -18.125 1 90.44 96 GLU B CA 1
ATOM 2766 C C . GLU B 1 96 ? -7.719 -22.984 -17.828 1 90.44 96 GLU B C 1
ATOM 2768 O O . GLU B 1 96 ? -6.688 -23.547 -18.203 1 90.44 96 GLU B O 1
ATOM 2773 N N . ALA B 1 97 ? -8.648 -23.609 -17.234 1 94 97 ALA B N 1
ATOM 2774 C CA . ALA B 1 97 ? -8.438 -25 -16.828 1 94 97 ALA B CA 1
ATOM 2775 C C . ALA B 1 97 ? -8.359 -25.922 -18.031 1 94 97 ALA B C 1
ATOM 2777 O O . ALA B 1 97 ? -9.289 -25.969 -18.844 1 94 97 ALA B O 1
ATOM 2778 N N . PRO B 1 98 ? -7.266 -26.625 -18.109 1 91.06 98 PRO B N 1
ATOM 2779 C CA . PRO B 1 98 ? -7.234 -27.641 -19.156 1 91.06 98 PRO B CA 1
ATOM 2780 C C . PRO B 1 98 ? -8.219 -28.781 -18.906 1 91.06 98 PRO B C 1
ATOM 2782 O O . PRO B 1 98 ? -8.648 -29 -17.781 1 91.06 98 PRO B O 1
ATOM 2785 N N . PRO B 1 99 ? -8.516 -29.5 -19.922 1 89.38 99 PRO B N 1
ATOM 2786 C CA . PRO B 1 99 ? -9.547 -30.547 -19.797 1 89.38 99 PRO B CA 1
ATOM 2787 C C . PRO B 1 99 ? -9.219 -31.562 -18.703 1 89.38 99 PRO B C 1
ATOM 2789 O O . PRO B 1 99 ? -10.125 -32 -18 1 89.38 99 PRO B O 1
ATOM 2792 N N . GLU B 1 100 ? -8.016 -31.875 -18.547 1 90.81 100 GLU B N 1
ATOM 2793 C CA . GLU B 1 100 ? -7.641 -32.906 -17.594 1 90.81 100 GLU B CA 1
ATOM 2794 C C . GLU B 1 100 ? -7.773 -32.406 -16.156 1 90.81 100 GLU B C 1
ATOM 2796 O O . GLU B 1 100 ? -7.824 -33.219 -15.219 1 90.81 100 GLU B O 1
ATOM 2801 N N . ALA B 1 101 ? -7.789 -31.109 -15.93 1 93.31 101 ALA B N 1
ATOM 2802 C CA . ALA B 1 101 ? -7.844 -30.547 -14.586 1 93.31 101 ALA B CA 1
ATOM 2803 C C . ALA B 1 101 ? -9.102 -31 -13.852 1 93.31 101 ALA B C 1
ATOM 2805 O O . ALA B 1 101 ? -9.062 -31.266 -12.648 1 93.31 101 ALA B O 1
ATOM 2806 N N . LYS B 1 102 ? -10.141 -31.141 -14.555 1 91.81 102 LYS B N 1
ATOM 2807 C CA . LYS B 1 102 ? -11.422 -31.484 -13.945 1 91.81 102 LYS B CA 1
ATOM 2808 C C . LYS B 1 102 ? -11.406 -32.906 -13.383 1 91.81 102 LYS B C 1
ATOM 2810 O O . LYS B 1 102 ? -12.117 -33.188 -12.422 1 91.81 102 LYS B O 1
ATOM 2815 N N . THR B 1 103 ? -10.617 -33.719 -13.984 1 90.81 103 THR B N 1
ATOM 2816 C CA . THR B 1 103 ? -10.547 -35.094 -13.508 1 90.81 103 THR B CA 1
ATOM 2817 C C . THR B 1 103 ? -9.445 -35.25 -12.461 1 90.81 103 THR B C 1
ATOM 2819 O O . THR B 1 103 ? -9.539 -36.094 -11.578 1 90.81 103 THR B O 1
ATOM 2822 N N . LEU B 1 104 ? -8.523 -34.344 -12.523 1 92.88 104 LEU B N 1
ATOM 2823 C CA . LEU B 1 104 ? -7.34 -34.531 -11.688 1 92.88 104 LEU B CA 1
ATOM 2824 C C . LEU B 1 104 ? -7.48 -33.75 -10.383 1 92.88 104 LEU B C 1
ATOM 2826 O O . LEU B 1 104 ? -6.926 -34.156 -9.352 1 92.88 104 LEU B O 1
ATOM 2830 N N . LEU B 1 105 ? -8.195 -32.656 -10.422 1 95.19 105 LEU B N 1
ATOM 2831 C CA . LEU B 1 105 ? -8.203 -31.734 -9.289 1 95.19 105 LEU B CA 1
ATOM 2832 C C . LEU B 1 105 ? -9.438 -31.953 -8.414 1 95.19 105 LEU B C 1
ATOM 2834 O O . LEU B 1 105 ? -10.516 -32.281 -8.93 1 95.19 105 LEU B O 1
ATOM 2838 N N . PHE B 1 106 ? -9.219 -31.781 -7.137 1 94.88 106 PHE B N 1
ATOM 2839 C CA . PHE B 1 106 ? -10.289 -31.766 -6.145 1 94.88 106 PHE B CA 1
ATOM 2840 C C . PHE B 1 106 ? -11.211 -32.969 -6.32 1 94.88 106 PHE B C 1
ATOM 2842 O O . PHE B 1 106 ? -12.43 -32.812 -6.387 1 94.88 106 PHE B O 1
ATOM 2849 N N . LYS B 1 107 ? -10.711 -34.125 -6.297 1 92.06 107 LYS B N 1
ATOM 2850 C CA . LYS B 1 107 ? -11.422 -35.344 -6.613 1 92.06 107 LYS B CA 1
ATOM 2851 C C . LYS B 1 107 ? -12.5 -35.656 -5.574 1 92.06 107 LYS B C 1
ATOM 2853 O O . LYS B 1 107 ? -13.508 -36.281 -5.883 1 92.06 107 LYS B O 1
ATOM 2858 N N . GLU B 1 108 ? -12.344 -35.094 -4.426 1 90.94 108 GLU B N 1
ATOM 2859 C CA . GLU B 1 108 ? -13.289 -35.406 -3.35 1 90.94 108 GLU B CA 1
ATOM 2860 C C . GLU B 1 108 ? -14.43 -34.406 -3.318 1 90.94 108 GLU B C 1
ATOM 2862 O O . GLU B 1 108 ? -15.32 -34.5 -2.477 1 90.94 108 GLU B O 1
ATOM 2867 N N . SER B 1 109 ? -14.328 -33.438 -4.207 1 92.88 109 SER B N 1
ATOM 2868 C CA . SER B 1 109 ? -15.359 -32.406 -4.211 1 92.88 109 SER B CA 1
ATOM 2869 C C . SER B 1 109 ? -16.719 -33 -4.574 1 92.88 109 SER B C 1
ATOM 2871 O O . SER B 1 109 ? -16.812 -33.906 -5.41 1 92.88 109 SER B O 1
ATOM 2873 N N . THR B 1 110 ? -17.781 -32.469 -3.992 1 91.38 110 THR B N 1
ATOM 2874 C CA . THR B 1 110 ? -19.141 -32.969 -4.211 1 91.38 110 THR B CA 1
ATOM 2875 C C . THR B 1 110 ? -19.859 -32.125 -5.25 1 91.38 110 THR B C 1
ATOM 2877 O O . THR B 1 110 ? -20.859 -32.562 -5.824 1 91.38 110 THR B O 1
ATOM 2880 N N . ARG B 1 111 ? -19.469 -30.906 -5.379 1 93.25 111 ARG B N 1
ATOM 2881 C CA . ARG B 1 111 ? -20.016 -29.984 -6.371 1 93.25 111 ARG B CA 1
ATOM 2882 C C . ARG B 1 111 ? -18.922 -29.344 -7.203 1 93.25 111 ARG B C 1
ATOM 2884 O O . ARG B 1 111 ? -17.969 -28.766 -6.656 1 93.25 111 ARG B O 1
ATOM 2891 N N . ARG B 1 112 ? -19.047 -29.5 -8.484 1 94.44 112 ARG B N 1
ATOM 2892 C CA . ARG B 1 112 ? -18.047 -28.984 -9.43 1 94.44 112 ARG B CA 1
ATOM 2893 C C . ARG B 1 112 ? -18.688 -28.031 -10.43 1 94.44 112 ARG B C 1
ATOM 2895 O O . ARG B 1 112 ? -19.656 -28.375 -11.109 1 94.44 112 ARG B O 1
ATOM 2902 N N . VAL B 1 113 ? -18.219 -26.828 -10.43 1 94.38 113 VAL B N 1
ATOM 2903 C CA . VAL B 1 113 ? -18.828 -25.781 -11.234 1 94.38 113 VAL B CA 1
ATOM 2904 C C . VAL B 1 113 ? -17.812 -25.219 -12.219 1 94.38 113 VAL B C 1
ATOM 2906 O O . VAL B 1 113 ? -16.656 -24.953 -11.852 1 94.38 113 VAL B O 1
ATOM 2909 N N . ASN B 1 114 ? -18.219 -25.094 -13.453 1 93.5 114 ASN B N 1
ATOM 2910 C CA . ASN B 1 114 ? -17.438 -24.312 -14.422 1 93.5 114 ASN B CA 1
ATOM 2911 C C . ASN B 1 114 ? -17.844 -22.844 -14.406 1 93.5 114 ASN B C 1
ATOM 2913 O O . ASN B 1 114 ? -18.953 -22.5 -14.828 1 93.5 114 ASN B O 1
ATOM 2917 N N . VAL B 1 115 ? -16.906 -22.078 -13.961 1 92.75 115 VAL B N 1
ATOM 2918 C CA . VAL B 1 115 ? -17.203 -20.656 -13.898 1 92.75 115 VAL B CA 1
ATOM 2919 C C . VAL B 1 115 ? -16.922 -20 -15.25 1 92.75 115 VAL B C 1
ATOM 2921 O O . VAL B 1 115 ? -15.852 -20.219 -15.836 1 92.75 115 VAL B O 1
ATOM 2924 N N . ASN B 1 116 ? -17.781 -19.312 -15.789 1 88.69 116 ASN B N 1
ATOM 2925 C CA . ASN B 1 116 ? -17.578 -18.578 -17.031 1 88.69 116 ASN B CA 1
ATOM 2926 C C . ASN B 1 116 ? -16.703 -17.344 -16.812 1 88.69 116 ASN B C 1
ATOM 2928 O O . ASN B 1 116 ? -17.156 -16.219 -17.078 1 88.69 116 ASN B O 1
ATOM 2932 N N . LEU B 1 117 ? -15.57 -17.625 -16.297 1 91.69 117 LEU B N 1
ATOM 2933 C CA . LEU B 1 117 ? -14.672 -16.516 -15.969 1 91.69 117 LEU B CA 1
ATOM 2934 C C . LEU B 1 117 ? -13.227 -16.891 -16.25 1 91.69 117 LEU B C 1
ATOM 2936 O O . LEU B 1 117 ? -12.758 -17.953 -15.828 1 91.69 117 LEU B O 1
ATOM 2940 N N . SER B 1 118 ? -12.586 -15.992 -17.016 1 90.19 118 SER B N 1
ATOM 2941 C CA . SER B 1 118 ? -11.141 -16.078 -17.203 1 90.19 118 SER B CA 1
ATOM 2942 C C . SER B 1 118 ? -10.398 -15.289 -16.125 1 90.19 118 SER B C 1
ATOM 2944 O O . SER B 1 118 ? -10.828 -14.195 -15.742 1 90.19 118 SER B O 1
ATOM 2946 N N . THR B 1 119 ? -9.242 -15.812 -15.664 1 88.56 119 THR B N 1
ATOM 2947 C CA . THR B 1 119 ? -8.469 -15.133 -14.633 1 88.56 119 THR B CA 1
ATOM 2948 C C . THR B 1 119 ? -7.508 -14.117 -15.258 1 88.56 119 THR B C 1
ATOM 2950 O O . THR B 1 119 ? -6.723 -13.484 -14.555 1 88.56 119 THR B O 1
ATOM 2953 N N . ASN B 1 120 ? -7.641 -14.047 -16.531 1 83 120 ASN B N 1
ATOM 2954 C CA . ASN B 1 120 ? -6.918 -12.969 -17.203 1 83 120 ASN B CA 1
ATOM 2955 C C . ASN B 1 120 ? -7.453 -11.602 -16.797 1 83 120 ASN B C 1
ATOM 2957 O O . ASN B 1 120 ? -8.664 -11.414 -16.703 1 83 120 ASN B O 1
ATOM 2961 N N . TYR B 1 121 ? -6.551 -10.656 -16.656 1 78.12 121 TYR B N 1
ATOM 2962 C CA . TYR B 1 121 ? -6.93 -9.352 -16.141 1 78.12 121 TYR B CA 1
ATOM 2963 C C . TYR B 1 121 ? -7.855 -8.625 -17.094 1 78.12 121 TYR B C 1
ATOM 2965 O O . TYR B 1 121 ? -8.633 -7.754 -16.688 1 78.12 121 TYR B O 1
ATOM 2973 N N . ASN B 1 122 ? -7.766 -8.992 -18.406 1 76.12 122 ASN B N 1
ATOM 2974 C CA . ASN B 1 122 ? -8.711 -8.414 -19.359 1 76.12 122 ASN B CA 1
ATOM 2975 C C . ASN B 1 122 ? -10.148 -8.773 -19.016 1 76.12 122 ASN B C 1
ATOM 2977 O O . ASN B 1 122 ? -11.07 -8.008 -19.297 1 76.12 122 ASN B O 1
ATOM 2981 N N . ASN B 1 123 ? -10.297 -9.844 -18.344 1 79.62 123 ASN B N 1
ATOM 298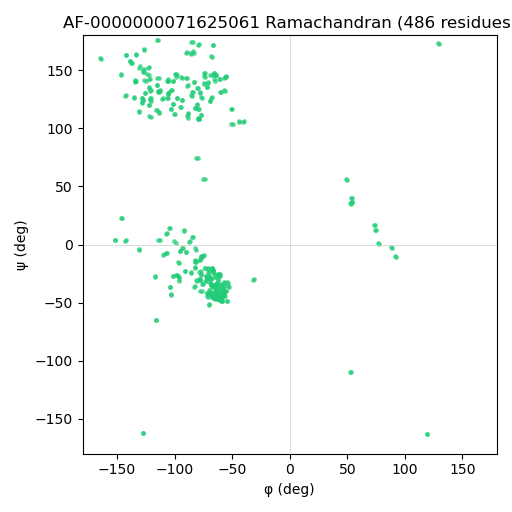2 C CA . ASN B 1 123 ? -11.617 -10.336 -17.984 1 79.62 123 ASN B CA 1
ATOM 2983 C C . ASN B 1 123 ? -11.961 -10.016 -16.531 1 79.62 123 ASN B C 1
ATOM 2985 O O . ASN B 1 123 ? -13.133 -9.867 -16.188 1 79.62 123 ASN B O 1
ATOM 2989 N N . LEU B 1 124 ? -11 -9.891 -15.688 1 83.88 124 LEU B N 1
ATOM 2990 C CA . LEU B 1 124 ? -11.242 -9.656 -14.266 1 83.88 124 LEU B CA 1
ATOM 2991 C C . LEU B 1 124 ? -11.539 -8.18 -14 1 83.88 124 LEU B C 1
ATOM 2993 O O . LEU B 1 124 ? -12.352 -7.852 -13.141 1 83.88 124 LEU B O 1
ATOM 2997 N N . GLY B 1 125 ? -10.961 -7.277 -14.789 1 72.81 125 GLY B N 1
ATOM 2998 C CA . GLY B 1 125 ? -11.18 -5.852 -14.609 1 72.81 125 GLY B CA 1
ATOM 2999 C C . GLY B 1 125 ? -9.906 -5.086 -14.305 1 72.81 125 GLY B C 1
ATOM 3000 O O . GLY B 1 125 ? -8.805 -5.582 -14.555 1 72.81 125 GLY B O 1
ATOM 3001 N N . ASN B 1 126 ? -10.164 -3.93 -13.812 1 65.38 126 ASN B N 1
ATOM 3002 C CA . ASN B 1 126 ? -9.039 -3.012 -13.625 1 65.38 126 ASN B CA 1
ATOM 3003 C C . ASN B 1 126 ? -8.297 -3.295 -12.328 1 65.38 126 ASN B C 1
ATOM 3005 O O . ASN B 1 126 ? -8.852 -3.117 -11.242 1 65.38 126 ASN B O 1
ATOM 3009 N N . ARG B 1 127 ? -6.977 -3.684 -12.398 1 72.38 127 ARG B N 1
ATOM 3010 C CA . ARG B 1 127 ? -6.121 -4.027 -11.266 1 72.38 127 ARG B CA 1
ATOM 3011 C C . ARG B 1 127 ? -5.852 -2.809 -10.391 1 72.38 127 ARG B C 1
ATOM 3013 O O . ARG B 1 127 ? -5.574 -2.945 -9.195 1 72.38 127 ARG B O 1
ATOM 3020 N N . GLU B 1 128 ? -6.023 -1.709 -11.023 1 60.97 128 GLU B N 1
ATOM 3021 C CA . GLU B 1 128 ? -5.656 -0.486 -10.312 1 60.97 128 GLU B CA 1
ATOM 3022 C C . GLU B 1 128 ? -6.719 -0.101 -9.289 1 60.97 128 GLU B C 1
ATOM 3024 O O . GLU B 1 128 ? -6.465 0.709 -8.398 1 60.97 128 GLU B O 1
ATOM 3029 N N . ASN B 1 129 ? -7.824 -0.768 -9.375 1 59.44 129 ASN B N 1
ATOM 3030 C CA . ASN B 1 129 ? -8.945 -0.387 -8.516 1 59.44 129 ASN B CA 1
ATOM 3031 C C . ASN B 1 129 ? -9.117 -1.364 -7.359 1 59.44 129 ASN B C 1
ATOM 3033 O O . ASN B 1 129 ? -10.172 -1.397 -6.727 1 59.44 129 ASN B O 1
ATOM 3037 N N . VAL B 1 130 ? -8.148 -2.123 -7.191 1 67.12 130 VAL B N 1
ATOM 3038 C CA . VAL B 1 130 ? -8.273 -3.137 -6.148 1 67.12 130 VAL B CA 1
ATOM 3039 C C . VAL B 1 130 ? -7.27 -2.857 -5.031 1 67.12 130 VAL B C 1
ATOM 3041 O O . VAL B 1 130 ? -6.121 -2.49 -5.293 1 67.12 130 VAL B O 1
ATOM 3044 N N . ASN B 1 131 ? -7.766 -2.889 -3.83 1 64.19 131 ASN B N 1
ATOM 3045 C CA . ASN B 1 131 ? -6.898 -2.746 -2.666 1 64.19 131 ASN B CA 1
ATOM 3046 C C . ASN B 1 131 ? -6.141 -4.039 -2.369 1 64.19 131 ASN B C 1
ATOM 3048 O O . ASN B 1 131 ? -6.75 -5.055 -2.029 1 64.19 131 ASN B O 1
ATOM 3052 N N . LEU B 1 132 ? -4.863 -3.938 -2.592 1 73.56 132 LEU B N 1
ATOM 3053 C CA . LEU B 1 132 ? -4.039 -5.086 -2.23 1 73.56 132 LEU B CA 1
ATOM 3054 C C . LEU B 1 132 ? -3.637 -5.023 -0.76 1 73.56 132 LEU B C 1
ATOM 3056 O O . LEU B 1 132 ? -3.854 -4.008 -0.095 1 73.56 132 LEU B O 1
ATOM 3060 N N . GLY B 1 133 ? -3.18 -6.18 -0.28 1 76.5 133 GLY B N 1
ATOM 3061 C CA . GLY B 1 133 ? -2.734 -6.25 1.103 1 76.5 133 GLY B CA 1
ATOM 3062 C C . GLY B 1 133 ? -3.35 -7.402 1.872 1 76.5 133 GLY B C 1
ATOM 3063 O O . GLY B 1 133 ? -4.324 -8.008 1.421 1 76.5 133 GLY B O 1
ATOM 3064 N N . PHE B 1 134 ? -2.859 -7.539 3.006 1 79.5 134 PHE B N 1
ATOM 3065 C CA . PHE B 1 134 ? -3.172 -8.75 3.752 1 79.5 134 PHE B CA 1
ATOM 3066 C C . PHE B 1 134 ? -4.59 -8.695 4.305 1 79.5 134 PHE B C 1
ATOM 3068 O O . PHE B 1 134 ? -5.27 -9.719 4.395 1 79.5 134 PHE B O 1
ATOM 3075 N N . LYS B 1 135 ? -4.996 -7.512 4.645 1 74.38 135 LYS B N 1
ATOM 3076 C CA . LYS B 1 135 ? -6.383 -7.395 5.086 1 74.38 135 LYS B CA 1
ATOM 3077 C C . LYS B 1 135 ? -7.352 -7.715 3.951 1 74.38 135 LYS B C 1
ATOM 3079 O O . LYS B 1 135 ? -8.344 -8.414 4.156 1 74.38 135 LYS B O 1
ATOM 3084 N N . SER B 1 136 ? -7.031 -7.117 2.791 1 79.44 136 SER B N 1
ATOM 3085 C CA . SER B 1 136 ? -7.848 -7.387 1.613 1 79.44 136 SER B CA 1
ATOM 3086 C C . SER B 1 136 ? -7.879 -8.875 1.291 1 79.44 136 SER B C 1
ATOM 3088 O O . SER B 1 136 ? -8.93 -9.422 0.946 1 79.44 136 SER B O 1
ATOM 3090 N N . LEU B 1 137 ? -6.719 -9.531 1.428 1 88.5 137 LEU B N 1
ATOM 3091 C CA . LEU B 1 137 ? -6.645 -10.969 1.167 1 88.5 137 LEU B CA 1
ATOM 3092 C C . LEU B 1 137 ? -7.484 -11.75 2.176 1 88.5 137 LEU B C 1
ATOM 3094 O O . LEU B 1 137 ? -8.219 -12.656 1.8 1 88.5 137 LEU B O 1
ATOM 3098 N N . ASP B 1 138 ? -7.398 -11.32 3.383 1 87.31 138 ASP B N 1
ATOM 3099 C CA . ASP B 1 138 ? -8.156 -11.984 4.438 1 87.31 138 ASP B CA 1
ATOM 3100 C C . ASP B 1 138 ? -9.664 -11.859 4.191 1 87.31 138 ASP B C 1
ATOM 3102 O O . ASP B 1 138 ? -10.391 -12.852 4.262 1 87.31 138 ASP B O 1
ATOM 3106 N N . ASN B 1 139 ? -10.094 -10.695 3.803 1 81.5 139 ASN B N 1
ATOM 3107 C CA . ASN B 1 139 ? -11.5 -10.43 3.539 1 81.5 139 ASN B CA 1
ATOM 3108 C C . ASN B 1 139 ? -11.992 -11.172 2.303 1 81.5 139 ASN B C 1
ATOM 3110 O O . ASN B 1 139 ? -13.172 -11.531 2.213 1 81.5 139 ASN B O 1
ATOM 3114 N N . SER B 1 140 ? -11.094 -11.383 1.389 1 88.38 140 SER B N 1
ATOM 3115 C CA . SER B 1 140 ? -11.453 -12.039 0.137 1 88.38 140 SER B CA 1
ATOM 3116 C C . SER B 1 140 ? -11.953 -13.453 0.384 1 88.38 140 SER B C 1
ATOM 3118 O O . SER B 1 140 ? -12.828 -13.945 -0.34 1 88.38 140 SER B O 1
ATOM 3120 N N . LEU B 1 141 ? -11.469 -14.156 1.43 1 93.12 141 LEU B N 1
ATOM 3121 C CA . LEU B 1 141 ? -11.812 -15.555 1.65 1 93.12 141 LEU B CA 1
ATOM 3122 C C . LEU B 1 141 ? -13.305 -15.711 1.923 1 93.12 141 LEU B C 1
ATOM 3124 O O . LEU B 1 141 ? -13.945 -16.641 1.417 1 93.12 141 LEU B O 1
ATOM 3128 N N . GLU B 1 142 ? -13.828 -14.758 2.67 1 87.88 142 GLU B N 1
ATOM 3129 C CA . GLU B 1 142 ? -15.266 -14.805 2.924 1 87.88 142 GLU B CA 1
ATOM 3130 C C . GLU B 1 142 ? -16.062 -14.648 1.632 1 87.88 142 GLU B C 1
ATOM 3132 O O . GLU B 1 142 ? -17.094 -15.297 1.449 1 87.88 142 GLU B O 1
ATOM 3137 N N . ALA B 1 143 ? -15.562 -13.836 0.808 1 85.81 143 ALA B N 1
ATOM 3138 C CA . ALA B 1 143 ? -16.266 -13.555 -0.441 1 85.81 143 ALA B CA 1
ATOM 3139 C C . ALA B 1 143 ? -16.266 -14.773 -1.356 1 85.81 143 ALA B C 1
ATOM 3141 O O . ALA B 1 143 ? -17.25 -15.039 -2.049 1 85.81 143 ALA B O 1
ATOM 3142 N N . PHE B 1 144 ? -15.234 -15.57 -1.373 1 93.12 144 PHE B N 1
ATOM 3143 C CA . PHE B 1 144 ? -15.195 -16.797 -2.16 1 93.12 144 PHE B CA 1
ATOM 3144 C C . PHE B 1 144 ? -16.266 -17.781 -1.691 1 93.12 144 PHE B C 1
ATOM 3146 O O . PHE B 1 144 ? -16.891 -18.453 -2.508 1 93.12 144 PHE B O 1
ATOM 3153 N N . LYS B 1 145 ? -16.422 -17.781 -0.442 1 88.38 145 LYS B N 1
ATOM 3154 C CA . LYS B 1 145 ? -17.406 -18.688 0.131 1 88.38 145 LYS B CA 1
ATOM 3155 C C . LYS B 1 145 ? -18.828 -18.328 -0.321 1 88.38 145 LYS B C 1
ATOM 3157 O O . LYS B 1 145 ? -19.656 -19.203 -0.554 1 88.38 145 LYS B O 1
ATOM 3162 N N . ARG B 1 146 ? -19.078 -17.141 -0.613 1 85.38 146 ARG B N 1
ATOM 3163 C CA . ARG B 1 146 ? -20.422 -16.656 -0.931 1 85.38 146 ARG B CA 1
ATOM 3164 C C . ARG B 1 146 ? -20.766 -16.938 -2.387 1 85.38 146 ARG B C 1
ATOM 3166 O O . ARG B 1 146 ? -21.953 -16.984 -2.75 1 85.38 146 ARG B O 1
ATOM 3173 N N . PHE B 1 147 ? -19.766 -17.125 -3.064 1 85.56 147 PHE B N 1
ATOM 3174 C CA . PHE B 1 147 ? -20.016 -17.359 -4.477 1 85.56 147 PHE B CA 1
ATOM 3175 C C . PHE B 1 147 ? -20.5 -18.797 -4.703 1 85.56 147 PHE B C 1
ATOM 3177 O O . PHE B 1 147 ? -19.906 -19.734 -4.199 1 85.56 147 PHE B O 1
ATOM 3184 N N . ASP B 1 148 ? -21.594 -18.969 -5.461 1 79.38 148 ASP B N 1
ATOM 3185 C CA . ASP B 1 148 ? -22.125 -20.312 -5.664 1 79.38 148 ASP B CA 1
ATOM 3186 C C . ASP B 1 148 ? -22.75 -20.453 -7.051 1 79.38 148 ASP B C 1
ATOM 3188 O O . ASP B 1 148 ? -23.609 -21.312 -7.27 1 79.38 148 ASP B O 1
ATOM 3192 N N . SER B 1 149 ? -22.312 -19.609 -7.934 1 78.25 149 SER B N 1
ATOM 3193 C CA . SER B 1 149 ? -22.938 -19.625 -9.25 1 78.25 149 SER B CA 1
ATOM 3194 C C . SER B 1 149 ? -21.891 -19.781 -10.352 1 78.25 149 SER B C 1
ATOM 3196 O O . SER B 1 149 ? -20.688 -19.719 -10.086 1 78.25 149 SER B O 1
ATOM 3198 N N . GLU B 1 150 ? -22.5 -20.062 -11.547 1 83.19 150 GLU B N 1
ATOM 3199 C CA . GLU B 1 150 ? -21.656 -20.109 -12.742 1 83.19 150 GLU B CA 1
ATOM 3200 C C . GLU B 1 150 ? -21.344 -18.719 -13.25 1 83.19 150 GLU B C 1
ATOM 3202 O O . GLU B 1 150 ? -20.359 -18.516 -13.969 1 83.19 150 GLU B O 1
ATOM 3207 N N . ASN B 1 151 ? -22.219 -17.828 -12.891 1 83.06 151 ASN B N 1
ATOM 3208 C CA . ASN B 1 151 ? -22.031 -16.469 -13.383 1 83.06 151 ASN B CA 1
ATOM 3209 C C . ASN B 1 151 ? -21.266 -15.602 -12.391 1 83.06 151 ASN B C 1
ATOM 3211 O O . ASN B 1 151 ? -21.766 -15.32 -11.297 1 83.06 151 ASN B O 1
ATOM 3215 N N . PRO B 1 152 ? -20.156 -15.172 -12.867 1 85.5 152 PRO B N 1
ATOM 3216 C CA . PRO B 1 152 ? -19.297 -14.438 -11.93 1 85.5 152 PRO B CA 1
ATOM 3217 C C . PRO B 1 152 ? -19.844 -13.062 -11.57 1 85.5 152 PRO B C 1
ATOM 3219 O O . PRO B 1 152 ? -20.438 -12.383 -12.422 1 85.5 152 PRO B O 1
ATOM 3222 N N . THR B 1 153 ? -19.719 -12.758 -10.375 1 84.88 153 THR B N 1
ATOM 3223 C CA . THR B 1 153 ? -20.062 -11.422 -9.898 1 84.88 153 THR B CA 1
ATOM 3224 C C . THR B 1 153 ? -18.859 -10.484 -9.984 1 84.88 153 THR B C 1
ATOM 3226 O O . THR B 1 153 ? -17.734 -10.938 -10.141 1 84.88 153 THR B O 1
ATOM 3229 N N . ASN B 1 154 ? -19.188 -9.227 -9.852 1 79.5 154 ASN B N 1
ATOM 3230 C CA . ASN B 1 154 ? -18.094 -8.25 -9.789 1 79.5 154 ASN B CA 1
ATOM 3231 C C . ASN B 1 154 ? -17.219 -8.469 -8.555 1 79.5 154 ASN B C 1
ATOM 3233 O O . ASN B 1 154 ? -16.016 -8.242 -8.602 1 79.5 154 ASN B O 1
ATOM 3237 N N . GLU B 1 155 ? -17.828 -8.883 -7.539 1 82.81 155 GLU B N 1
ATOM 3238 C CA . GLU B 1 155 ? -17.078 -9.148 -6.316 1 82.81 155 GLU B CA 1
ATOM 3239 C C . GLU B 1 155 ? -16.078 -10.289 -6.52 1 82.81 155 GLU B C 1
ATOM 3241 O O . GLU B 1 155 ? -14.93 -10.195 -6.094 1 82.81 155 GLU B O 1
ATOM 3246 N N . LEU B 1 156 ? -16.531 -11.352 -7.164 1 89.88 156 LEU B N 1
ATOM 3247 C CA . LEU B 1 156 ? -15.633 -12.469 -7.434 1 89.88 156 LEU B CA 1
ATOM 3248 C C . LEU B 1 156 ? -14.445 -12.016 -8.281 1 89.88 156 LEU B C 1
ATOM 3250 O O . LEU B 1 156 ? -13.305 -12.398 -8.016 1 89.88 156 LEU B O 1
ATOM 3254 N N . ARG B 1 157 ? -14.727 -11.195 -9.242 1 86.81 157 ARG B N 1
ATOM 3255 C CA . ARG B 1 157 ? -13.656 -10.672 -10.094 1 86.81 157 ARG B CA 1
ATOM 3256 C C . ARG B 1 157 ? -12.633 -9.898 -9.273 1 86.81 157 ARG B C 1
ATOM 3258 O O . ARG B 1 157 ? -11.43 -10.117 -9.414 1 86.81 157 ARG B O 1
ATOM 3265 N N . ARG B 1 158 ? -13.086 -9.102 -8.391 1 82.44 158 ARG B N 1
ATOM 3266 C CA . ARG B 1 158 ? -12.211 -8.266 -7.574 1 82.44 158 ARG B CA 1
ATOM 3267 C C . ARG B 1 158 ? -11.336 -9.109 -6.656 1 82.44 158 ARG B C 1
ATOM 3269 O O . ARG B 1 158 ? -10.133 -8.875 -6.543 1 82.44 158 ARG B O 1
ATOM 3276 N N . ILE B 1 159 ? -11.961 -10.039 -6.047 1 88.5 159 ILE B N 1
ATOM 3277 C CA . ILE B 1 159 ? -11.195 -10.812 -5.074 1 88.5 159 ILE B CA 1
ATOM 3278 C C . ILE B 1 159 ? -10.219 -11.734 -5.797 1 88.5 159 ILE B C 1
ATOM 3280 O O . ILE B 1 159 ? -9.133 -12.023 -5.289 1 88.5 159 ILE B O 1
ATOM 3284 N N . LEU B 1 160 ? -10.547 -12.125 -7.008 1 92.31 160 LEU B N 1
ATOM 3285 C CA . LEU B 1 160 ? -9.617 -12.922 -7.805 1 92.31 160 LEU B CA 1
ATOM 3286 C C . LEU B 1 160 ? -8.398 -12.086 -8.211 1 92.31 160 LEU B C 1
ATOM 3288 O O . LEU B 1 160 ? -7.285 -12.602 -8.281 1 92.31 160 LEU B O 1
ATOM 3292 N N . ILE B 1 161 ? -8.641 -10.797 -8.453 1 87.81 161 ILE B N 1
ATOM 3293 C CA . ILE B 1 161 ? -7.52 -9.906 -8.734 1 87.81 161 ILE B CA 1
ATOM 3294 C C . ILE B 1 161 ? -6.586 -9.852 -7.531 1 87.81 161 ILE B C 1
ATOM 3296 O O . ILE B 1 161 ? -5.367 -9.953 -7.676 1 87.81 161 ILE B O 1
ATOM 3300 N N . VAL B 1 162 ? -7.137 -9.75 -6.371 1 86.56 162 VAL B N 1
ATOM 3301 C CA . VAL B 1 162 ? -6.344 -9.695 -5.148 1 86.56 162 VAL B CA 1
ATOM 3302 C C . VAL B 1 162 ? -5.488 -10.953 -5.027 1 86.56 162 VAL B C 1
ATOM 3304 O O . VAL B 1 162 ? -4.27 -10.875 -4.867 1 86.56 162 VAL B O 1
ATOM 3307 N N . VAL B 1 163 ? -6.09 -12.07 -5.199 1 92.94 163 VAL B N 1
ATOM 3308 C CA . VAL B 1 163 ? -5.391 -13.344 -5.023 1 92.94 163 VAL B CA 1
ATOM 3309 C C . VAL B 1 163 ? -4.359 -13.523 -6.141 1 92.94 163 VAL B C 1
ATOM 3311 O O . VAL B 1 163 ? -3.234 -13.953 -5.891 1 92.94 163 VAL B O 1
ATOM 3314 N N . SER B 1 164 ? -4.73 -13.203 -7.344 1 92.88 164 SER B N 1
ATOM 3315 C CA . SER B 1 164 ? -3.803 -13.344 -8.461 1 92.88 164 SER B CA 1
ATOM 3316 C C . SER B 1 164 ? -2.535 -12.523 -8.234 1 92.88 164 SER B C 1
ATOM 3318 O O . SER B 1 164 ? -1.427 -13.016 -8.469 1 92.88 164 SER B O 1
ATOM 3320 N N . GLN B 1 165 ? -2.729 -11.344 -7.766 1 89.62 165 GLN B N 1
ATOM 3321 C CA . GLN B 1 165 ? -1.574 -10.484 -7.547 1 89.62 165 GLN B CA 1
ATOM 3322 C C . GLN B 1 165 ? -0.756 -10.953 -6.348 1 89.62 165 GLN B C 1
ATOM 3324 O O . GLN B 1 165 ? 0.473 -11.008 -6.41 1 89.62 165 GLN B O 1
ATOM 3329 N N . MET B 1 166 ? -1.42 -11.328 -5.309 1 91.06 166 MET B N 1
ATOM 3330 C CA . MET B 1 166 ? -0.739 -11.609 -4.047 1 91.06 166 MET B CA 1
ATOM 3331 C C . MET B 1 166 ? -0.143 -13.016 -4.055 1 91.06 166 MET B C 1
ATOM 3333 O O . MET B 1 166 ? 0.684 -13.352 -3.203 1 91.06 166 MET B O 1
ATOM 3337 N N . VAL B 1 167 ? -0.567 -13.859 -5 1 94.5 167 VAL B N 1
ATOM 3338 C CA . VAL B 1 167 ? -0.058 -15.227 -5.059 1 94.5 167 VAL B CA 1
ATOM 3339 C C . VAL B 1 167 ? 0.716 -15.43 -6.359 1 94.5 167 VAL B C 1
ATOM 3341 O O . VAL B 1 167 ? 1.948 -15.461 -6.359 1 94.5 167 VAL B O 1
ATOM 3344 N N . ALA B 1 168 ? 0.039 -15.359 -7.492 1 94.44 168 ALA B N 1
ATOM 3345 C CA . ALA B 1 168 ? 0.654 -15.703 -8.773 1 94.44 168 ALA B CA 1
ATOM 3346 C C . ALA B 1 168 ? 1.691 -14.664 -9.18 1 94.44 168 ALA B C 1
ATOM 3348 O O . ALA B 1 168 ? 2.84 -15 -9.477 1 94.44 168 ALA B O 1
ATOM 3349 N N . GLU B 1 169 ? 1.279 -13.367 -9.156 1 93.25 169 GLU B N 1
ATOM 3350 C CA . GLU B 1 169 ? 2.199 -12.32 -9.578 1 93.25 169 GLU B CA 1
ATOM 3351 C C . GLU B 1 169 ? 3.377 -12.195 -8.617 1 93.25 169 GLU B C 1
ATOM 3353 O O . GLU B 1 169 ? 4.52 -12.016 -9.047 1 93.25 169 GLU B O 1
ATOM 3358 N N . ALA B 1 170 ? 3.047 -12.281 -7.348 1 92.81 170 ALA B N 1
ATOM 3359 C CA . ALA B 1 170 ? 4.109 -12.219 -6.348 1 92.81 170 ALA B CA 1
ATOM 3360 C C . ALA B 1 170 ? 5.051 -13.414 -6.473 1 92.81 170 ALA B C 1
ATOM 3362 O O . ALA B 1 170 ? 6.25 -13.289 -6.223 1 92.81 170 ALA B O 1
ATOM 3363 N N . ALA B 1 171 ? 4.539 -14.555 -6.844 1 96.06 171 ALA B N 1
ATOM 3364 C CA . ALA B 1 171 ? 5.387 -15.719 -7.074 1 96.06 171 ALA B CA 1
ATOM 3365 C C . ALA B 1 171 ? 6.324 -15.5 -8.258 1 96.06 171 ALA B C 1
ATOM 3367 O O . ALA B 1 171 ? 7.477 -15.938 -8.234 1 96.06 171 ALA B O 1
ATOM 3368 N N . ARG B 1 172 ? 5.859 -14.805 -9.242 1 94.5 172 ARG B N 1
ATOM 3369 C CA . ARG B 1 172 ? 6.629 -14.578 -10.461 1 94.5 172 ARG B CA 1
ATOM 3370 C C . ARG B 1 172 ? 7.684 -13.5 -10.25 1 94.5 172 ARG B C 1
ATOM 3372 O O . ARG B 1 172 ? 8.734 -13.516 -10.898 1 94.5 172 ARG B O 1
ATOM 3379 N N . SER B 1 173 ? 7.34 -12.555 -9.312 1 92.94 173 SER B N 1
ATOM 3380 C CA . SER B 1 173 ? 8.172 -11.352 -9.227 1 92.94 173 SER B CA 1
ATOM 3381 C C . SER B 1 173 ? 8.477 -11 -7.773 1 92.94 173 SER B C 1
ATOM 3383 O O . SER B 1 173 ? 7.562 -10.711 -6.992 1 92.94 173 SER B O 1
ATOM 3385 N N . LYS B 1 174 ? 9.789 -10.844 -7.5 1 90 174 LYS B N 1
ATOM 3386 C CA . LYS B 1 174 ? 10.211 -10.383 -6.184 1 90 174 LYS B CA 1
ATOM 3387 C C . LYS B 1 174 ? 9.82 -8.922 -5.961 1 90 174 LYS B C 1
ATOM 3389 O O . LYS B 1 174 ? 9.5 -8.523 -4.84 1 90 174 LYS B O 1
ATOM 3394 N N . TYR B 1 175 ? 9.844 -8.234 -7.02 1 85.19 175 TYR B N 1
ATOM 3395 C CA . TYR B 1 175 ? 9.492 -6.824 -6.945 1 85.19 175 TYR B CA 1
ATOM 3396 C C . TYR B 1 175 ? 8.047 -6.645 -6.504 1 85.19 175 TYR B C 1
ATOM 3398 O O . TYR B 1 175 ? 7.754 -5.848 -5.609 1 85.19 175 TYR B O 1
ATOM 3406 N N . ILE B 1 176 ? 7.168 -7.391 -7.117 1 84.94 176 ILE B N 1
ATOM 3407 C CA . ILE B 1 176 ? 5.75 -7.305 -6.789 1 84.94 176 ILE B CA 1
ATOM 3408 C C . ILE B 1 176 ? 5.52 -7.797 -5.359 1 84.94 176 ILE B C 1
ATOM 3410 O O . ILE B 1 176 ? 4.77 -7.18 -4.602 1 84.94 176 ILE B O 1
ATOM 3414 N N . GLN B 1 177 ? 6.207 -8.867 -5.051 1 87.5 177 GLN B N 1
ATOM 3415 C CA . GLN B 1 177 ? 6.121 -9.344 -3.678 1 87.5 177 GLN B CA 1
ATOM 3416 C C . GLN B 1 177 ? 6.48 -8.242 -2.686 1 87.5 177 GLN B C 1
ATOM 3418 O O . GLN B 1 177 ? 5.75 -8.008 -1.722 1 87.5 177 GLN B O 1
ATOM 3423 N N . GLN B 1 178 ? 7.531 -7.574 -2.867 1 79.12 178 GLN B N 1
ATOM 3424 C CA . GLN B 1 178 ? 8.016 -6.531 -1.965 1 79.12 178 GLN B CA 1
ATOM 3425 C C . GLN B 1 178 ? 7.027 -5.367 -1.893 1 79.12 178 GLN B C 1
ATOM 3427 O O . GLN B 1 178 ? 6.785 -4.82 -0.815 1 79.12 178 GLN B O 1
ATOM 3432 N N . LYS B 1 179 ? 6.52 -5.094 -3.062 1 75.31 179 LYS B N 1
ATOM 3433 C CA . LYS B 1 179 ? 5.543 -4.008 -3.098 1 75.31 179 LYS B CA 1
ATOM 3434 C C . LYS B 1 179 ? 4.305 -4.355 -2.277 1 75.31 179 LYS B C 1
ATOM 3436 O O . LYS B 1 179 ? 3.754 -3.498 -1.582 1 75.31 179 LYS B O 1
ATOM 3441 N N . ILE B 1 180 ? 3.863 -5.555 -2.379 1 77.56 180 ILE B N 1
ATOM 3442 C CA . ILE B 1 180 ? 2.709 -6.035 -1.626 1 77.56 180 ILE B CA 1
ATOM 3443 C C . ILE B 1 180 ? 3.02 -6.008 -0.131 1 77.56 180 ILE B C 1
ATOM 3445 O O . ILE B 1 180 ? 2.178 -5.605 0.676 1 77.56 180 ILE B O 1
ATOM 3449 N N . GLU B 1 181 ? 4.164 -6.465 0.198 1 73.44 181 GLU B N 1
ATOM 3450 C CA . GLU B 1 181 ? 4.59 -6.457 1.594 1 73.44 181 GLU B CA 1
ATOM 3451 C C . GLU B 1 181 ? 4.559 -5.047 2.174 1 73.44 181 GLU B C 1
ATOM 3453 O O . GLU B 1 181 ? 4.164 -4.852 3.324 1 73.44 181 GLU B O 1
ATOM 3458 N N . TRP B 1 182 ? 4.82 -4.242 1.279 1 63.19 182 TRP B N 1
ATOM 3459 C CA . TRP B 1 182 ? 4.863 -2.848 1.706 1 63.19 182 TRP B CA 1
ATOM 3460 C C . TRP B 1 182 ? 3.457 -2.281 1.867 1 63.19 182 TRP B C 1
ATOM 3462 O O . TRP B 1 182 ? 3.209 -1.46 2.752 1 63.19 182 TRP B O 1
ATOM 3472 N N . LYS B 1 183 ? 2.566 -2.668 0.923 1 60.16 183 LYS B N 1
ATOM 3473 C CA . LYS B 1 183 ? 1.195 -2.166 0.945 1 60.16 183 LYS B CA 1
ATOM 3474 C C . LYS B 1 183 ? 0.453 -2.648 2.188 1 60.16 183 LYS B C 1
ATOM 3476 O O . LYS B 1 183 ? -0.455 -1.972 2.676 1 60.16 183 LYS B O 1
ATOM 3481 N N . GLY B 1 184 ? 0.571 -3.799 2.588 1 53.84 184 GLY B N 1
ATOM 3482 C CA . GLY B 1 184 ? -0.229 -4.441 3.619 1 53.84 184 GLY B CA 1
ATOM 3483 C C . GLY B 1 184 ? 0.082 -3.936 5.016 1 53.84 184 GLY B C 1
ATOM 3484 O O . GLY B 1 184 ? -0.689 -4.164 5.949 1 53.84 184 GLY B O 1
ATOM 3485 N N . PHE B 1 185 ? 1.184 -3.535 5.398 1 48.03 185 PHE B N 1
ATOM 3486 C CA . PHE B 1 185 ? 1.481 -3.322 6.809 1 48.03 185 PHE B CA 1
ATOM 3487 C C . PHE B 1 185 ? 1.905 -1.88 7.062 1 48.03 185 PHE B C 1
ATOM 3489 O O . PHE B 1 185 ? 2.586 -1.273 6.23 1 48.03 185 PHE B O 1
ATOM 3496 N N . ASP B 1 186 ? 1.017 -1.184 7.758 1 54.94 186 ASP B N 1
ATOM 3497 C CA . ASP B 1 186 ? 1.825 -0.204 8.477 1 54.94 186 ASP B CA 1
ATOM 3498 C C . ASP B 1 186 ? 3.113 -0.834 9 1 54.94 186 ASP B C 1
ATOM 3500 O O . ASP B 1 186 ? 3.098 -1.948 9.531 1 54.94 186 ASP B O 1
ATOM 3504 N N . SER B 1 187 ? 4.16 -0.525 8.359 1 62.56 187 SER B N 1
ATOM 3505 C CA . SER B 1 187 ? 5.465 -1.133 8.609 1 62.56 187 SER B CA 1
ATOM 3506 C C . SER B 1 187 ? 6.227 -0.379 9.695 1 62.56 187 SER B C 1
ATOM 3508 O O . SER B 1 187 ? 5.902 0.769 10.008 1 62.56 187 SER B O 1
ATOM 3510 N N . GLY B 1 188 ? 6.84 -1.157 10.562 1 69.5 188 GLY B N 1
ATOM 3511 C CA . GLY B 1 188 ? 7.668 -0.613 11.625 1 69.5 188 GLY B CA 1
ATOM 3512 C C . GLY B 1 188 ? 8.359 0.68 11.242 1 69.5 188 GLY B C 1
ATOM 3513 O O . GLY B 1 188 ? 8.492 1.586 12.07 1 69.5 188 GLY B O 1
ATOM 3514 N N . ASP B 1 189 ? 8.641 0.786 10.023 1 80.38 189 ASP B N 1
ATOM 3515 C CA . ASP B 1 189 ? 9.352 1.971 9.562 1 80.38 189 ASP B CA 1
ATOM 3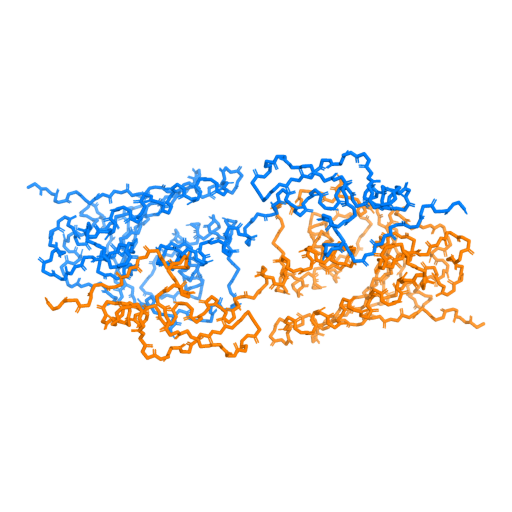516 C C . ASP B 1 189 ? 8.453 3.205 9.594 1 80.38 189 ASP B C 1
ATOM 3518 O O . ASP B 1 189 ? 8.812 4.223 10.188 1 80.38 189 ASP B O 1
ATOM 3522 N N . ILE B 1 190 ? 7.23 3.047 9.109 1 80.06 190 ILE B N 1
ATOM 3523 C CA . ILE B 1 190 ? 6.293 4.164 9.094 1 80.06 190 ILE B CA 1
ATOM 3524 C C . ILE B 1 190 ? 5.969 4.582 10.523 1 80.06 190 ILE B C 1
ATOM 3526 O O . ILE B 1 190 ? 6.074 5.758 10.875 1 80.06 190 ILE B O 1
ATOM 3530 N N . LEU B 1 191 ? 5.711 3.6 11.328 1 80.31 191 LEU B N 1
ATOM 3531 C CA . LEU B 1 191 ? 5.348 3.881 12.711 1 80.31 191 LEU B CA 1
ATOM 3532 C C . LEU B 1 191 ? 6.488 4.59 13.438 1 80.31 191 LEU B C 1
ATOM 3534 O O . LEU B 1 191 ? 6.25 5.527 14.203 1 80.31 191 LEU B O 1
ATOM 3538 N N . SER B 1 192 ? 7.621 4.121 13.242 1 87.38 192 SER B N 1
ATOM 3539 C CA . SER B 1 192 ? 8.734 4.707 13.984 1 87.38 192 SER B CA 1
ATOM 3540 C C . SER B 1 192 ? 9.008 6.137 13.531 1 87.38 192 SER B C 1
ATOM 3542 O O . SER B 1 192 ? 9.344 6.996 14.352 1 87.38 192 SER B O 1
ATOM 3544 N N . TYR B 1 193 ? 8.836 6.441 12.242 1 88.81 193 TYR B N 1
ATOM 3545 C CA . TYR B 1 193 ? 9 7.812 11.766 1 88.81 193 TYR B CA 1
ATOM 3546 C C . TYR B 1 193 ? 7.906 8.711 12.336 1 88.81 193 TYR B C 1
ATOM 3548 O O . TYR B 1 193 ? 8.156 9.875 12.648 1 88.81 193 TYR B O 1
ATOM 3556 N N . GLU B 1 194 ? 6.73 8.172 12.477 1 88.38 194 GLU B N 1
ATOM 3557 C CA . GLU B 1 194 ? 5.645 8.953 13.07 1 88.38 194 GLU B CA 1
ATOM 3558 C C . GLU B 1 194 ? 5.914 9.242 14.539 1 88.38 194 GLU B C 1
ATOM 3560 O O . GLU B 1 194 ? 5.832 10.391 14.984 1 88.38 194 GLU B O 1
ATOM 3565 N N . ASN B 1 195 ? 6.34 8.211 15.25 1 86.69 195 ASN B N 1
ATOM 3566 C CA . ASN B 1 195 ? 6.473 8.281 16.703 1 86.69 195 ASN B 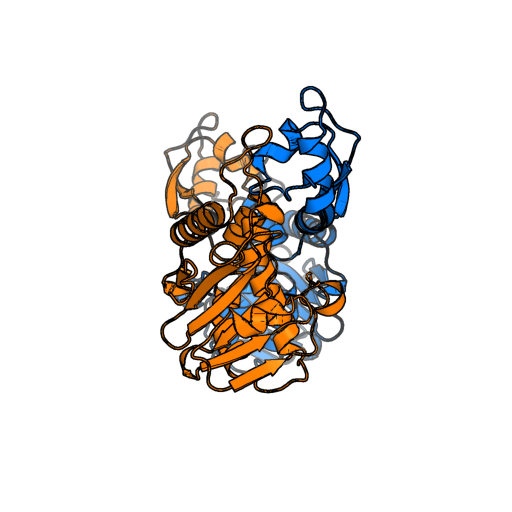CA 1
ATOM 3567 C C . ASN B 1 195 ? 7.723 9.055 17.109 1 86.69 195 ASN B C 1
ATOM 3569 O O . ASN B 1 195 ? 7.758 9.656 18.188 1 86.69 195 ASN B O 1
ATOM 3573 N N . LYS B 1 196 ? 8.641 9.047 16.234 1 91.81 196 LYS B N 1
ATOM 3574 C CA . LYS B 1 196 ? 9.922 9.641 16.625 1 91.81 196 LYS B CA 1
ATOM 3575 C C . LYS B 1 196 ? 10.125 10.984 15.93 1 91.81 196 LYS B C 1
ATOM 3577 O O . LYS B 1 196 ? 11.227 11.539 15.953 1 91.81 196 LYS B O 1
ATOM 3582 N N . TRP B 1 197 ? 9.094 11.453 15.281 1 93.88 197 TRP B N 1
ATOM 3583 C CA . TRP B 1 197 ? 9.227 12.711 14.547 1 93.88 197 TRP B CA 1
ATOM 3584 C C . TRP B 1 197 ? 9.688 13.836 15.469 1 93.88 197 TRP B C 1
ATOM 3586 O O . TRP B 1 197 ? 10.57 14.617 15.109 1 93.88 197 TRP B O 1
ATOM 3596 N N . GLU B 1 198 ? 9.117 13.977 16.688 1 91.75 198 GLU B N 1
ATOM 3597 C CA . GLU B 1 198 ? 9.516 15.023 17.625 1 91.75 198 GLU B CA 1
ATOM 3598 C C . GLU B 1 198 ? 10.953 14.812 18.109 1 91.75 198 GLU B C 1
ATOM 3600 O O . GLU B 1 198 ? 11.734 15.766 18.172 1 91.75 198 GLU B O 1
ATOM 3605 N N . ASP B 1 199 ? 11.234 13.57 18.422 1 94.06 199 ASP B N 1
ATOM 3606 C CA . ASP B 1 199 ? 12.594 13.242 18.859 1 94.06 199 ASP B CA 1
ATOM 3607 C C . ASP B 1 199 ? 13.609 13.586 17.766 1 94.06 199 ASP B C 1
ATOM 3609 O O . ASP B 1 199 ? 14.656 14.164 18.047 1 94.06 199 ASP B O 1
ATOM 3613 N N . LEU B 1 200 ? 13.297 13.219 16.531 1 94.5 200 LEU B N 1
ATOM 3614 C CA . LEU B 1 200 ? 14.18 13.5 15.398 1 94.5 200 LEU B CA 1
ATOM 3615 C C . LEU B 1 200 ? 14.312 15.008 15.18 1 94.5 200 LEU B C 1
ATOM 3617 O O . LEU B 1 200 ? 15.406 15.5 14.891 1 94.5 200 LEU B O 1
ATOM 3621 N N . SER B 1 201 ? 13.219 15.703 15.336 1 95 201 SER B N 1
ATOM 3622 C CA . SER B 1 201 ? 13.258 17.156 15.195 1 95 201 SER B CA 1
ATOM 3623 C C . SER B 1 201 ? 14.219 17.781 16.188 1 95 201 SER B C 1
ATOM 3625 O O . SER B 1 201 ? 15.047 18.625 15.82 1 95 201 SER B O 1
ATOM 3627 N N . LYS B 1 202 ? 14.141 17.359 17.438 1 95.44 202 LYS B N 1
ATOM 3628 C CA . LYS B 1 202 ? 15.016 17.859 18.5 1 95.44 202 LYS B CA 1
ATOM 3629 C C . LYS B 1 202 ? 16.469 17.484 18.234 1 95.44 202 LYS B C 1
ATOM 3631 O O . LYS B 1 202 ? 17.375 18.328 18.344 1 95.44 202 LYS B O 1
ATOM 3636 N N . ALA B 1 203 ? 16.672 16.203 17.875 1 95.75 203 ALA B N 1
ATOM 3637 C CA . ALA B 1 203 ? 18.016 15.688 17.641 1 95.75 203 ALA B CA 1
ATOM 3638 C C . ALA B 1 203 ? 18.703 16.438 16.5 1 95.75 203 ALA B C 1
ATOM 3640 O O . ALA B 1 203 ? 19.875 16.812 16.625 1 95.75 203 ALA B O 1
ATOM 3641 N N . ILE B 1 204 ? 18.078 16.688 15.406 1 94.56 204 ILE B N 1
ATOM 3642 C CA . ILE B 1 204 ? 18.625 17.359 14.234 1 94.56 204 ILE B CA 1
ATOM 3643 C C . ILE B 1 204 ? 18.984 18.812 14.578 1 94.56 204 ILE B C 1
ATOM 3645 O O . ILE B 1 204 ? 20.094 19.266 14.297 1 94.56 204 ILE B O 1
ATOM 3649 N N . GLN B 1 205 ? 18.109 19.5 15.258 1 95.44 205 GLN B N 1
ATOM 3650 C CA . GLN B 1 205 ? 18.312 20.906 15.578 1 95.44 205 GLN B CA 1
ATOM 3651 C C . GLN B 1 205 ? 19.422 21.094 16.609 1 95.44 205 GLN B C 1
ATOM 3653 O O . GLN B 1 205 ? 20.125 22.109 16.609 1 95.44 205 GLN B O 1
ATOM 3658 N N . ASN B 1 206 ? 19.609 20.062 17.438 1 96.31 206 ASN B N 1
ATOM 3659 C CA . ASN B 1 206 ? 20.625 20.141 18.484 1 96.31 206 ASN B CA 1
ATOM 3660 C C . ASN B 1 206 ? 21.906 19.438 18.078 1 96.31 206 ASN B C 1
ATOM 3662 O O . ASN B 1 206 ? 22.828 19.297 18.875 1 96.31 206 ASN B O 1
ATOM 3666 N N . SER B 1 207 ? 21.891 18.922 16.875 1 94.75 207 SER B N 1
ATOM 3667 C CA . SER B 1 207 ? 23.016 18.094 16.453 1 94.75 207 SER B CA 1
ATOM 3668 C C . SER B 1 207 ? 24.297 18.906 16.406 1 94.75 207 SER B C 1
ATOM 3670 O O . SER B 1 207 ? 24.266 20.125 16.188 1 94.75 207 SER B O 1
ATOM 3672 N N . LYS B 1 208 ? 25.406 18.234 16.734 1 95.75 208 LYS B N 1
ATOM 3673 C CA . LYS B 1 208 ? 26.75 18.781 16.562 1 95.75 208 LYS B CA 1
ATOM 3674 C C . LYS B 1 208 ? 27.406 18.234 15.305 1 95.75 208 LYS B C 1
ATOM 3676 O O . LYS B 1 208 ? 27.781 17.062 15.242 1 95.75 208 LYS B O 1
ATOM 3681 N N . ASP B 1 209 ? 27.625 19.031 14.352 1 95.31 209 ASP B N 1
ATOM 3682 C CA . ASP B 1 209 ? 28.203 18.672 13.07 1 95.31 209 ASP B CA 1
ATOM 3683 C C . ASP B 1 209 ? 27.453 17.5 12.43 1 95.31 209 ASP B C 1
ATOM 3685 O O . ASP B 1 209 ? 28.078 16.562 11.922 1 95.31 209 ASP B O 1
ATOM 3689 N N . GLY B 1 210 ? 26.109 17.5 12.664 1 94.38 210 GLY B N 1
ATOM 3690 C CA . GLY B 1 210 ? 25.266 16.516 12.016 1 94.38 210 GLY B CA 1
ATOM 3691 C C . GLY B 1 210 ? 25.141 15.227 12.805 1 94.38 210 GLY B C 1
ATOM 3692 O O . GLY B 1 210 ? 24.438 14.305 12.391 1 94.38 210 GLY B O 1
ATOM 3693 N N . SER B 1 211 ? 25.828 15.172 13.922 1 96.88 211 SER B N 1
ATOM 3694 C CA . SER B 1 211 ? 25.734 13.969 14.75 1 96.88 211 SER B CA 1
ATOM 3695 C C . SER B 1 211 ? 24.891 14.219 15.992 1 96.88 211 SER B C 1
ATOM 3697 O O . SER B 1 211 ? 24.922 15.305 16.578 1 96.88 211 SER B O 1
ATOM 3699 N N . PHE B 1 212 ? 24.094 13.266 16.375 1 96.94 212 PHE B N 1
ATOM 3700 C CA . PHE B 1 212 ? 23.25 13.344 17.562 1 96.94 212 PHE B CA 1
ATOM 3701 C C . PHE B 1 212 ? 23.188 11.992 18.266 1 96.94 212 PHE B C 1
ATOM 3703 O O . PHE B 1 212 ? 23.594 10.977 17.703 1 96.94 212 PHE B O 1
ATOM 3710 N N . PRO B 1 213 ? 22.734 11.93 19.578 1 96.38 213 PRO B N 1
ATOM 3711 C CA . PRO B 1 213 ? 22.547 10.648 20.25 1 96.38 213 PRO B CA 1
ATOM 3712 C C . PRO B 1 213 ? 21.625 9.695 19.484 1 96.38 213 PRO B C 1
ATOM 3714 O O . PRO B 1 213 ? 20.641 10.133 18.891 1 96.38 213 PRO B O 1
ATOM 3717 N N . LYS B 1 214 ? 21.953 8.5 19.562 1 96.5 214 LYS B N 1
ATOM 3718 C CA . LYS B 1 214 ? 21.25 7.492 18.781 1 96.5 214 LYS B CA 1
ATOM 3719 C C . LYS B 1 214 ? 19.75 7.52 19.078 1 96.5 214 LYS B C 1
ATOM 3721 O O . LYS B 1 214 ? 19.344 7.656 20.219 1 96.5 214 LYS B O 1
ATOM 3726 N N . ILE B 1 215 ? 18.938 7.516 18.062 1 95.5 215 ILE B N 1
ATOM 3727 C CA . ILE B 1 215 ? 17.484 7.383 18.125 1 95.5 215 ILE B CA 1
ATOM 3728 C C . ILE B 1 215 ? 17.062 6.047 17.5 1 95.5 215 ILE B C 1
ATOM 3730 O O . ILE B 1 215 ? 17.594 5.645 16.469 1 95.5 215 ILE B O 1
ATOM 3734 N N . GLN B 1 216 ? 16.25 5.402 18.203 1 94.19 216 GLN B N 1
ATOM 3735 C CA . GLN B 1 216 ? 15.766 4.109 17.734 1 94.19 216 GLN B CA 1
ATOM 3736 C C . GLN B 1 216 ? 14.648 4.277 16.703 1 94.19 216 GLN B C 1
ATOM 3738 O O . GLN B 1 216 ? 13.656 4.949 16.969 1 94.19 216 GLN B O 1
ATOM 3743 N N . LEU B 1 217 ? 14.828 3.762 15.508 1 92.31 217 LEU B N 1
ATOM 3744 C CA . LEU B 1 217 ? 13.805 3.57 14.492 1 92.31 217 LEU B CA 1
ATOM 3745 C C . LEU B 1 217 ? 13.594 2.088 14.203 1 92.31 217 LEU B C 1
ATOM 3747 O O . LEU B 1 217 ? 14.156 1.232 14.891 1 92.31 217 LEU B O 1
ATOM 3751 N N . GLN B 1 218 ? 12.633 1.795 13.352 1 82.25 218 GLN B N 1
ATOM 3752 C CA . GLN B 1 218 ? 12.359 0.405 13.008 1 82.25 218 GLN B CA 1
ATOM 3753 C C . GLN B 1 218 ? 12.375 0.202 11.492 1 82.25 218 GLN B C 1
ATOM 3755 O O . GLN B 1 218 ? 12.102 1.135 10.734 1 82.25 218 GLN B O 1
ATOM 3760 N N . ASN B 1 219 ? 12.781 -0.964 11.164 1 75.62 219 ASN B N 1
ATOM 3761 C CA . ASN B 1 219 ? 12.617 -1.405 9.781 1 75.62 219 ASN B CA 1
ATOM 3762 C C . ASN B 1 219 ? 11.188 -1.875 9.508 1 75.62 219 ASN B C 1
ATOM 3764 O O . ASN B 1 219 ? 10.352 -1.899 10.422 1 75.62 219 ASN B O 1
ATOM 3768 N N . GLU B 1 220 ? 10.891 -2.127 8.344 1 67.81 220 GLU B N 1
ATOM 3769 C CA . GLU B 1 220 ? 9.555 -2.555 7.941 1 67.81 220 GLU B CA 1
ATOM 3770 C C . GLU B 1 220 ? 9.094 -3.758 8.758 1 67.81 220 GLU B C 1
ATOM 3772 O O . GLU B 1 220 ? 7.914 -3.865 9.102 1 67.81 220 GLU B O 1
ATOM 3777 N N . ASP B 1 221 ? 10.031 -4.621 9.133 1 58.94 221 ASP B N 1
ATOM 3778 C CA . ASP B 1 221 ? 9.711 -5.848 9.859 1 58.94 221 ASP B CA 1
ATOM 3779 C C . ASP B 1 221 ? 9.773 -5.621 11.367 1 58.94 221 ASP B C 1
ATOM 3781 O O . ASP B 1 221 ? 9.883 -6.574 12.141 1 58.94 221 ASP B O 1
ATOM 3785 N N . TYR B 1 222 ? 9.844 -4.41 11.781 1 68.12 222 TYR B N 1
ATOM 3786 C CA . TYR B 1 222 ? 9.789 -3.977 13.172 1 68.12 222 TYR B CA 1
ATOM 3787 C C . TYR B 1 222 ? 11.109 -4.227 13.883 1 68.12 222 TYR B C 1
ATOM 3789 O O . TYR B 1 222 ? 11.234 -3.988 15.086 1 68.12 222 TYR B O 1
ATOM 3797 N N . SER B 1 223 ? 12.062 -4.766 13.102 1 72.62 223 SER B N 1
ATOM 3798 C CA . SER B 1 223 ? 13.375 -4.848 13.719 1 72.62 223 SER B CA 1
ATOM 3799 C C . SER B 1 223 ? 13.953 -3.461 13.984 1 72.62 223 SER B C 1
ATOM 3801 O O . SER B 1 223 ? 13.672 -2.516 13.242 1 72.62 223 SER B O 1
ATOM 3803 N N . VAL B 1 224 ? 14.703 -3.404 15.031 1 83.88 224 VAL B N 1
ATOM 3804 C CA . VAL B 1 224 ? 15.195 -2.115 15.508 1 83.88 224 VAL B CA 1
ATOM 3805 C C . VAL B 1 224 ? 16.406 -1.682 14.68 1 83.88 224 VAL B C 1
ATOM 3807 O O . VAL B 1 224 ? 17.25 -2.506 14.328 1 83.88 224 VAL B O 1
ATOM 3810 N N . ARG B 1 225 ? 16.406 -0.462 14.289 1 89.06 225 ARG B N 1
ATOM 3811 C CA . ARG B 1 225 ? 17.594 0.184 13.742 1 89.06 225 ARG B CA 1
ATOM 3812 C C . ARG B 1 225 ? 17.859 1.525 14.422 1 89.06 225 ARG B C 1
ATOM 3814 O O . ARG B 1 225 ? 16.938 2.139 14.969 1 89.06 225 ARG B O 1
ATOM 3821 N N . TYR B 1 226 ? 19.125 1.952 14.438 1 93.25 226 TYR B N 1
ATOM 3822 C CA . TYR B 1 226 ? 19.469 3.213 15.086 1 93.25 226 TYR B CA 1
ATOM 3823 C C . TYR B 1 226 ? 19.984 4.223 14.062 1 93.25 226 TYR B C 1
ATOM 3825 O O . TYR B 1 226 ? 20.625 3.852 13.086 1 93.25 226 TYR B O 1
ATOM 3833 N N . VAL B 1 227 ? 19.625 5.434 14.281 1 94.31 227 VAL B N 1
ATOM 3834 C CA . VAL B 1 227 ? 20.188 6.539 13.516 1 94.31 227 VAL B CA 1
ATOM 3835 C C . VAL B 1 227 ? 20.859 7.539 14.453 1 94.31 227 VAL B C 1
ATOM 3837 O O . VAL B 1 227 ? 20.391 7.746 15.578 1 94.31 227 VAL B O 1
ATOM 3840 N N . SER B 1 228 ? 22 8.117 14 1 96.12 228 SER B N 1
ATOM 3841 C CA . SER B 1 228 ? 22.719 9.047 14.859 1 96.12 228 SER B CA 1
ATOM 3842 C C . SER B 1 228 ? 23.312 10.203 14.055 1 96.12 228 SER B C 1
ATOM 3844 O O . SER B 1 228 ? 24.062 11.016 14.594 1 96.12 228 SER B O 1
ATOM 3846 N N . LYS B 1 229 ? 23.078 10.25 12.836 1 95.75 229 LYS B N 1
ATOM 3847 C CA . LYS B 1 229 ? 23.516 11.336 11.961 1 95.75 229 LYS B CA 1
ATOM 3848 C C . LYS B 1 229 ? 22.344 11.945 11.203 1 95.75 229 LYS B C 1
ATOM 3850 O O . LYS B 1 229 ? 21.438 11.227 10.781 1 95.75 229 LYS B O 1
ATOM 3855 N N . VAL B 1 230 ? 22.359 13.281 11.047 1 95.5 230 VAL B N 1
ATOM 3856 C CA . VAL B 1 230 ? 21.359 13.969 10.258 1 95.5 230 VAL B CA 1
ATOM 3857 C C . VAL B 1 230 ? 21.281 13.344 8.867 1 95.5 230 VAL B C 1
ATOM 3859 O O . VAL B 1 230 ? 20.188 13.18 8.312 1 95.5 230 VAL B O 1
ATOM 3862 N N . ALA B 1 231 ? 22.375 12.922 8.289 1 90.69 231 ALA B N 1
ATOM 3863 C CA . ALA B 1 231 ? 22.438 12.359 6.945 1 90.69 231 ALA B CA 1
ATOM 3864 C C . ALA B 1 231 ? 21.625 11.078 6.84 1 90.69 231 ALA B C 1
ATOM 3866 O O . ALA B 1 231 ? 21.109 10.742 5.77 1 90.69 231 ALA B O 1
ATOM 3867 N N . ASP B 1 232 ? 21.422 10.367 7.945 1 89.31 232 ASP B N 1
ATOM 3868 C CA . ASP B 1 232 ? 20.688 9.102 7.969 1 89.31 232 ASP B CA 1
ATOM 3869 C C . ASP B 1 232 ? 19.203 9.32 7.73 1 89.31 232 ASP B C 1
ATOM 3871 O O . ASP B 1 232 ? 18.5 8.406 7.301 1 89.31 232 ASP B O 1
ATOM 3875 N N . VAL B 1 233 ? 18.719 10.594 8.055 1 91.38 233 VAL B N 1
ATOM 3876 C CA . VAL B 1 233 ? 17.266 10.758 8.086 1 91.38 233 VAL B CA 1
ATOM 3877 C C . VAL B 1 233 ? 16.875 11.992 7.277 1 91.38 233 VAL B C 1
ATOM 3879 O O . VAL B 1 233 ? 15.688 12.266 7.09 1 91.38 233 VAL B O 1
ATOM 3882 N N . LYS B 1 234 ? 17.828 12.75 6.77 1 92.25 234 LYS B N 1
ATOM 3883 C CA . LYS B 1 234 ? 17.562 14.016 6.094 1 92.25 234 LYS B CA 1
ATOM 3884 C C . LYS B 1 234 ? 16.609 13.82 4.918 1 92.25 234 LYS B C 1
ATOM 3886 O O . LYS B 1 234 ? 15.648 14.57 4.758 1 92.25 234 LYS B O 1
ATOM 3891 N N . ASN B 1 235 ? 16.828 12.75 4.137 1 87.69 235 ASN B N 1
ATOM 3892 C CA . ASN B 1 235 ? 16.047 12.523 2.93 1 87.69 235 ASN B CA 1
ATOM 3893 C C . ASN B 1 235 ? 14.664 11.961 3.258 1 87.69 235 ASN B C 1
ATOM 3895 O O . ASN B 1 235 ? 13.766 11.969 2.41 1 87.69 235 ASN B O 1
ATOM 3899 N N . ASP B 1 236 ? 14.477 11.523 4.488 1 89.69 236 ASP B N 1
ATOM 3900 C CA . ASP B 1 236 ? 13.219 10.922 4.906 1 89.69 236 ASP B CA 1
ATOM 3901 C C . ASP B 1 236 ? 12.328 11.938 5.609 1 89.69 236 ASP B C 1
ATOM 3903 O O . ASP B 1 236 ? 11.141 11.688 5.84 1 89.69 236 ASP B O 1
ATOM 3907 N N . THR B 1 237 ? 12.938 13.094 6.023 1 93.25 237 THR B N 1
ATOM 3908 C CA . THR B 1 237 ? 12.25 14.094 6.832 1 93.25 237 THR B CA 1
ATOM 3909 C C . THR B 1 237 ? 11.891 15.32 5.992 1 93.25 237 THR B C 1
ATOM 3911 O O . THR B 1 237 ? 12.734 15.859 5.273 1 93.25 237 THR B O 1
ATOM 3914 N N . ALA B 1 238 ? 10.641 15.695 6.086 1 94.88 238 ALA B N 1
ATOM 3915 C CA . ALA B 1 238 ? 10.188 16.797 5.238 1 94.88 238 ALA B CA 1
ATOM 3916 C C . ALA B 1 238 ? 10.062 18.094 6.043 1 94.88 238 ALA B C 1
ATOM 3918 O O . ALA B 1 238 ? 10.406 19.172 5.555 1 94.88 238 ALA B O 1
ATOM 3919 N N . LEU B 1 239 ? 9.508 18.031 7.289 1 96.19 239 LEU B N 1
ATOM 3920 C CA . LEU B 1 239 ? 9.328 19.156 8.203 1 96.19 239 LEU B CA 1
ATOM 3921 C C . LEU B 1 239 ? 9.773 18.781 9.617 1 96.19 239 LEU B C 1
ATOM 3923 O O . LEU B 1 239 ? 9.531 17.656 10.07 1 96.19 239 LEU B O 1
ATOM 3927 N N . LEU B 1 240 ? 10.391 19.688 10.219 1 94.75 240 LEU B N 1
ATOM 3928 C CA . LEU B 1 240 ? 10.781 19.5 11.609 1 94.75 240 LEU B CA 1
ATOM 3929 C C . LEU B 1 240 ? 9.898 20.328 12.539 1 94.75 240 LEU B C 1
ATOM 3931 O O . LEU B 1 240 ? 9.531 21.453 12.211 1 94.75 240 LEU B O 1
ATOM 3935 N N . LEU B 1 241 ? 9.617 19.703 13.664 1 94.31 241 LEU B N 1
ATOM 3936 C CA . LEU B 1 241 ? 9.07 20.5 14.758 1 94.31 241 LEU B CA 1
ATOM 3937 C C . LEU B 1 241 ? 10.047 21.594 15.18 1 94.31 241 LEU B C 1
ATOM 3939 O O . LEU B 1 241 ? 11.25 21.344 15.289 1 94.31 241 LEU B O 1
ATOM 3943 N N . ASN B 1 242 ? 9.586 22.812 15.297 1 94.88 242 ASN B N 1
ATOM 3944 C CA . ASN B 1 242 ? 10.414 23.891 15.797 1 94.88 242 ASN B CA 1
ATOM 3945 C C . ASN B 1 242 ? 10.531 23.859 17.328 1 94.88 242 ASN B C 1
ATOM 3947 O O . ASN B 1 242 ? 9.555 24.141 18.031 1 94.88 242 ASN B O 1
ATOM 3951 N N . ILE B 1 243 ? 11.625 23.516 17.797 1 89.44 243 ILE B N 1
ATOM 3952 C CA . ILE B 1 243 ? 11.766 23.281 19.219 1 89.44 243 ILE B CA 1
ATOM 3953 C C . ILE B 1 243 ? 12.172 24.578 19.922 1 89.44 243 ILE B C 1
ATOM 3955 O O . ILE B 1 243 ? 12.281 24.625 21.141 1 89.44 243 ILE B O 1
ATOM 3959 N N . ALA B 1 244 ? 12.438 25.578 19.156 1 79.69 244 ALA B N 1
ATOM 3960 C CA . ALA B 1 244 ? 12.844 26.844 19.766 1 79.69 244 ALA B CA 1
ATOM 3961 C C . ALA B 1 244 ? 11.688 27.484 20.516 1 79.69 244 ALA B C 1
ATOM 3963 O O . ALA B 1 244 ? 10.531 27.391 20.078 1 79.69 244 ALA B O 1
ATOM 3964 N N . ALA B 1 245 ? 11.969 27.828 21.906 1 59.5 245 ALA B N 1
ATOM 3965 C CA . ALA B 1 245 ? 11.07 28.5 22.828 1 59.5 245 ALA B CA 1
ATOM 3966 C C . ALA B 1 245 ? 10.641 29.859 22.297 1 59.5 245 ALA B C 1
ATOM 3968 O O . ALA B 1 245 ? 11.383 30.5 21.547 1 59.5 245 ALA B O 1
#

InterPro domains:
  IPR001574 Ribosome-inactivating protein [PF00161] (20-205)
  IPR001574 Ribosome-inactivating protein [PTHR33453] (4-212)
  IPR016138 Ribosome-inactivating protein, subdomain 1 [G3DSA:3.40.420.10] (1-171)
  IPR016139 Ribosome-inactivating protein, subdomain 2 [G3DSA:4.10.470.10] (172-245)
  IPR017989 Ribosome-inactivating protein type 1/2 [PR00396] (20-33)
  IPR017989 Ribosome-inactivating protein type 1/2 [PR00396] (68-83)
  IPR017989 Ribosome-inactivating protein type 1/2 [PR00396] (127-141)
  IPR017989 Ribosome-inactivating protein type 1/2 [PR00396] (160-180)
  IPR017989 Ribosome-inactivating protein type 1/2 [PR00396] (188-205)
  IPR036041 Ribosome-inactivating protein superfamily [SSF56371] (15-242)

pLDDT: mean 87.68, std 10.88, range [34.5, 98.12]

Secondary structure (DSSP, 8-state):
------EEEEE--GGG--HHHHHHHHHHHHHHHEEEEEETTEEEEPPTTT--GGGSEEEEEEE-SS-EEEEEEETTT--EEEEEEGGGTEEEE-TT--TTHHHHS-TT-SEEEE-S---SHHHH--GGGS--SHHHHHHHHHHHHH--SSSPPHHHHHHHHHHIIIIIIHHHBHHHHHHHHHHHS--HHHHHHHHTHHHHHHHHHT-BTTEEEEEEEE-TTS-EEEEEEGGGTGGGB--B-----/------EEEEE--GGG--HHHHHHHHHHHHHHHEEEEEETTEEEEPPTTT--GGGSEEEEEEE-SS-EEEEEEETTT--EEEEEEGGGTEEEE-TT--TTHHHHS-TT-SEEEE-S---SHHHH--GGGS--SHHHHHHHHHHHHH--SSSPPHHHHHHHHHHIIIIIIHHHBHHHHHHHHHHHS--HHHHHHHHTHHHHHHHHHT-BTTEEEEEEEE-TTS-EEEEEEGGGTGGGB--B-----